Protein AF-0000000075737693 (afdb_homodimer)

Nearest PDB structures (foldseek):
  1y88-assembly1_A  TM=6.231E-01  e=1.436E+00  Archaeoglobus fulgidus
  8ibz-assembly1_C  TM=2.728E-01  e=1.786E-02  Bombyx mori
  8gh6-assembly1_A  TM=2.849E-01  e=4.937E-02  Bombyx mori
  4ceh-assembly1_A  TM=3.857E-01  e=7.149E+00  Bacillus subtilis subsp. subtilis str. 168
  8gh6-assembly1_A  TM=3.050E-01  e=3.624E-02  Bombyx mori

Structure (mmCIF, N/CA/C/O backbone):
data_AF-0000000075737693-model_v1
#
loop_
_entity.id
_entity.type
_entity.pdbx_description
1 polymer 'Uncharacterized protein'
#
loop_
_atom_site.group_PDB
_atom_site.id
_atom_site.type_symbol
_atom_site.label_atom_id
_atom_site.label_alt_id
_atom_site.label_comp_id
_atom_site.label_asym_id
_atom_site.label_entity_id
_atom_site.label_seq_id
_atom_site.pdbx_PDB_ins_code
_atom_site.Cartn_x
_atom_site.Cartn_y
_atom_site.Cartn_z
_atom_site.occupancy
_atom_site.B_iso_or_equiv
_atom_site.auth_seq_id
_atom_site.auth_comp_id
_atom_site.auth_asym_id
_atom_site.auth_atom_id
_atom_site.pdbx_PDB_model_num
ATOM 1 N N . MET A 1 1 ? 38.656 7.07 7.035 1 36.47 1 MET A N 1
ATOM 2 C CA . MET A 1 1 ? 37.594 8.055 7.102 1 36.47 1 MET A CA 1
ATOM 3 C C . MET A 1 1 ? 36.312 7.426 7.613 1 36.47 1 MET A C 1
ATOM 5 O O . MET A 1 1 ? 35.906 6.348 7.156 1 36.47 1 MET A O 1
ATOM 9 N N . SER A 1 2 ? 35.812 7.93 8.625 1 40.81 2 SER A N 1
ATOM 10 C CA . SER A 1 2 ? 34.688 7.301 9.305 1 40.81 2 SER A CA 1
ATOM 11 C C . SER A 1 2 ? 33.469 7.258 8.406 1 40.81 2 SER A C 1
ATOM 13 O O . SER A 1 2 ? 33.312 8.078 7.504 1 40.81 2 SER A O 1
ATOM 15 N N . ARG A 1 3 ? 32.781 6.172 8.391 1 49.53 3 ARG A N 1
ATOM 16 C CA . ARG A 1 3 ? 31.578 5.895 7.602 1 49.53 3 ARG A CA 1
ATOM 17 C C . ARG A 1 3 ? 30.656 7.105 7.566 1 49.53 3 ARG A C 1
ATOM 19 O O . ARG A 1 3 ? 30.031 7.387 6.539 1 49.53 3 ARG A O 1
ATOM 26 N N . GLY A 1 4 ? 30.625 7.875 8.641 1 48.69 4 GLY A N 1
ATOM 27 C CA . GLY A 1 4 ? 29.766 9.039 8.773 1 48.69 4 GLY A CA 1
ATOM 28 C C . GLY A 1 4 ? 30.203 10.203 7.906 1 48.69 4 GLY A C 1
ATOM 29 O O . GLY A 1 4 ? 29.375 11.031 7.512 1 48.69 4 GLY A O 1
ATOM 30 N N . GLN A 1 5 ? 31.547 10.266 7.602 1 51.38 5 GLN A N 1
ATOM 31 C CA . GLN A 1 5 ? 32.125 11.414 6.922 1 51.38 5 GLN A CA 1
ATOM 32 C C . GLN A 1 5 ? 32.031 11.266 5.406 1 51.38 5 GLN A C 1
ATOM 34 O O . GLN A 1 5 ? 32.281 12.219 4.664 1 51.38 5 GLN A O 1
ATOM 39 N N . THR A 1 6 ? 31.641 10.156 5.023 1 52.03 6 THR A N 1
ATOM 40 C CA . THR A 1 6 ? 31.688 9.875 3.594 1 52.03 6 THR A CA 1
ATOM 41 C C . THR A 1 6 ? 30.688 10.734 2.836 1 52.03 6 THR A C 1
ATOM 43 O O . THR A 1 6 ? 30.984 11.211 1.735 1 52.03 6 THR A O 1
ATOM 46 N N . ALA A 1 7 ? 29.578 10.961 3.318 1 57.19 7 ALA A N 1
ATOM 47 C CA . ALA A 1 7 ? 28.578 11.773 2.633 1 57.19 7 ALA A CA 1
ATOM 48 C C . ALA A 1 7 ? 29.078 13.203 2.443 1 57.19 7 ALA A C 1
ATOM 50 O O . ALA A 1 7 ? 28.812 13.828 1.414 1 57.19 7 ALA A O 1
ATOM 51 N N . LYS A 1 8 ? 29.828 13.672 3.41 1 55.75 8 LYS A N 1
ATOM 52 C CA . LYS A 1 8 ? 30.344 15.031 3.348 1 55.75 8 LYS A CA 1
ATOM 53 C C . LYS A 1 8 ? 31.438 15.164 2.289 1 55.75 8 LYS A C 1
ATOM 55 O O . LYS A 1 8 ? 31.625 16.234 1.703 1 55.75 8 LYS A O 1
ATOM 60 N N . ILE A 1 9 ? 31.953 14.008 1.986 1 66.69 9 ILE A N 1
ATOM 61 C CA . ILE A 1 9 ? 33.156 14.062 1.151 1 66.69 9 ILE A CA 1
ATOM 62 C C . ILE A 1 9 ? 32.781 13.719 -0.292 1 66.69 9 ILE A C 1
ATOM 64 O O . ILE A 1 9 ? 33.469 14.133 -1.227 1 66.69 9 ILE A O 1
ATOM 68 N N . ALA A 1 10 ? 31.625 13.141 -0.489 1 78.25 10 ALA A N 1
ATOM 69 C CA . ALA A 1 10 ? 31.281 12.734 -1.849 1 78.25 10 ALA A CA 1
ATOM 70 C C . ALA A 1 10 ? 30.922 13.938 -2.707 1 78.25 10 ALA A C 1
ATOM 72 O O . ALA A 1 10 ? 30.234 14.859 -2.238 1 78.25 10 ALA A O 1
ATOM 73 N N . GLU A 1 11 ? 31.453 13.984 -3.914 1 84.19 11 GLU A N 1
ATOM 74 C CA . GLU A 1 11 ? 31.125 15.016 -4.898 1 84.19 11 GLU A CA 1
ATOM 75 C C . GLU A 1 11 ? 29.891 14.617 -5.711 1 84.19 11 GLU A C 1
ATOM 77 O O . GLU A 1 11 ? 29.516 13.445 -5.758 1 84.19 11 GLU A O 1
ATOM 82 N N . PRO A 1 12 ? 29.344 15.57 -6.285 1 90.56 12 PRO A N 1
ATOM 83 C CA . PRO A 1 12 ? 28.172 15.266 -7.105 1 90.56 12 PRO A CA 1
ATOM 84 C C . PRO A 1 12 ? 28.484 14.305 -8.25 1 90.56 12 PRO A C 1
ATOM 86 O O . PRO A 1 12 ? 29.656 14.055 -8.555 1 90.56 12 PRO A O 1
ATOM 89 N N . ILE A 1 13 ? 27.469 13.797 -8.922 1 92.25 13 ILE A N 1
ATOM 90 C CA . ILE A 1 13 ? 27.5 12.633 -9.797 1 92.25 13 ILE A CA 1
ATOM 91 C C . ILE A 1 13 ? 28.25 12.969 -11.078 1 92.25 13 ILE A C 1
ATOM 93 O O . ILE A 1 13 ? 28.688 12.078 -11.805 1 92.25 13 ILE A O 1
ATOM 97 N N . SER A 1 14 ? 28.469 14.227 -11.492 1 89.12 14 SER A N 1
ATOM 98 C CA . SER A 1 14 ? 29.016 14.656 -12.773 1 89.12 14 SER A CA 1
ATOM 99 C C . SER A 1 14 ? 30.516 14.367 -12.859 1 89.12 14 SER A C 1
ATOM 101 O O . SER A 1 14 ? 31.094 14.359 -13.953 1 89.12 14 SER A O 1
ATOM 103 N N . GLY A 1 15 ? 31.188 13.922 -11.984 1 89.94 15 GLY A N 1
ATOM 104 C CA . GLY A 1 15 ? 32.625 13.68 -12.023 1 89.94 15 GLY A CA 1
ATOM 105 C C . GLY A 1 15 ? 32.969 12.336 -12.625 1 89.94 15 GLY A C 1
ATOM 106 O O . GLY A 1 15 ? 32.125 11.648 -13.18 1 89.94 15 GLY A O 1
ATOM 107 N N . ASP A 1 16 ? 34.25 11.969 -12.586 1 91.5 16 ASP A N 1
ATOM 108 C CA . ASP A 1 16 ? 34.75 10.797 -13.312 1 91.5 16 ASP A CA 1
ATOM 109 C C . ASP A 1 16 ? 35.25 9.727 -12.352 1 91.5 16 ASP A C 1
ATOM 111 O O . ASP A 1 16 ? 35.781 8.695 -12.781 1 91.5 16 ASP A O 1
ATOM 115 N N . LYS A 1 17 ? 35.062 9.945 -11.148 1 93.06 17 LYS A N 1
ATOM 116 C CA . LYS A 1 17 ? 35.469 8.922 -10.188 1 93.06 17 LYS A CA 1
ATOM 117 C C . LYS A 1 17 ? 34.531 7.711 -10.25 1 93.06 17 LYS A C 1
ATOM 119 O O . LYS A 1 17 ? 33.406 7.82 -10.688 1 93.06 17 LYS A O 1
ATOM 124 N N . LEU A 1 18 ? 35.094 6.641 -9.828 1 92.5 18 LEU A N 1
ATOM 125 C CA . LEU A 1 18 ? 34.344 5.379 -9.898 1 92.5 18 LEU A CA 1
ATOM 126 C C . LEU A 1 18 ? 33 5.488 -9.188 1 92.5 18 LEU A C 1
ATOM 128 O O . LEU A 1 18 ? 31.984 5.023 -9.703 1 92.5 18 LEU A O 1
ATOM 132 N N . TYR A 1 19 ? 33.031 6.039 -8.016 1 92.88 19 TYR A N 1
ATOM 133 C CA . TYR A 1 19 ? 31.781 6.121 -7.266 1 92.88 19 TYR A CA 1
ATOM 134 C C . TYR A 1 19 ? 30.797 7.043 -7.957 1 92.88 19 TYR A C 1
ATOM 136 O O . TYR A 1 19 ? 29.578 6.887 -7.809 1 92.88 19 TYR A O 1
ATOM 144 N N . GLN A 1 20 ? 31.203 8.016 -8.75 1 95.12 20 GLN A N 1
ATOM 145 C CA . GLN A 1 20 ? 30.312 8.891 -9.516 1 95.12 20 GLN A CA 1
ATOM 146 C C . GLN A 1 20 ? 29.719 8.156 -10.703 1 95.12 20 GLN A C 1
ATOM 148 O O . GLN A 1 20 ? 28.531 8.328 -11.016 1 95.12 20 GLN A O 1
ATOM 153 N N . ASP A 1 21 ? 30.531 7.336 -11.289 1 95.69 21 ASP A N 1
ATOM 154 C CA . ASP A 1 21 ? 30.016 6.477 -12.344 1 95.69 21 ASP A CA 1
ATOM 155 C C . ASP A 1 21 ? 28.922 5.547 -11.805 1 95.69 21 ASP A C 1
ATOM 157 O O . ASP A 1 21 ? 27.859 5.418 -12.414 1 95.69 21 ASP A O 1
ATOM 161 N N . ARG A 1 22 ? 29.219 4.961 -10.719 1 95.94 22 ARG A N 1
ATOM 162 C CA . ARG A 1 22 ? 28.266 4.07 -10.078 1 95.94 22 ARG A CA 1
ATOM 163 C C . ARG A 1 22 ? 27 4.832 -9.656 1 95.94 22 ARG A C 1
ATOM 165 O O . ARG A 1 22 ? 25.891 4.297 -9.719 1 95.94 22 ARG A O 1
ATOM 172 N N . ALA A 1 23 ? 27.219 6.059 -9.211 1 97.31 23 ALA A N 1
ATOM 173 C CA . ALA A 1 23 ? 26.078 6.895 -8.828 1 97.31 23 ALA A CA 1
ATOM 174 C C . ALA A 1 23 ? 25.156 7.148 -10.016 1 97.31 23 ALA A C 1
ATOM 176 O O . ALA A 1 23 ? 23.938 7.102 -9.883 1 97.31 23 ALA A O 1
ATOM 177 N N . ARG A 1 24 ? 25.734 7.371 -11.164 1 97.75 24 ARG A N 1
ATOM 178 C CA . ARG A 1 24 ? 24.953 7.609 -12.375 1 97.75 24 ARG A CA 1
ATOM 179 C C . ARG A 1 24 ? 24.172 6.363 -12.773 1 97.75 24 ARG A C 1
ATOM 181 O O . ARG A 1 24 ? 23.094 6.461 -13.344 1 97.75 24 ARG A O 1
ATOM 188 N N . ARG A 1 25 ? 24.703 5.215 -12.438 1 97 25 ARG A N 1
ATOM 189 C CA . ARG A 1 25 ? 24.016 3.963 -12.734 1 97 25 ARG A CA 1
ATOM 190 C C . ARG A 1 25 ? 22.969 3.654 -11.672 1 97 25 ARG A C 1
ATOM 192 O O . ARG A 1 25 ? 21.922 3.092 -11.977 1 97 25 ARG A O 1
ATOM 199 N N . ALA A 1 26 ? 23.203 4.027 -10.484 1 97.88 26 ALA A N 1
ATOM 200 C CA . ALA A 1 26 ? 22.328 3.723 -9.359 1 97.88 26 ALA A CA 1
ATOM 201 C C . ALA A 1 26 ? 21.109 4.641 -9.344 1 97.88 26 ALA A C 1
ATOM 203 O O . ALA A 1 26 ? 20.016 4.223 -8.969 1 97.88 26 ALA A O 1
ATOM 204 N N . PHE A 1 27 ? 21.328 5.832 -9.773 1 98.19 27 PHE A N 1
ATOM 205 C CA . PHE A 1 27 ? 20.312 6.871 -9.617 1 98.19 27 PHE A CA 1
ATOM 206 C C . PHE A 1 27 ? 19.047 6.488 -10.359 1 98.19 27 PHE A C 1
ATOM 208 O O . PHE A 1 27 ? 17.953 6.523 -9.781 1 98.19 27 PHE A O 1
ATOM 215 N N . PRO A 1 28 ? 19.031 5.984 -11.602 1 98.19 28 PRO A N 1
ATOM 216 C CA . PRO A 1 28 ? 17.812 5.551 -12.289 1 98.19 28 PRO A CA 1
ATOM 217 C C . PRO A 1 28 ? 17.125 4.379 -11.586 1 98.19 28 PRO A C 1
ATOM 219 O O . PRO A 1 28 ? 15.898 4.277 -11.609 1 98.19 28 PRO A O 1
ATOM 222 N N . LEU A 1 29 ? 17.953 3.533 -10.945 1 98.12 29 LEU A N 1
ATOM 223 C CA . LEU A 1 29 ? 17.375 2.418 -10.203 1 98.12 29 LEU A CA 1
ATOM 224 C C . LEU A 1 29 ? 16.609 2.916 -8.984 1 98.12 29 LEU A C 1
ATOM 226 O O . LEU A 1 29 ? 15.547 2.379 -8.656 1 98.12 29 LEU A O 1
ATOM 230 N N . LEU A 1 30 ? 17.141 3.928 -8.367 1 98.19 30 LEU A N 1
ATOM 231 C CA . LEU A 1 30 ? 16.453 4.488 -7.211 1 98.19 30 LEU A CA 1
ATOM 232 C C . LEU A 1 30 ? 15.164 5.188 -7.633 1 98.19 30 LEU A C 1
ATOM 234 O O . LEU A 1 30 ? 14.148 5.098 -6.938 1 98.19 30 LEU A O 1
ATOM 238 N N . VAL A 1 31 ? 15.211 5.875 -8.742 1 97.75 31 VAL A N 1
ATOM 239 C CA . VAL A 1 31 ? 14 6.512 -9.25 1 97.75 31 VAL A CA 1
ATOM 240 C C . VAL A 1 31 ? 12.945 5.453 -9.57 1 97.75 31 VAL A C 1
ATOM 242 O O . VAL A 1 31 ? 11.766 5.625 -9.258 1 97.75 31 VAL A O 1
ATOM 245 N N . ARG A 1 32 ? 13.383 4.316 -10.18 1 97.06 32 ARG A N 1
ATOM 246 C CA . ARG A 1 32 ? 12.492 3.189 -10.43 1 97.06 32 ARG A CA 1
ATOM 247 C C . ARG A 1 32 ? 11.828 2.721 -9.141 1 97.06 32 ARG A C 1
ATOM 249 O O . ARG A 1 32 ? 10.609 2.52 -9.102 1 97.06 32 ARG A O 1
ATOM 256 N N . GLN A 1 33 ? 12.617 2.594 -8.094 1 97.75 33 GLN A N 1
ATOM 257 C CA . GLN A 1 33 ? 12.102 2.145 -6.809 1 97.75 33 GLN A CA 1
ATOM 258 C C . GLN A 1 33 ? 11.164 3.18 -6.199 1 97.75 33 GLN A C 1
ATOM 260 O O . GLN A 1 33 ? 10.164 2.824 -5.574 1 97.75 33 GLN A O 1
ATOM 265 N N . ALA A 1 34 ? 11.508 4.438 -6.336 1 96 34 ALA A N 1
ATOM 266 C CA . ALA A 1 34 ? 10.633 5.504 -5.855 1 96 34 ALA A CA 1
ATOM 267 C C . ALA A 1 34 ? 9.266 5.43 -6.52 1 96 34 ALA A C 1
ATOM 269 O O . ALA A 1 34 ? 8.234 5.492 -5.844 1 96 34 ALA A O 1
ATOM 270 N N . GLU A 1 35 ? 9.273 5.211 -7.789 1 93.5 35 GLU A N 1
ATOM 271 C CA . GLU A 1 35 ? 8.023 5.137 -8.547 1 93.5 35 GLU A CA 1
ATOM 272 C C . GLU A 1 35 ? 7.234 3.885 -8.18 1 93.5 35 GLU A C 1
ATOM 274 O O . GLU A 1 35 ? 6 3.895 -8.203 1 93.5 35 GLU A O 1
ATOM 279 N N . ALA A 1 36 ? 7.941 2.889 -7.809 1 94.62 36 ALA A N 1
ATOM 280 C CA . ALA A 1 36 ? 7.312 1.625 -7.434 1 94.62 36 ALA A CA 1
ATOM 281 C C . ALA A 1 36 ? 6.883 1.639 -5.969 1 94.62 36 ALA A C 1
ATOM 283 O O . ALA A 1 36 ? 6.23 0.705 -5.5 1 94.62 36 ALA A O 1
ATOM 284 N N . HIS A 1 37 ? 7.246 2.662 -5.227 1 93.31 37 HIS A N 1
ATOM 285 C CA . HIS A 1 37 ? 6.969 2.791 -3.803 1 93.31 37 HIS A CA 1
ATOM 286 C C . HIS A 1 37 ? 7.539 1.608 -3.023 1 93.31 37 HIS A C 1
ATOM 288 O O . HIS A 1 37 ? 6.848 1.021 -2.188 1 93.31 37 HIS A O 1
ATOM 294 N N . GLN A 1 38 ? 8.781 1.28 -3.402 1 95.44 38 GLN A N 1
ATOM 295 C CA . GLN A 1 38 ? 9.469 0.189 -2.721 1 95.44 38 GLN A CA 1
ATOM 296 C C . GLN A 1 38 ? 10.891 0.581 -2.354 1 95.44 38 GLN A C 1
ATOM 298 O O . GLN A 1 38 ? 11.641 1.082 -3.195 1 95.44 38 GLN A O 1
ATOM 303 N N . PRO A 1 39 ? 11.266 0.381 -1.118 1 96 39 PRO A N 1
ATOM 304 C CA . PRO A 1 39 ? 12.695 0.51 -0.806 1 96 39 PRO A CA 1
ATOM 305 C C . PRO A 1 39 ? 13.531 -0.618 -1.402 1 96 39 PRO A C 1
ATOM 307 O O . PRO A 1 39 ? 12.984 -1.538 -2.018 1 96 39 PRO A O 1
ATOM 310 N N . ILE A 1 40 ? 14.797 -0.446 -1.269 1 97.12 40 ILE A N 1
ATOM 311 C CA . ILE A 1 40 ? 15.703 -1.48 -1.752 1 97.12 40 ILE A CA 1
ATOM 312 C C . ILE A 1 40 ? 16.844 -1.688 -0.746 1 97.12 40 ILE A C 1
ATOM 314 O O . ILE A 1 40 ? 17.328 -0.727 -0.151 1 97.12 40 ILE A O 1
ATOM 318 N N . TYR A 1 41 ? 17.188 -2.916 -0.549 1 96.06 41 TYR A N 1
ATOM 319 C CA . TYR A 1 41 ? 18.297 -3.225 0.359 1 96.06 41 TYR A CA 1
ATOM 320 C C . TYR A 1 41 ? 19.625 -2.877 -0.273 1 96.06 41 TYR A C 1
ATOM 322 O O . TYR A 1 41 ? 19.812 -3.004 -1.487 1 96.06 41 TYR A O 1
ATOM 330 N N . TYR A 1 42 ? 20.578 -2.566 0.565 1 95.62 42 TYR A N 1
ATOM 331 C CA . TYR A 1 42 ? 21.953 -2.316 0.114 1 95.62 42 TYR A CA 1
ATOM 332 C C . TYR A 1 42 ? 22.469 -3.477 -0.725 1 95.62 42 TYR A C 1
ATOM 334 O O . TYR A 1 42 ? 23.031 -3.27 -1.801 1 95.62 42 TYR A O 1
ATOM 342 N N . SER A 1 43 ? 22.25 -4.625 -0.23 1 94.94 43 SER A N 1
ATOM 343 C CA . SER A 1 43 ? 22.75 -5.82 -0.9 1 94.94 43 SER A CA 1
ATOM 344 C C . SER A 1 43 ? 22.094 -6.004 -2.266 1 94.94 43 SER A C 1
ATOM 346 O O . SER A 1 43 ? 22.766 -6.352 -3.238 1 94.94 43 SER A O 1
ATOM 348 N N . SER A 1 44 ? 20.812 -5.77 -2.377 1 96.25 44 SER A N 1
ATOM 349 C CA . SER A 1 44 ? 20.078 -5.918 -3.633 1 96.25 44 SER A CA 1
ATOM 350 C C . SER A 1 44 ? 20.531 -4.887 -4.66 1 96.25 44 SER A C 1
ATOM 352 O O . SER A 1 44 ? 20.703 -5.211 -5.836 1 96.25 44 SER A O 1
ATOM 354 N N . LEU A 1 45 ? 20.703 -3.65 -4.211 1 97.19 45 LEU A N 1
ATOM 355 C CA . LEU A 1 45 ? 21.172 -2.604 -5.109 1 97.19 45 LEU A CA 1
ATOM 356 C C . LEU A 1 45 ? 22.578 -2.912 -5.609 1 97.19 45 LEU A C 1
ATOM 358 O O . LEU A 1 45 ? 22.859 -2.768 -6.801 1 97.19 45 LEU A O 1
ATOM 362 N N . ALA A 1 46 ? 23.438 -3.367 -4.691 1 96.56 46 ALA A N 1
ATOM 363 C CA . ALA A 1 46 ? 24.797 -3.736 -5.074 1 96.56 46 ALA A CA 1
ATOM 364 C C . ALA A 1 46 ? 24.797 -4.844 -6.125 1 96.56 46 ALA A C 1
ATOM 366 O O . ALA A 1 46 ? 25.547 -4.797 -7.094 1 96.56 46 ALA A O 1
ATOM 367 N N . GLU A 1 47 ? 23.906 -5.773 -5.898 1 95.44 47 GLU A N 1
ATOM 368 C CA . GLU A 1 47 ? 23.781 -6.883 -6.84 1 95.44 47 GLU A CA 1
ATOM 369 C C . GLU A 1 47 ? 23.359 -6.383 -8.219 1 95.44 47 GLU A C 1
ATOM 371 O O . GLU A 1 47 ? 23.953 -6.77 -9.234 1 95.44 47 GLU A O 1
ATOM 376 N N . GLU A 1 48 ? 22.406 -5.508 -8.312 1 96.06 48 GLU A N 1
ATOM 377 C CA . GLU A 1 48 ? 21.938 -4.988 -9.594 1 96.06 48 GLU A CA 1
ATOM 378 C C . GLU A 1 48 ? 23.031 -4.164 -10.281 1 96.06 48 GLU A C 1
ATOM 380 O O . GLU A 1 48 ? 23.094 -4.113 -11.508 1 96.06 48 GLU A O 1
ATOM 385 N N . LEU A 1 49 ? 23.922 -3.564 -9.453 1 96.19 49 LEU A N 1
ATOM 386 C CA . LEU A 1 49 ? 24.984 -2.713 -9.984 1 96.19 49 LEU A CA 1
ATOM 387 C C . LEU A 1 49 ? 26.234 -3.525 -10.281 1 96.19 49 LEU A C 1
ATOM 389 O O . LEU A 1 49 ? 27.219 -2.996 -10.82 1 96.19 49 LEU A O 1
ATOM 393 N N . GLY A 1 50 ? 26.203 -4.793 -9.859 1 94 50 GLY A N 1
ATOM 394 C CA . GLY A 1 50 ? 27.375 -5.633 -10.039 1 94 50 GLY A CA 1
ATOM 395 C C . GLY A 1 50 ? 28.516 -5.273 -9.109 1 94 50 GLY A C 1
ATOM 396 O O . GLY A 1 50 ? 29.688 -5.371 -9.477 1 94 50 GLY A O 1
ATOM 397 N N . MET A 1 51 ? 28.156 -4.75 -7.926 1 93.44 51 MET A N 1
ATOM 398 C CA . MET A 1 51 ? 29.156 -4.391 -6.93 1 93.44 51 MET A CA 1
ATOM 399 C C . MET A 1 51 ? 29.406 -5.547 -5.965 1 93.44 51 MET A C 1
ATOM 401 O O . MET A 1 51 ? 28.469 -6.113 -5.418 1 93.44 51 MET A O 1
ATOM 405 N N . PRO A 1 52 ? 30.625 -5.805 -5.734 1 89.56 52 PRO A N 1
ATOM 406 C CA . PRO A 1 52 ? 30.938 -6.945 -4.863 1 89.56 52 PRO A CA 1
ATOM 407 C C . PRO A 1 52 ? 30.672 -6.648 -3.389 1 89.56 52 PRO A C 1
ATOM 409 O O . PRO A 1 52 ? 30.328 -7.555 -2.623 1 89.56 52 PRO A O 1
ATOM 412 N N . ASN A 1 53 ? 30.875 -5.348 -2.963 1 90.44 53 ASN A N 1
ATOM 413 C CA . ASN A 1 53 ? 30.734 -4.977 -1.561 1 90.44 53 ASN A CA 1
ATOM 414 C C . ASN A 1 53 ? 29.703 -3.865 -1.382 1 90.44 53 ASN A C 1
ATOM 416 O O . ASN A 1 53 ? 29.969 -2.705 -1.692 1 90.44 53 ASN A O 1
ATOM 420 N N . PRO A 1 54 ? 28.594 -4.227 -0.75 1 90.19 54 PRO A N 1
ATOM 421 C CA . PRO A 1 54 ? 27.531 -3.234 -0.567 1 90.19 54 PRO A CA 1
ATOM 422 C C . PRO A 1 54 ? 27.984 -2.031 0.253 1 90.19 54 PRO A C 1
ATOM 424 O O . PRO A 1 54 ? 27.391 -0.955 0.161 1 90.19 54 PRO A O 1
ATOM 427 N N . ARG A 1 55 ? 29.062 -2.16 0.956 1 84.81 55 ARG A N 1
ATOM 428 C CA . ARG A 1 55 ? 29.531 -1.064 1.797 1 84.81 55 ARG A CA 1
ATOM 429 C C . ARG A 1 55 ? 30.016 0.109 0.949 1 84.81 55 ARG A C 1
ATOM 431 O O . ARG A 1 55 ? 29.969 1.259 1.392 1 84.81 55 ARG A O 1
ATOM 438 N N . ASN A 1 56 ? 30.391 -0.132 -0.19 1 89 56 ASN A N 1
ATOM 439 C CA . ASN A 1 56 ? 30.906 0.903 -1.074 1 89 56 ASN A CA 1
ATOM 440 C C . ASN A 1 56 ? 29.797 1.783 -1.632 1 89 56 ASN A C 1
ATOM 442 O O . ASN A 1 56 ? 30.062 2.783 -2.301 1 89 56 ASN A O 1
ATOM 446 N N . LEU A 1 57 ? 28.609 1.417 -1.299 1 93.5 57 LEU A N 1
ATOM 447 C CA . LEU A 1 57 ? 27.469 2.207 -1.77 1 93.5 57 LEU A CA 1
ATOM 448 C C . LEU A 1 57 ? 27.391 3.543 -1.037 1 93.5 57 LEU A C 1
ATOM 450 O O . LEU A 1 57 ? 26.703 4.461 -1.479 1 93.5 57 LEU A O 1
ATOM 454 N N . ASN A 1 58 ? 28.156 3.717 0.035 1 89.94 58 ASN A N 1
ATOM 455 C CA . ASN A 1 58 ? 28.094 4.945 0.819 1 89.94 58 ASN A CA 1
ATOM 456 C C . ASN A 1 58 ? 28.516 6.156 -0.007 1 89.94 58 ASN A C 1
ATOM 458 O O . ASN A 1 58 ? 27.844 7.184 -0.001 1 89.94 58 ASN A O 1
ATOM 462 N N . TYR A 1 59 ? 29.562 6.02 -0.75 1 90.88 59 TYR A N 1
ATOM 463 C CA . TYR A 1 59 ? 30.047 7.113 -1.592 1 90.88 59 TYR A CA 1
ATOM 464 C C . TYR A 1 59 ? 29.078 7.363 -2.75 1 90.88 59 TYR A C 1
ATOM 466 O O . TYR A 1 59 ? 28.844 8.516 -3.125 1 90.88 59 TYR A O 1
ATOM 474 N N . VAL A 1 60 ? 28.594 6.285 -3.264 1 94.81 60 VAL A N 1
ATOM 475 C CA . VAL A 1 60 ? 27.656 6.352 -4.379 1 94.81 60 VAL A CA 1
ATOM 476 C C . VAL A 1 60 ? 26.406 7.137 -3.957 1 94.81 60 VAL A C 1
ATOM 478 O O . VAL A 1 60 ? 26.031 8.102 -4.621 1 94.81 60 VAL A O 1
ATOM 481 N N . LEU A 1 61 ? 25.875 6.762 -2.803 1 95.69 61 LEU A N 1
ATOM 482 C CA . LEU A 1 61 ? 24.656 7.383 -2.293 1 95.69 61 LEU A CA 1
ATOM 483 C C . LEU A 1 61 ? 24.922 8.805 -1.82 1 95.69 61 LEU A C 1
ATOM 485 O O . LEU A 1 61 ? 24.062 9.68 -1.941 1 95.69 61 LEU A O 1
ATOM 489 N N . GLY A 1 62 ? 26.094 9.023 -1.292 1 92.75 62 GLY A N 1
ATOM 490 C CA . GLY A 1 62 ? 26.5 10.383 -0.952 1 92.75 62 GLY A CA 1
ATOM 491 C C . GLY A 1 62 ? 26.531 11.312 -2.15 1 92.75 62 GLY A C 1
ATOM 492 O O . GLY A 1 62 ? 26.094 12.461 -2.066 1 92.75 62 GLY A O 1
ATOM 493 N N . SER A 1 63 ? 27.078 10.781 -3.203 1 94.75 63 SER A N 1
ATOM 494 C CA . SER A 1 63 ? 27.156 11.547 -4.438 1 94.75 63 SER A CA 1
ATOM 495 C C . SER A 1 63 ? 25.766 11.906 -4.953 1 94.75 63 SER A C 1
ATOM 497 O O . SER A 1 63 ? 25.531 13.039 -5.375 1 94.75 63 SER A O 1
ATOM 499 N N . ILE A 1 64 ? 24.891 10.961 -4.895 1 96.44 64 ILE A N 1
ATOM 500 C CA . ILE A 1 64 ? 23.5 11.203 -5.301 1 96.44 64 ILE A CA 1
ATOM 501 C C . ILE A 1 64 ? 22.875 12.25 -4.383 1 96.44 64 ILE A C 1
ATOM 503 O O . ILE A 1 64 ? 22.219 13.18 -4.855 1 96.44 64 ILE A O 1
ATOM 507 N N . GLY A 1 65 ? 23.125 12.117 -3.102 1 94.44 65 GLY A N 1
ATOM 508 C CA . GLY A 1 65 ? 22.609 13.086 -2.145 1 94.44 65 GLY A CA 1
ATOM 509 C C . GLY A 1 65 ? 23.078 14.5 -2.414 1 94.44 65 GLY A C 1
ATOM 510 O O . GLY A 1 65 ? 22.266 15.438 -2.387 1 94.44 65 GLY A O 1
ATOM 511 N N . GLN A 1 66 ? 24.312 14.68 -2.699 1 93.5 66 GLN A N 1
ATOM 512 C CA . GLN A 1 66 ? 24.875 15.992 -3.008 1 93.5 66 GLN A CA 1
ATOM 513 C C . GLN A 1 66 ? 24.25 16.562 -4.277 1 93.5 66 GLN A C 1
ATOM 515 O O . GLN A 1 66 ? 23.953 17.766 -4.344 1 93.5 66 GLN A O 1
ATOM 520 N N . THR A 1 67 ? 24.125 15.719 -5.156 1 95.69 67 THR A N 1
ATOM 521 C CA . THR A 1 67 ? 23.516 16.141 -6.418 1 95.69 67 THR A CA 1
ATOM 522 C C . THR A 1 67 ? 22.094 16.641 -6.199 1 95.69 67 THR A C 1
ATOM 524 O O . THR A 1 67 ? 21.703 17.656 -6.754 1 95.69 67 THR A O 1
ATOM 527 N N . ILE A 1 68 ? 21.344 15.93 -5.41 1 95.69 68 ILE A N 1
ATOM 528 C CA . ILE A 1 68 ? 19.953 16.281 -5.105 1 95.69 68 ILE A CA 1
ATOM 529 C C . ILE A 1 68 ? 19.906 17.609 -4.359 1 95.69 68 ILE A C 1
ATOM 531 O O . ILE A 1 68 ? 19.062 18.453 -4.633 1 95.69 68 ILE A O 1
ATOM 535 N N . GLU A 1 69 ? 20.812 17.781 -3.463 1 92.25 69 GLU A N 1
ATOM 536 C CA . GLU A 1 69 ? 20.875 19.047 -2.727 1 92.25 69 GLU A CA 1
ATOM 537 C C . GLU A 1 69 ? 21.156 20.219 -3.666 1 92.25 69 GLU A C 1
ATOM 539 O O . GLU A 1 69 ? 20.531 21.281 -3.531 1 92.25 69 GLU A O 1
ATOM 544 N N . ASN A 1 70 ? 22.062 19.984 -4.531 1 94.25 70 ASN A N 1
ATOM 545 C CA . ASN A 1 70 ? 22.359 21.016 -5.52 1 94.25 70 ASN A CA 1
ATOM 546 C C . ASN A 1 70 ? 21.141 21.344 -6.379 1 94.25 70 ASN A C 1
ATOM 548 O O . ASN A 1 70 ? 20.859 22.516 -6.641 1 94.25 70 ASN A O 1
ATOM 552 N N . LEU A 1 71 ? 20.484 20.328 -6.809 1 95.06 71 LEU A N 1
ATOM 553 C CA . LEU A 1 71 ? 19.297 20.531 -7.629 1 95.06 71 LEU A CA 1
ATOM 554 C C . LEU A 1 71 ? 18.219 21.266 -6.855 1 95.06 71 LEU A C 1
ATOM 556 O O . LEU A 1 71 ? 17.516 22.125 -7.418 1 95.06 71 LEU A O 1
ATOM 560 N N . SER A 1 72 ? 18.078 20.906 -5.605 1 92.56 72 SER A N 1
ATOM 561 C CA . SER A 1 72 ? 17.109 21.594 -4.754 1 92.56 72 SER A CA 1
ATOM 562 C C . SER A 1 72 ? 17.391 23.094 -4.707 1 92.56 72 SER A C 1
ATOM 564 O O . SER A 1 72 ? 16.469 23.906 -4.781 1 92.56 72 SER A O 1
ATOM 566 N N . ALA A 1 73 ? 18.609 23.422 -4.582 1 93 73 ALA A N 1
ATOM 567 C CA . ALA A 1 73 ? 19.016 24.812 -4.531 1 93 73 ALA A CA 1
ATOM 568 C C . ALA A 1 73 ? 18.703 25.531 -5.848 1 93 73 ALA A C 1
ATOM 570 O O . ALA A 1 73 ? 18.172 26.625 -5.855 1 93 73 ALA A O 1
ATOM 571 N N . VAL A 1 74 ? 19 24.906 -6.914 1 94.25 74 VAL A N 1
ATOM 572 C CA . VAL A 1 74 ? 18.812 25.5 -8.242 1 94.25 74 VAL A CA 1
ATOM 573 C C . VAL A 1 74 ? 17.328 25.641 -8.539 1 94.25 74 VAL A C 1
ATOM 575 O O . VAL A 1 74 ? 16.891 26.672 -9.07 1 94.25 74 VAL A O 1
ATOM 578 N N . TRP A 1 75 ? 16.609 24.594 -8.172 1 94 75 TRP A N 1
ATOM 579 C CA . TRP A 1 75 ? 15.172 24.578 -8.461 1 94 75 TRP A CA 1
ATOM 580 C C . TRP A 1 75 ? 14.398 25.406 -7.434 1 94 75 TRP A C 1
ATOM 582 O O . TRP A 1 75 ? 13.219 25.688 -7.625 1 94 75 TRP A O 1
ATOM 592 N N . LYS A 1 76 ? 15.047 25.75 -6.305 1 90.56 76 LYS A N 1
ATOM 593 C CA . LYS A 1 76 ? 14.398 26.422 -5.188 1 90.56 76 LYS A CA 1
ATOM 594 C C . LYS A 1 76 ? 13.203 25.625 -4.68 1 90.56 76 LYS A C 1
ATOM 596 O O . LYS A 1 76 ? 12.125 26.188 -4.457 1 90.56 76 LYS A O 1
ATOM 601 N N . GLU A 1 77 ? 13.391 24.359 -4.75 1 85.88 77 GLU A N 1
ATOM 602 C CA . GLU A 1 77 ? 12.422 23.391 -4.246 1 85.88 77 GLU A CA 1
ATOM 603 C C . GLU A 1 77 ? 13.125 22.219 -3.561 1 85.88 77 GLU A C 1
ATOM 605 O O . GLU A 1 77 ? 14.211 21.812 -3.98 1 85.88 77 GLU A O 1
ATOM 610 N N . THR A 1 78 ? 12.531 21.719 -2.598 1 85.62 78 THR A N 1
ATOM 611 C CA . THR A 1 78 ? 13.133 20.578 -1.902 1 85.62 78 THR A CA 1
ATOM 612 C C . THR A 1 78 ? 12.898 19.281 -2.674 1 85.62 78 THR A C 1
ATOM 614 O O . THR A 1 78 ? 11.758 18.828 -2.785 1 85.62 78 THR A O 1
ATOM 617 N N . VAL A 1 79 ? 13.883 18.75 -3.203 1 92.06 79 VAL A N 1
ATOM 618 C CA . VAL A 1 79 ? 13.852 17.406 -3.76 1 92.06 79 VAL A CA 1
ATOM 619 C C . VAL A 1 79 ? 14.148 16.391 -2.664 1 92.06 79 VAL A C 1
ATOM 621 O O . VAL A 1 79 ? 15.172 16.469 -1.987 1 92.06 79 VAL A O 1
ATOM 624 N N . PRO A 1 80 ? 13.25 15.453 -2.457 1 91.81 80 PRO A N 1
ATOM 625 C CA . PRO A 1 80 ? 13.445 14.516 -1.351 1 91.81 80 PRO A CA 1
ATOM 626 C C . PRO A 1 80 ? 14.703 13.672 -1.506 1 91.81 80 PRO A C 1
ATOM 628 O O . PRO A 1 80 ? 15.117 13.359 -2.629 1 91.81 80 PRO A O 1
ATOM 631 N N . PRO A 1 81 ? 15.289 13.336 -0.429 1 93.81 81 PRO A N 1
ATOM 632 C CA . PRO A 1 81 ? 16.516 12.531 -0.453 1 93.81 81 PRO A CA 1
ATOM 633 C C . PRO A 1 81 ? 16.266 11.078 -0.84 1 93.81 81 PRO A C 1
ATOM 635 O O . PRO A 1 81 ? 16.141 10.211 0.033 1 93.81 81 PRO A O 1
ATOM 638 N N . ILE A 1 82 ? 16.359 10.766 -2.094 1 95.94 82 ILE A N 1
ATOM 639 C CA . ILE A 1 82 ? 15.953 9.492 -2.67 1 95.94 82 ILE A CA 1
ATOM 640 C C . ILE A 1 82 ? 16.844 8.367 -2.127 1 95.94 82 ILE A C 1
ATOM 642 O O . ILE A 1 82 ? 16.438 7.203 -2.107 1 95.94 82 ILE A O 1
ATOM 646 N N . GLN A 1 83 ? 18.047 8.719 -1.69 1 94.31 83 GLN A N 1
ATOM 647 C CA . GLN A 1 83 ? 18.969 7.703 -1.181 1 94.31 83 GLN A CA 1
ATOM 648 C C . GLN A 1 83 ? 18.422 7.059 0.092 1 94.31 83 GLN A C 1
ATOM 650 O O . GLN A 1 83 ? 18.891 6 0.507 1 94.31 83 GLN A O 1
ATOM 655 N N . CYS A 1 84 ? 17.391 7.66 0.731 1 93 84 CYS A N 1
ATOM 656 C CA . CYS A 1 84 ? 16.734 7.082 1.898 1 93 84 CYS A CA 1
ATOM 657 C C . CYS A 1 84 ? 16.031 5.777 1.543 1 93 84 CYS A C 1
ATOM 659 O O . CYS A 1 84 ? 15.672 5 2.43 1 93 84 CYS A O 1
ATOM 661 N N . LEU A 1 85 ? 15.875 5.477 0.283 1 95.75 85 LEU A N 1
ATOM 662 C CA . LEU A 1 85 ? 15.234 4.246 -0.175 1 95.75 85 LEU A CA 1
ATOM 663 C C . LEU A 1 85 ? 16.125 3.037 0.107 1 95.75 85 LEU A C 1
ATOM 665 O O . LEU A 1 85 ? 15.641 1.9 0.101 1 95.75 85 LEU A O 1
ATOM 669 N N . VAL A 1 86 ? 17.406 3.316 0.192 1 96.75 86 VAL A N 1
ATOM 670 C CA . VAL A 1 86 ? 18.344 2.213 0.374 1 96.75 86 VAL A CA 1
ATOM 671 C C . VAL A 1 86 ? 18.484 1.901 1.861 1 96.75 86 VAL A C 1
ATOM 673 O O . VAL A 1 86 ? 19 2.723 2.625 1 96.75 86 VAL A O 1
ATOM 676 N N . ILE A 1 87 ? 18.062 0.708 2.207 1 94.88 87 ILE A N 1
ATOM 677 C CA . ILE A 1 87 ? 18 0.415 3.635 1 94.88 87 ILE A CA 1
ATOM 678 C C . ILE A 1 87 ? 18.734 -0.889 3.928 1 94.88 87 ILE A C 1
ATOM 680 O O . ILE A 1 87 ? 18.953 -1.702 3.025 1 94.88 87 ILE A O 1
ATOM 684 N N . ASN A 1 88 ? 19.109 -0.998 5.156 1 92.06 88 ASN A N 1
ATOM 685 C CA . ASN A 1 88 ? 19.734 -2.217 5.648 1 92.06 88 ASN A CA 1
ATOM 686 C C . ASN A 1 88 ? 18.719 -3.312 5.914 1 92.06 88 ASN A C 1
ATOM 688 O O . ASN A 1 88 ? 17.641 -3.047 6.473 1 92.06 88 ASN A O 1
ATOM 692 N N . LYS A 1 89 ? 19.047 -4.508 5.574 1 87.69 89 LYS A N 1
ATOM 693 C CA . LYS A 1 89 ? 18.141 -5.633 5.703 1 87.69 89 LYS A CA 1
ATOM 694 C C . LYS A 1 89 ? 17.828 -5.922 7.172 1 87.69 89 LYS A C 1
ATOM 696 O O . LYS A 1 89 ? 16.703 -6.285 7.512 1 87.69 89 LYS A O 1
ATOM 701 N N . ASN A 1 90 ? 18.719 -5.656 8.039 1 85.75 90 ASN A N 1
ATOM 702 C CA . ASN A 1 90 ? 18.578 -6.023 9.445 1 85.75 90 ASN A CA 1
ATOM 703 C C . ASN A 1 90 ? 17.797 -4.965 10.219 1 85.75 90 ASN A C 1
ATOM 705 O O . ASN A 1 90 ? 16.984 -5.301 11.094 1 85.75 90 ASN A O 1
ATOM 709 N N . THR A 1 91 ? 18.016 -3.729 9.836 1 86.25 91 THR A N 1
ATOM 710 C CA . THR A 1 91 ? 17.422 -2.668 10.648 1 86.25 91 THR A CA 1
ATOM 711 C C . THR A 1 91 ? 16.25 -2.02 9.922 1 86.25 91 THR A C 1
ATOM 713 O O . THR A 1 91 ? 15.453 -1.312 10.531 1 86.25 91 THR A O 1
ATOM 716 N N . ASN A 1 92 ? 16.266 -2.23 8.625 1 88.19 92 ASN A N 1
ATOM 717 C CA . ASN A 1 92 ? 15.289 -1.559 7.77 1 88.19 92 ASN A CA 1
ATOM 718 C C . ASN A 1 92 ? 15.445 -0.042 7.836 1 88.19 92 ASN A C 1
ATOM 720 O O . ASN A 1 92 ? 14.453 0.688 7.777 1 88.19 92 ASN A O 1
ATOM 724 N N . LEU A 1 93 ? 16.656 0.413 8.109 1 89.5 93 LEU A N 1
ATOM 725 C CA . LEU A 1 93 ? 17.016 1.828 8.141 1 89.5 93 LEU A CA 1
ATOM 726 C C . LEU A 1 93 ? 18.156 2.129 7.18 1 89.5 93 LEU A C 1
ATOM 728 O O . LEU A 1 93 ? 18.984 1.258 6.906 1 89.5 93 LEU A O 1
ATOM 732 N N . PRO A 1 94 ? 18.078 3.371 6.684 1 89 94 PRO A N 1
ATOM 733 C CA . PRO A 1 94 ? 19.25 3.758 5.898 1 89 94 PRO A CA 1
ATOM 734 C C . PRO A 1 94 ? 20.531 3.85 6.738 1 89 94 PRO A C 1
ATOM 736 O O . PRO A 1 94 ? 20.453 3.836 7.973 1 89 94 PRO A O 1
ATOM 739 N N . GLY A 1 95 ? 21.672 3.893 6.035 1 84 95 GLY A N 1
ATOM 740 C CA . GLY A 1 95 ? 22.953 4.004 6.73 1 84 95 GLY A CA 1
ATOM 741 C C . GLY A 1 95 ? 23.141 5.34 7.422 1 84 95 GLY A C 1
ATOM 742 O O . GLY A 1 95 ? 22.359 6.273 7.195 1 84 95 GLY A O 1
ATOM 743 N N . GLU A 1 96 ? 24.156 5.504 8.195 1 77.38 96 GLU A N 1
ATOM 744 C CA . GLU A 1 96 ? 24.391 6.668 9.039 1 77.38 96 GLU A CA 1
ATOM 745 C C . GLU A 1 96 ? 24.656 7.918 8.203 1 77.38 96 GLU A C 1
ATOM 747 O O . GLU A 1 96 ? 24.344 9.031 8.633 1 77.38 96 GLU A O 1
ATOM 752 N N . GLY A 1 97 ? 25.156 7.727 7.039 1 77.88 97 GLY A N 1
ATOM 753 C CA . GLY A 1 97 ? 25.484 8.852 6.18 1 77.88 97 GLY A CA 1
ATOM 754 C C . GLY A 1 97 ? 24.266 9.633 5.727 1 77.88 97 GLY A C 1
ATOM 755 O O . GLY A 1 97 ? 24.375 10.789 5.312 1 77.88 97 GLY A O 1
ATOM 756 N N . ILE A 1 98 ? 23.094 9.023 5.887 1 77 98 ILE A N 1
ATOM 757 C CA . ILE A 1 98 ? 21.875 9.648 5.414 1 77 98 ILE A CA 1
ATOM 758 C C . ILE A 1 98 ? 21.531 10.852 6.289 1 77 98 ILE A C 1
ATOM 760 O O . ILE A 1 98 ? 20.828 11.766 5.859 1 77 98 ILE A O 1
ATOM 764 N N . GLY A 1 99 ? 21.984 10.75 7.535 1 70.94 99 GLY A N 1
ATOM 765 C CA . GLY A 1 99 ? 21.703 11.805 8.492 1 70.94 99 GLY A CA 1
ATOM 766 C C . GLY A 1 99 ? 22.094 13.18 8 1 70.94 99 GLY A C 1
ATOM 767 O O . GLY A 1 99 ? 21.453 14.172 8.328 1 70.94 99 GLY A O 1
ATOM 768 N N . TRP A 1 100 ? 23 13.219 7.156 1 67.81 100 TRP A N 1
ATOM 769 C CA . TRP A 1 100 ? 23.5 14.477 6.609 1 67.81 100 TRP A CA 1
ATOM 770 C C . TRP A 1 100 ? 22.438 15.141 5.73 1 67.81 100 TRP A C 1
ATOM 772 O O . TRP A 1 100 ? 22.5 16.359 5.492 1 67.81 100 TRP A O 1
ATOM 782 N N . PHE A 1 101 ? 21.5 14.352 5.371 1 73.06 101 PHE A N 1
ATOM 783 C CA . PHE A 1 101 ? 20.531 14.867 4.406 1 73.06 101 PHE A CA 1
ATOM 784 C C . PHE A 1 101 ? 19.156 14.992 5.039 1 73.06 101 PHE A C 1
ATOM 786 O O . PHE A 1 101 ? 18.219 15.492 4.41 1 73.06 101 PHE A O 1
ATOM 793 N N . LEU A 1 102 ? 18.984 14.43 6.137 1 67.56 102 LEU A N 1
ATOM 794 C CA . LEU A 1 102 ? 17.656 14.422 6.766 1 67.56 102 LEU A CA 1
ATOM 795 C C . LEU A 1 102 ? 17.547 15.547 7.785 1 67.56 102 LEU A C 1
ATOM 797 O O . LEU A 1 102 ? 16.609 16.359 7.711 1 67.56 102 LEU A O 1
ATOM 801 N N . VAL A 1 103 ? 18.25 15.461 9.102 1 60.12 103 VAL A N 1
ATOM 802 C CA . VAL A 1 103 ? 18.016 16.328 10.25 1 60.12 103 VAL A CA 1
ATOM 803 C C . VAL A 1 103 ? 19.188 17.297 10.422 1 60.12 103 VAL A C 1
ATOM 805 O O . VAL A 1 103 ? 20.344 16.859 10.523 1 60.12 103 VAL A O 1
ATOM 808 N N . LYS A 1 104 ? 19.094 18.438 9.797 1 58.09 104 LYS A N 1
ATOM 809 C CA . LYS A 1 104 ? 20.234 19.328 9.977 1 58.09 104 LYS A CA 1
ATOM 810 C C . LYS A 1 104 ? 20.859 19.141 11.352 1 58.09 104 LYS A C 1
ATOM 812 O O . LYS A 1 104 ? 22.062 18.844 11.461 1 58.09 104 LYS A O 1
ATOM 817 N N . LYS A 1 105 ? 20.203 19.891 12.359 1 51.47 105 LYS A N 1
ATOM 818 C CA . LYS A 1 105 ? 20.844 20.203 13.633 1 51.47 105 LYS A CA 1
ATOM 819 C C . LYS A 1 105 ? 20.938 18.953 14.523 1 51.47 105 LYS A C 1
ATOM 821 O O . LYS A 1 105 ? 21.906 18.797 15.273 1 51.47 105 LYS A O 1
ATOM 826 N N . ALA A 1 106 ? 19.984 18.016 14.352 1 56.31 106 ALA A N 1
ATOM 827 C CA . ALA A 1 106 ? 19.969 16.859 15.266 1 56.31 106 ALA A CA 1
ATOM 828 C C . ALA A 1 106 ? 20.656 15.656 14.641 1 56.31 106 ALA A C 1
ATOM 830 O O . ALA A 1 106 ? 20.641 15.484 13.422 1 56.31 106 ALA A O 1
ATOM 831 N N . GLU A 1 107 ? 21.656 15.016 15.32 1 71.62 107 GLU A N 1
ATOM 832 C CA . GLU A 1 107 ? 22.391 13.828 14.922 1 71.62 107 GLU A CA 1
ATOM 833 C C . GLU A 1 107 ? 21.469 12.625 14.781 1 71.62 107 GLU A C 1
ATOM 835 O O . GLU A 1 107 ? 20.828 12.203 15.75 1 71.62 107 GLU A O 1
ATOM 840 N N . PHE A 1 108 ? 21.125 12.164 13.547 1 79.56 108 PHE A N 1
ATOM 841 C CA . PHE A 1 108 ? 20.281 11.016 13.227 1 79.56 108 PHE A CA 1
ATOM 842 C C . PHE A 1 108 ? 20.766 9.773 13.961 1 79.56 108 PHE A C 1
ATOM 844 O O . PHE A 1 108 ? 19.969 9.016 14.5 1 79.56 108 PHE A O 1
ATOM 851 N N . ALA A 1 109 ? 22.078 9.617 14.031 1 80 109 ALA A N 1
ATOM 852 C CA . ALA A 1 109 ? 22.656 8.406 14.609 1 80 109 ALA A CA 1
ATOM 853 C C . ALA A 1 109 ? 22.438 8.359 16.109 1 80 109 ALA A C 1
ATOM 855 O O . ALA A 1 109 ? 22.438 7.277 16.719 1 80 109 ALA A O 1
ATOM 856 N N . LYS A 1 110 ? 22.219 9.461 16.656 1 82.62 110 LYS A N 1
ATOM 857 C CA . LYS A 1 110 ? 22.078 9.523 18.109 1 82.62 110 LYS A CA 1
ATOM 858 C C . LYS A 1 110 ? 20.625 9.344 18.531 1 82.62 110 LYS A C 1
ATOM 860 O O . LYS A 1 110 ? 20.344 9.117 19.719 1 82.62 110 LYS A O 1
ATOM 865 N N . LEU A 1 111 ? 19.781 9.414 17.594 1 84.44 111 LEU A N 1
ATOM 866 C CA . LEU A 1 111 ? 18.359 9.289 17.906 1 84.44 111 LEU A CA 1
ATOM 867 C C . LEU A 1 111 ? 18 7.836 18.203 1 84.44 111 LEU A C 1
ATOM 869 O O . LEU A 1 111 ? 18.594 6.918 17.641 1 84.44 111 LEU A O 1
ATOM 873 N N . PRO A 1 112 ? 17.094 7.703 19.125 1 84.94 112 PRO A N 1
ATOM 874 C CA . PRO A 1 112 ? 16.547 6.352 19.297 1 84.94 112 PRO A CA 1
ATOM 875 C C . PRO A 1 112 ? 15.984 5.777 18 1 84.94 112 PRO A C 1
ATOM 877 O O . PRO A 1 112 ? 15.531 6.527 17.125 1 84.94 112 PRO A O 1
ATOM 880 N N . ARG A 1 113 ? 15.992 4.375 17.875 1 83.75 113 ARG A N 1
ATOM 881 C CA . ARG A 1 113 ? 15.57 3.676 16.672 1 83.75 113 ARG A CA 1
ATOM 882 C C . ARG A 1 113 ? 14.141 4.055 16.281 1 83.75 113 ARG A C 1
ATOM 884 O O . ARG A 1 113 ? 13.828 4.195 15.102 1 83.75 113 ARG A O 1
ATOM 891 N N . SER A 1 114 ? 13.422 4.199 17.297 1 80.69 114 SER A N 1
ATOM 892 C CA . SER A 1 114 ? 12.031 4.547 17.031 1 80.69 114 SER A CA 1
ATOM 893 C C . SER A 1 114 ? 11.922 5.898 16.344 1 80.69 114 SER A C 1
ATOM 895 O O . SER A 1 114 ? 11.148 6.059 15.391 1 80.69 114 SER A O 1
ATOM 897 N N . LYS A 1 115 ? 12.664 6.82 16.75 1 79.62 115 LYS A N 1
ATOM 898 C CA . LYS A 1 115 ? 12.648 8.148 16.156 1 79.62 115 LYS A CA 1
ATOM 899 C C . LYS A 1 115 ? 13.289 8.133 14.766 1 79.62 115 LYS A C 1
ATOM 901 O O . LYS A 1 115 ? 12.828 8.836 13.859 1 79.62 115 LYS A O 1
ATOM 906 N N . GLN A 1 116 ? 14.352 7.332 14.609 1 84.69 116 GLN A N 1
ATOM 907 C CA . GLN A 1 116 ? 14.953 7.168 13.289 1 84.69 116 GLN A CA 1
ATOM 908 C C . GLN A 1 116 ? 13.938 6.656 12.273 1 84.69 116 GLN A C 1
ATOM 910 O O . GLN A 1 116 ? 13.852 7.176 11.156 1 84.69 116 GLN A O 1
ATOM 915 N N . ARG A 1 117 ? 13.203 5.727 12.734 1 83.56 117 ARG A N 1
ATOM 916 C CA . ARG A 1 117 ? 12.188 5.137 11.867 1 83.56 117 ARG A CA 1
ATOM 917 C C . ARG A 1 117 ? 11.133 6.164 11.484 1 83.56 117 ARG A C 1
ATOM 919 O O . ARG A 1 117 ? 10.68 6.203 10.336 1 83.56 117 ARG A O 1
ATOM 926 N N . GLU A 1 118 ? 10.797 6.922 12.414 1 77.5 118 GLU A N 1
ATOM 927 C CA . GLU A 1 118 ? 9.812 7.969 12.164 1 77.5 118 GLU A CA 1
ATOM 928 C C . GLU A 1 118 ? 10.305 8.945 11.094 1 77.5 118 GLU A C 1
ATOM 930 O O . GLU A 1 118 ? 9.562 9.281 10.172 1 77.5 118 GLU A O 1
ATOM 935 N N . ILE A 1 119 ? 11.477 9.344 11.219 1 80.25 119 ILE A N 1
ATOM 936 C CA . ILE A 1 119 ? 12.062 10.297 10.297 1 80.25 119 ILE A CA 1
ATOM 937 C C . ILE A 1 119 ? 12.172 9.672 8.906 1 80.25 119 ILE A C 1
ATOM 939 O O . ILE A 1 119 ? 11.789 10.289 7.91 1 80.25 119 ILE A O 1
ATOM 943 N N . VAL A 1 120 ? 12.648 8.461 8.859 1 85.31 120 VAL A N 1
ATOM 944 C CA . VAL A 1 120 ? 12.836 7.773 7.59 1 85.31 120 VAL A CA 1
ATOM 945 C C . VAL A 1 120 ? 11.492 7.555 6.91 1 85.31 120 VAL A C 1
ATOM 947 O O . VAL A 1 120 ? 11.352 7.777 5.707 1 85.31 120 VAL A O 1
ATOM 950 N N . ASN A 1 121 ? 10.562 7.184 7.664 1 82.69 121 ASN A N 1
ATOM 951 C CA . ASN A 1 121 ? 9.227 6.98 7.113 1 82.69 121 ASN A CA 1
ATOM 952 C C . ASN A 1 121 ? 8.664 8.266 6.52 1 82.69 121 ASN A C 1
ATOM 954 O O . ASN A 1 121 ? 7.984 8.242 5.488 1 82.69 121 ASN A O 1
ATOM 958 N N . GLY A 1 122 ? 8.891 9.352 7.223 1 78.44 122 GLY A N 1
ATOM 959 C CA . GLY A 1 122 ? 8.492 10.641 6.684 1 78.44 122 GLY A CA 1
ATOM 960 C C . GLY A 1 122 ? 9.148 10.961 5.352 1 78.44 122 GLY A C 1
ATOM 961 O O . GLY A 1 122 ? 8.484 11.414 4.422 1 78.44 122 GLY A O 1
ATOM 962 N N . GLU A 1 123 ? 10.375 10.656 5.266 1 86.06 123 GLU A N 1
ATOM 963 C CA . GLU A 1 123 ? 11.094 10.906 4.023 1 86.06 123 GLU A CA 1
ATOM 964 C C . GLU A 1 123 ? 10.633 9.969 2.912 1 86.06 123 GLU A C 1
ATOM 966 O O . GLU A 1 123 ? 10.516 10.383 1.756 1 86.06 123 GLU A O 1
ATOM 971 N N . LEU A 1 124 ? 10.422 8.734 3.273 1 88.12 124 LEU A N 1
ATOM 972 C CA . LEU A 1 124 ? 9.914 7.793 2.281 1 88.12 124 LEU A CA 1
ATOM 973 C C . LEU A 1 124 ? 8.586 8.258 1.71 1 88.12 124 LEU A C 1
ATOM 975 O O . LEU A 1 124 ? 8.359 8.18 0.5 1 88.12 124 LEU A O 1
ATOM 979 N N . ALA A 1 125 ? 7.84 8.719 2.547 1 81.44 125 ALA A N 1
ATOM 980 C CA . ALA A 1 125 ? 6.551 9.242 2.096 1 81.44 125 ALA A CA 1
ATOM 981 C C . ALA A 1 125 ? 6.738 10.383 1.099 1 81.44 125 ALA A C 1
ATOM 983 O O . ALA A 1 125 ? 6.031 10.453 0.089 1 81.44 125 ALA A O 1
ATOM 984 N N . ARG A 1 126 ? 7.613 11.258 1.403 1 83.75 126 ARG A N 1
ATOM 985 C CA . ARG A 1 126 ? 7.91 12.359 0.503 1 83.75 126 ARG A CA 1
ATOM 986 C C . ARG A 1 126 ? 8.461 11.859 -0.825 1 83.75 126 ARG A C 1
ATOM 988 O O . ARG A 1 126 ? 8.141 12.398 -1.885 1 83.75 126 ARG A O 1
ATOM 995 N N . ILE A 1 127 ? 9.242 10.883 -0.705 1 91.5 127 ILE A N 1
ATOM 996 C CA . ILE A 1 127 ? 9.844 10.305 -1.903 1 91.5 127 ILE A CA 1
ATOM 997 C C . ILE A 1 127 ? 8.75 9.695 -2.779 1 91.5 127 ILE A C 1
ATOM 999 O O . ILE A 1 127 ? 8.719 9.914 -3.99 1 91.5 127 ILE A O 1
ATOM 1003 N N . TRP A 1 128 ? 7.812 9.039 -2.16 1 87.81 128 TRP A N 1
ATOM 1004 C CA . TRP A 1 128 ? 6.73 8.383 -2.889 1 87.81 128 TRP A CA 1
ATOM 1005 C C . TRP A 1 128 ? 5.836 9.414 -3.568 1 87.81 128 TRP A C 1
ATOM 1007 O O . TRP A 1 128 ? 5.328 9.18 -4.668 1 87.81 128 TRP A O 1
ATOM 1017 N N . ALA A 1 129 ? 5.727 10.469 -2.967 1 81.69 129 ALA A N 1
ATOM 1018 C CA . ALA A 1 129 ? 4.746 11.453 -3.416 1 81.69 129 ALA A CA 1
ATOM 1019 C C . ALA A 1 129 ? 5.367 12.438 -4.406 1 81.69 129 ALA A C 1
ATOM 1021 O O . ALA A 1 129 ? 4.652 13.188 -5.078 1 81.69 129 ALA A O 1
ATOM 1022 N N . TYR A 1 130 ? 6.68 12.5 -4.5 1 89.44 130 TYR A N 1
ATOM 1023 C CA . TYR A 1 130 ? 7.348 13.484 -5.344 1 89.44 130 TYR A CA 1
ATOM 1024 C C . TYR A 1 130 ? 7.078 13.211 -6.82 1 89.44 130 TYR A C 1
ATOM 1026 O O . TYR A 1 130 ? 7.391 12.133 -7.328 1 89.44 130 TYR A O 1
ATOM 1034 N N . PRO A 1 131 ? 6.59 14.195 -7.547 1 87.12 131 PRO A N 1
ATOM 1035 C CA . PRO A 1 131 ? 6.09 13.922 -8.891 1 87.12 131 PRO A CA 1
ATOM 1036 C C . PRO A 1 131 ? 7.145 14.156 -9.977 1 87.12 131 PRO A C 1
ATOM 1038 O O . PRO A 1 131 ? 6.895 13.891 -11.156 1 87.12 131 PRO A O 1
ATOM 1041 N N . LYS A 1 132 ? 8.352 14.555 -9.625 1 92.31 132 LYS A N 1
ATOM 1042 C CA . LYS A 1 132 ? 9.242 15.047 -10.664 1 92.31 132 LYS A CA 1
ATOM 1043 C C . LYS A 1 132 ? 10.508 14.211 -10.75 1 92.31 132 LYS A C 1
ATOM 1045 O O . LYS A 1 132 ? 11.578 14.727 -11.078 1 92.31 132 LYS A O 1
ATOM 1050 N N . TRP A 1 133 ? 10.406 13.008 -10.406 1 95.69 133 TRP A N 1
ATOM 1051 C CA . TRP A 1 133 ? 11.609 12.18 -10.414 1 95.69 133 TRP A CA 1
ATOM 1052 C C . TRP A 1 133 ? 12.18 12.055 -11.82 1 95.69 133 TRP A C 1
ATOM 1054 O O . TRP A 1 133 ? 13.398 12.062 -12.008 1 95.69 133 TRP A O 1
ATOM 1064 N N . LEU A 1 134 ? 11.359 11.93 -12.82 1 95.12 134 LEU A N 1
ATOM 1065 C CA . LEU A 1 134 ? 11.859 11.836 -14.188 1 95.12 134 LEU A CA 1
ATOM 1066 C C . LEU A 1 134 ? 12.523 13.133 -14.617 1 95.12 134 LEU A C 1
ATOM 1068 O O . LEU A 1 134 ? 13.539 13.117 -15.32 1 95.12 134 LEU A O 1
ATOM 1072 N N . ALA A 1 135 ? 11.961 14.25 -14.188 1 96.31 135 ALA A N 1
ATOM 1073 C CA . ALA A 1 135 ? 12.578 15.547 -14.453 1 96.31 135 ALA A CA 1
ATOM 1074 C C . ALA A 1 135 ? 13.938 15.656 -13.758 1 96.31 135 ALA A C 1
ATOM 1076 O O . ALA A 1 135 ? 14.859 16.281 -14.281 1 96.31 135 ALA A O 1
ATOM 1077 N N . VAL A 1 136 ? 14.016 15.07 -12.586 1 97.5 136 VAL A N 1
ATOM 1078 C CA . VAL A 1 136 ? 15.266 15.055 -11.844 1 97.5 136 VAL A CA 1
ATOM 1079 C C . VAL A 1 136 ? 16.344 14.32 -12.641 1 97.5 136 VAL A C 1
ATOM 1081 O O . VAL A 1 136 ? 17.469 14.805 -12.773 1 97.5 136 VAL A O 1
ATOM 1084 N N . LEU A 1 137 ? 16.016 13.172 -13.18 1 97.88 137 LEU A N 1
ATOM 1085 C CA . LEU A 1 137 ? 16.969 12.43 -14 1 97.88 137 LEU A CA 1
ATOM 1086 C C . LEU A 1 137 ? 17.406 13.258 -15.211 1 97.88 137 LEU A C 1
ATOM 1088 O O . LEU A 1 137 ? 18.594 13.336 -15.531 1 97.88 137 LEU A O 1
ATOM 1092 N N . GLU A 1 138 ? 16.453 13.875 -15.828 1 97.44 138 GLU A N 1
ATOM 1093 C CA . GLU A 1 138 ? 16.734 14.703 -17 1 97.44 138 GLU A CA 1
ATOM 1094 C C . GLU A 1 138 ? 17.688 15.844 -16.641 1 97.44 138 GLU A C 1
ATOM 1096 O O . GLU A 1 138 ? 18.609 16.156 -17.406 1 97.44 138 GLU A O 1
ATOM 1101 N N . ALA A 1 139 ? 17.484 16.453 -15.523 1 97 139 ALA A N 1
ATOM 1102 C CA . ALA A 1 139 ? 18.281 17.594 -15.086 1 97 139 ALA A CA 1
ATOM 1103 C C . ALA A 1 139 ? 19.734 17.203 -14.906 1 97 139 ALA A C 1
ATOM 1105 O O . ALA A 1 139 ? 20.625 18.047 -15 1 97 139 ALA A O 1
ATOM 1106 N N . VAL A 1 140 ? 20.016 15.961 -14.664 1 96.81 140 VAL A N 1
ATOM 1107 C CA . VAL A 1 140 ? 21.406 15.523 -14.469 1 96.81 140 VAL A CA 1
ATOM 1108 C C . VAL A 1 140 ? 21.844 14.656 -15.641 1 96.81 140 VAL A C 1
ATOM 1110 O O . VAL A 1 140 ? 22.797 13.883 -15.523 1 96.81 140 VAL A O 1
ATOM 1113 N N . ASP A 1 141 ? 21.047 14.656 -16.672 1 96.5 141 ASP A N 1
ATOM 1114 C CA . ASP A 1 141 ? 21.375 14.031 -17.953 1 96.5 141 ASP A CA 1
ATOM 1115 C C . ASP A 1 141 ? 21.406 12.508 -17.828 1 96.5 141 ASP A C 1
ATOM 1117 O O . ASP A 1 141 ? 22.328 11.859 -18.312 1 96.5 141 ASP A O 1
ATOM 1121 N N . LEU A 1 142 ? 20.484 11.992 -17.062 1 97.5 142 LEU A N 1
ATOM 1122 C CA . LEU A 1 142 ? 20.328 10.547 -16.953 1 97.5 142 LEU A CA 1
ATOM 1123 C C . LEU A 1 142 ? 18.984 10.109 -17.547 1 97.5 142 LEU A C 1
ATOM 1125 O O . LEU A 1 142 ? 18.031 10.891 -17.578 1 97.5 142 LEU A O 1
ATOM 1129 N N . LEU A 1 143 ? 18.969 8.898 -18 1 96.69 143 LEU A N 1
ATOM 1130 C CA . LEU A 1 143 ? 17.734 8.297 -18.5 1 96.69 143 LEU A CA 1
ATOM 1131 C C . LEU A 1 143 ? 17.156 7.316 -17.5 1 96.69 143 LEU A C 1
ATOM 1133 O O . LEU A 1 143 ? 17.891 6.684 -16.734 1 96.69 143 LEU A O 1
ATOM 1137 N N . PRO A 1 144 ? 15.82 7.234 -17.438 1 96.25 144 PRO A N 1
ATOM 1138 C CA . PRO A 1 144 ? 15.219 6.199 -16.594 1 96.25 144 PRO A CA 1
ATOM 1139 C C . PRO A 1 144 ? 15.57 4.785 -17.062 1 96.25 144 PRO A C 1
ATOM 1141 O O . PRO A 1 144 ? 16.031 4.598 -18.188 1 96.25 144 PRO A O 1
ATOM 1144 N N . THR A 1 145 ? 15.383 3.875 -16.109 1 94.25 145 THR A N 1
ATOM 1145 C CA . THR A 1 145 ? 15.547 2.479 -16.5 1 94.25 145 THR A CA 1
ATOM 1146 C C . THR A 1 145 ? 14.508 2.086 -17.547 1 94.25 145 THR A C 1
ATOM 1148 O O . THR A 1 145 ? 13.422 2.674 -17.609 1 94.25 145 THR A O 1
ATOM 1151 N N . THR A 1 146 ? 14.875 1.133 -18.344 1 91.5 146 THR A N 1
ATOM 1152 C CA . THR A 1 146 ? 13.977 0.748 -19.438 1 91.5 146 THR A CA 1
ATOM 1153 C C . THR A 1 146 ? 13.523 -0.7 -19.266 1 91.5 146 THR A C 1
ATOM 1155 O O . THR A 1 146 ? 12.75 -1.212 -20.078 1 91.5 146 THR A O 1
ATOM 1158 N N . ILE A 1 147 ? 13.953 -1.277 -18.25 1 92.62 147 ILE A N 1
ATOM 1159 C CA . ILE A 1 147 ? 13.578 -2.676 -18.062 1 92.62 147 ILE A CA 1
ATOM 1160 C C . ILE A 1 147 ? 12.078 -2.783 -17.844 1 92.62 147 ILE A C 1
ATOM 1162 O O . ILE A 1 147 ? 11.5 -2.012 -17.062 1 92.62 147 ILE A O 1
ATOM 1166 N N . SER A 1 148 ? 11.445 -3.664 -18.594 1 96.25 148 SER A N 1
ATOM 1167 C CA . SER A 1 148 ? 10.016 -3.936 -18.484 1 96.25 148 SER A CA 1
ATOM 1168 C C . SER A 1 148 ? 9.742 -5.434 -18.406 1 96.25 148 SER A C 1
ATOM 1170 O O . SER A 1 148 ? 10.375 -6.227 -19.109 1 96.25 148 SER A O 1
ATOM 1172 N N . PHE A 1 149 ? 8.836 -5.785 -17.594 1 98.25 149 PHE A N 1
ATOM 1173 C CA . PHE A 1 149 ? 8.531 -7.195 -17.391 1 98.25 149 PHE A CA 1
ATOM 1174 C C . PHE A 1 149 ? 7.18 -7.543 -18 1 98.25 149 PHE A C 1
ATOM 1176 O O . PHE A 1 149 ? 6.488 -8.445 -17.516 1 98.25 149 PHE A O 1
ATOM 1183 N N . LYS A 1 150 ? 6.824 -6.805 -19 1 97.81 150 LYS A N 1
ATOM 1184 C CA . LYS A 1 150 ? 5.543 -7 -19.672 1 97.81 150 LYS A CA 1
ATOM 1185 C C . LYS A 1 150 ? 5.398 -8.43 -20.188 1 97.81 150 LYS A C 1
ATOM 1187 O O . LYS A 1 150 ? 4.359 -9.07 -19.969 1 97.81 150 LYS A O 1
ATOM 1192 N N . ASP A 1 151 ? 6.422 -8.977 -20.797 1 98.06 151 ASP A N 1
ATOM 1193 C CA . ASP A 1 151 ? 6.363 -10.328 -21.344 1 98.06 151 ASP A CA 1
ATOM 1194 C C . ASP A 1 151 ? 6.312 -11.375 -20.234 1 98.06 151 ASP A C 1
ATOM 1196 O O . ASP A 1 151 ? 5.582 -12.359 -20.328 1 98.06 151 ASP A O 1
ATOM 1200 N N . ASP A 1 152 ? 7.082 -11.156 -19.203 1 98.31 152 ASP A N 1
ATOM 1201 C CA . ASP A 1 152 ? 7.051 -12.047 -18.047 1 98.31 152 ASP A CA 1
ATOM 1202 C C . ASP A 1 152 ? 5.668 -12.055 -17.391 1 98.31 152 ASP A C 1
ATOM 1204 O O . ASP A 1 152 ? 5.16 -13.117 -17.016 1 98.31 152 ASP A O 1
ATOM 1208 N N . ASN A 1 153 ? 5.066 -10.859 -17.281 1 98.5 153 ASN A N 1
ATOM 1209 C CA . ASN A 1 153 ? 3.732 -10.734 -16.703 1 98.5 153 ASN A CA 1
ATOM 1210 C C . ASN A 1 153 ? 2.688 -11.453 -17.547 1 98.5 153 ASN A C 1
ATOM 1212 O O . ASN A 1 153 ? 1.817 -12.141 -17.016 1 98.5 153 ASN A O 1
ATOM 1216 N N . ARG A 1 154 ? 2.799 -11.281 -18.812 1 97.69 154 ARG A N 1
ATOM 1217 C CA . ARG A 1 154 ? 1.875 -11.945 -19.719 1 97.69 154 ARG A CA 1
ATOM 1218 C C . ARG A 1 154 ? 1.984 -13.461 -19.609 1 97.69 154 ARG A C 1
ATOM 1220 O O . ARG A 1 154 ? 0.969 -14.164 -19.547 1 97.69 154 ARG A O 1
ATOM 1227 N N . ALA A 1 155 ? 3.172 -13.969 -19.594 1 97.69 155 ALA A N 1
ATOM 1228 C CA . ALA A 1 155 ? 3.398 -15.414 -19.469 1 97.69 155 ALA A CA 1
ATOM 1229 C C . ALA A 1 155 ? 2.854 -15.945 -18.141 1 97.69 155 ALA A C 1
ATOM 1231 O O . ALA A 1 155 ? 2.248 -17.016 -18.109 1 97.69 155 ALA A O 1
ATOM 1232 N N . ALA A 1 156 ? 3.062 -15.219 -17.047 1 97.75 156 ALA A N 1
ATOM 1233 C CA . ALA A 1 156 ? 2.547 -15.617 -15.742 1 97.75 156 ALA A CA 1
ATOM 1234 C C . ALA A 1 156 ? 1.021 -15.617 -15.734 1 97.75 156 ALA A C 1
ATOM 1236 O O . ALA A 1 156 ? 0.397 -16.531 -15.18 1 97.75 156 ALA A O 1
ATOM 1237 N N . ALA A 1 157 ? 0.413 -14.633 -16.328 1 97.19 157 ALA A N 1
ATOM 1238 C CA . ALA A 1 157 ? -1.042 -14.516 -16.391 1 97.19 157 ALA A CA 1
ATOM 1239 C C . ALA A 1 157 ? -1.65 -15.641 -17.234 1 97.19 157 ALA A C 1
ATOM 1241 O O . ALA A 1 157 ? -2.789 -16.047 -16.984 1 97.19 157 ALA A O 1
ATOM 1242 N N . ALA A 1 158 ? -0.947 -16.109 -18.156 1 95.5 158 ALA A N 1
ATOM 1243 C CA . ALA A 1 158 ? -1.429 -17.125 -19.078 1 95.5 158 ALA A CA 1
ATOM 1244 C C . ALA A 1 158 ? -1.387 -18.516 -18.453 1 95.5 158 ALA A C 1
ATOM 1246 O O . ALA A 1 158 ? -1.96 -19.453 -18.984 1 95.5 158 ALA A O 1
ATOM 1247 N N . LEU A 1 159 ? -0.692 -18.469 -17.266 1 91.88 159 LEU A N 1
ATOM 1248 C CA . LEU A 1 159 ? -0.643 -19.766 -16.594 1 91.88 159 LEU A CA 1
ATOM 1249 C C . LEU A 1 159 ? -2.031 -20.188 -16.125 1 91.88 159 LEU A C 1
ATOM 1251 O O . LEU A 1 159 ? -2.809 -19.375 -15.641 1 91.88 159 LEU A O 1
ATOM 1255 N N . GLY A 1 160 ? -2.725 -21.094 -16.703 1 74.94 160 GLY A N 1
ATOM 1256 C CA . GLY A 1 160 ? -4.031 -21.594 -16.297 1 74.94 160 GLY A CA 1
ATOM 1257 C C . GLY A 1 160 ? -4.125 -21.891 -14.812 1 74.94 160 GLY A C 1
ATOM 1258 O O . GLY A 1 160 ? -3.146 -21.734 -14.078 1 74.94 160 GLY A O 1
ATOM 1259 N N . VAL A 1 161 ? -5.348 -21.812 -14.25 1 64.94 161 VAL A N 1
ATOM 1260 C CA . VAL A 1 161 ? -5.605 -22.219 -12.867 1 64.94 161 VAL A CA 1
ATOM 1261 C C . VAL A 1 161 ? -5.246 -23.688 -12.672 1 64.94 161 VAL A C 1
ATOM 1263 O O . VAL A 1 161 ? -5.863 -24.562 -13.266 1 64.94 161 VAL A O 1
ATOM 1266 N N . GLY A 1 162 ? -4.035 -23.953 -13.133 1 53.62 162 GLY A N 1
ATOM 1267 C CA . GLY A 1 162 ? -3.633 -25.344 -13.242 1 53.62 162 GLY A CA 1
ATOM 1268 C C . GLY A 1 162 ? -4.18 -26.219 -12.117 1 53.62 162 GLY A C 1
ATOM 1269 O O . GLY A 1 162 ? -4.734 -25.703 -11.148 1 53.62 162 GLY A O 1
ATOM 1270 N N . GLY A 1 163 ? -4.043 -27.672 -12.297 1 53.12 163 GLY A N 1
ATOM 1271 C CA . GLY A 1 163 ? -4.391 -28.922 -11.633 1 53.12 163 GLY A CA 1
ATOM 1272 C C . GLY A 1 163 ? -4.004 -28.953 -10.164 1 53.12 163 GLY A C 1
ATOM 1273 O O . GLY A 1 163 ? -3.355 -28.016 -9.672 1 53.12 163 GLY A O 1
ATOM 1274 N N . GLY A 1 164 ? -4.457 -29.906 -9.383 1 59.47 164 GLY A N 1
ATOM 1275 C CA . GLY A 1 164 ? -4.199 -30.328 -8.023 1 59.47 164 GLY A CA 1
ATOM 1276 C C . GLY A 1 164 ? -2.754 -30.141 -7.598 1 59.47 164 GLY A C 1
ATOM 1277 O O . GLY A 1 164 ? -1.854 -30.109 -8.438 1 59.47 164 GLY A O 1
ATOM 1278 N N . GLU A 1 165 ? -2.562 -29.359 -6.547 1 71.62 165 GLU A N 1
ATOM 1279 C CA . GLU A 1 165 ? -1.242 -29.281 -5.926 1 71.62 165 GLU A CA 1
ATOM 1280 C C . GLU A 1 165 ? -0.515 -30.609 -6.008 1 71.62 165 GLU A C 1
ATOM 1282 O O . GLU A 1 165 ? -1.033 -31.641 -5.555 1 71.62 165 GLU A O 1
ATOM 1287 N N . GLY A 1 166 ? 0.616 -30.656 -6.82 1 82.25 166 GLY A N 1
ATOM 1288 C CA . GLY A 1 166 ? 1.399 -31.891 -6.871 1 82.25 166 GLY A CA 1
ATOM 1289 C C . GLY A 1 166 ? 1.97 -32.281 -5.523 1 82.25 166 GLY A C 1
ATOM 1290 O O . GLY A 1 166 ? 1.98 -31.484 -4.586 1 82.25 166 GLY A O 1
ATOM 1291 N N . ASP A 1 167 ? 2.354 -33.5 -5.391 1 88.38 167 ASP A N 1
ATOM 1292 C CA . ASP A 1 167 ? 2.902 -34.031 -4.16 1 88.38 167 ASP A CA 1
ATOM 1293 C C . ASP A 1 167 ? 4.152 -33.281 -3.725 1 88.38 167 ASP A C 1
ATOM 1295 O O . ASP A 1 167 ? 4.352 -33.031 -2.533 1 88.38 167 ASP A O 1
ATOM 1299 N N . ALA A 1 168 ? 4.941 -32.938 -4.656 1 89.25 168 ALA A N 1
ATOM 1300 C CA . ALA A 1 168 ? 6.18 -32.219 -4.348 1 89.25 168 ALA A CA 1
ATOM 1301 C C . ALA A 1 168 ? 5.887 -30.859 -3.719 1 89.25 168 ALA A C 1
ATOM 1303 O O . ALA A 1 168 ? 6.539 -30.469 -2.748 1 89.25 168 ALA A O 1
ATOM 1304 N N . HIS A 1 169 ? 4.996 -30.188 -4.246 1 92.88 169 HIS A N 1
ATOM 1305 C CA . HIS A 1 169 ? 4.598 -28.891 -3.73 1 92.88 169 HIS A CA 1
ATOM 1306 C C . HIS A 1 169 ? 4.039 -29 -2.316 1 92.88 169 HIS A C 1
ATOM 1308 O O . HIS A 1 169 ? 4.391 -28.203 -1.439 1 92.88 169 HIS A O 1
ATOM 1314 N N . ARG A 1 170 ? 3.225 -30.047 -2.109 1 94.31 170 ARG A N 1
ATOM 1315 C CA . ARG A 1 170 ? 2.635 -30.266 -0.794 1 94.31 170 ARG A CA 1
ATOM 1316 C C . ARG A 1 170 ? 3.711 -30.562 0.243 1 94.31 170 ARG A C 1
ATOM 1318 O O . ARG A 1 170 ? 3.689 -30.016 1.348 1 94.31 170 ARG A O 1
ATOM 1325 N N . ALA A 1 171 ? 4.586 -31.422 -0.148 1 94.75 171 ALA A N 1
ATOM 1326 C CA . ALA A 1 171 ? 5.672 -31.797 0.76 1 94.75 171 ALA A CA 1
ATOM 1327 C C . ALA A 1 171 ? 6.527 -30.578 1.104 1 94.75 171 ALA A C 1
ATOM 1329 O O . ALA A 1 171 ? 6.938 -30.406 2.256 1 94.75 171 ALA A O 1
ATOM 1330 N N . PHE A 1 172 ? 6.84 -29.812 0.114 1 96.31 172 PHE A N 1
ATOM 1331 C CA . PHE A 1 172 ? 7.664 -28.625 0.324 1 96.31 172 PHE A CA 1
ATOM 1332 C C . PHE A 1 172 ? 6.945 -27.625 1.211 1 96.31 172 PHE A C 1
ATOM 1334 O O . PHE A 1 172 ? 7.562 -26.984 2.068 1 96.31 172 PHE A O 1
ATOM 1341 N N . LYS A 1 173 ? 5.66 -27.469 1.087 1 96.44 173 LYS A N 1
ATOM 1342 C CA . LYS A 1 173 ? 4.844 -26.609 1.938 1 96.44 173 LYS A CA 1
ATOM 1343 C C . LYS A 1 173 ? 4.949 -27.016 3.402 1 96.44 173 LYS A C 1
ATOM 1345 O O . LYS A 1 173 ? 5.129 -26.172 4.281 1 96.44 173 LYS A O 1
ATOM 1350 N N . ILE A 1 174 ? 4.824 -28.266 3.602 1 97.56 174 ILE A N 1
ATOM 1351 C CA . ILE A 1 174 ? 4.883 -28.812 4.953 1 97.56 174 ILE A CA 1
ATOM 1352 C C . ILE A 1 174 ? 6.27 -28.578 5.547 1 97.56 174 ILE A C 1
ATOM 1354 O O . ILE A 1 174 ? 6.395 -28.172 6.707 1 97.56 174 ILE A O 1
ATOM 1358 N N . PHE A 1 175 ? 7.254 -28.812 4.766 1 97.88 175 PHE A N 1
ATOM 1359 C CA . PHE A 1 175 ? 8.625 -28.562 5.207 1 97.88 175 PHE A CA 1
ATOM 1360 C C . PHE A 1 175 ? 8.797 -27.125 5.656 1 97.88 175 PHE A C 1
ATOM 1362 O O . PHE A 1 175 ? 9.352 -26.859 6.723 1 97.88 175 PHE A O 1
ATOM 1369 N N . VAL A 1 176 ? 8.328 -26.172 4.801 1 98.31 176 VAL A N 1
ATOM 1370 C CA . VAL A 1 176 ? 8.461 -24.75 5.105 1 98.31 176 VAL A CA 1
ATOM 1371 C C . VAL A 1 176 ? 7.723 -24.422 6.402 1 98.31 176 VAL A C 1
ATOM 1373 O O . VAL A 1 176 ? 8.25 -23.719 7.27 1 98.31 176 VAL A O 1
ATOM 1376 N N . ALA A 1 177 ? 6.555 -24.953 6.543 1 98.38 177 ALA A N 1
ATOM 1377 C CA . ALA A 1 177 ? 5.742 -24.703 7.734 1 98.38 177 ALA A CA 1
ATOM 1378 C C . ALA A 1 177 ? 6.453 -25.188 8.992 1 98.38 177 ALA A C 1
ATOM 1380 O O . ALA A 1 177 ? 6.359 -24.547 10.047 1 98.38 177 ALA A O 1
ATOM 1381 N N . LYS A 1 178 ? 7.262 -26.219 8.883 1 98 178 LYS A N 1
ATOM 1382 C CA . LYS A 1 178 ? 7.875 -26.859 10.047 1 98 178 LYS A CA 1
ATOM 1383 C C . LYS A 1 178 ? 9.234 -26.234 10.359 1 98 178 LYS A C 1
ATOM 1385 O O . LYS A 1 178 ? 9.844 -26.547 11.383 1 98 178 LYS A O 1
ATOM 1390 N N . ASN A 1 179 ? 9.75 -25.406 9.547 1 97.69 179 ASN A N 1
ATOM 1391 C CA . ASN A 1 179 ? 11.102 -24.875 9.727 1 97.69 179 ASN A CA 1
ATOM 1392 C C . ASN A 1 179 ? 11.141 -23.359 9.641 1 97.69 179 ASN A C 1
ATOM 1394 O O . ASN A 1 179 ? 11.922 -22.797 8.875 1 97.69 179 ASN A O 1
ATOM 1398 N N . PRO A 1 180 ? 10.383 -22.688 10.492 1 96.88 180 PRO A N 1
ATOM 1399 C CA . PRO A 1 180 ? 10.336 -21.219 10.445 1 96.88 180 PRO A CA 1
ATOM 1400 C C . PRO A 1 180 ? 11.703 -20.594 10.641 1 96.88 180 PRO A C 1
ATOM 1402 O O . PRO A 1 180 ? 11.953 -19.484 10.148 1 96.88 180 PRO A O 1
ATOM 1405 N N . GLU A 1 181 ? 12.656 -21.156 11.273 1 94.5 181 GLU A N 1
ATOM 1406 C CA . GLU A 1 181 ? 13.977 -20.609 11.594 1 94.5 181 GLU A CA 1
ATOM 1407 C C . GLU A 1 181 ? 14.805 -20.391 10.336 1 94.5 181 GLU A C 1
ATOM 1409 O O . GLU A 1 181 ? 15.797 -19.656 10.359 1 94.5 181 GLU A O 1
ATOM 1414 N N . ARG A 1 182 ? 14.422 -20.969 9.289 1 96.12 182 ARG A N 1
ATOM 1415 C CA . ARG A 1 182 ? 15.195 -20.891 8.047 1 96.12 182 ARG A CA 1
ATOM 1416 C C . ARG A 1 182 ? 14.852 -19.609 7.281 1 96.12 182 ARG A C 1
ATOM 1418 O O . ARG A 1 182 ? 15.508 -19.297 6.285 1 96.12 182 ARG A O 1
ATOM 1425 N N . PHE A 1 183 ? 13.922 -18.875 7.73 1 95.94 183 PHE A N 1
ATOM 1426 C CA . PHE A 1 183 ? 13.398 -17.781 6.914 1 95.94 183 PHE A CA 1
ATOM 1427 C C . PHE A 1 183 ? 13.445 -16.469 7.672 1 95.94 183 PHE A C 1
ATOM 1429 O O . PHE A 1 183 ? 12.523 -15.656 7.574 1 95.94 183 PHE A O 1
ATOM 1436 N N . ASP A 1 184 ? 14.453 -16.297 8.438 1 91.38 184 ASP A N 1
ATOM 1437 C CA . ASP A 1 184 ? 14.773 -15.062 9.164 1 91.38 184 ASP A CA 1
ATOM 1438 C C . ASP A 1 184 ? 13.641 -14.664 10.102 1 91.38 184 ASP A C 1
ATOM 1440 O O . ASP A 1 184 ? 13.32 -13.477 10.227 1 91.38 184 ASP A O 1
ATOM 1444 N N . LEU A 1 185 ? 12.922 -15.656 10.609 1 93.56 185 LEU A N 1
ATOM 1445 C CA . LEU A 1 185 ? 11.922 -15.43 11.641 1 93.56 185 LEU A CA 1
ATOM 1446 C C . LEU A 1 185 ? 12.523 -15.609 13.031 1 93.56 185 LEU A C 1
ATOM 1448 O O . LEU A 1 185 ? 13.523 -16.312 13.195 1 93.56 185 LEU A O 1
ATOM 1452 N N . PRO A 1 186 ? 11.977 -14.961 13.969 1 90 186 PRO A N 1
ATOM 1453 C CA . PRO A 1 186 ? 12.477 -15.156 15.328 1 90 186 PRO A CA 1
ATOM 1454 C C . PRO A 1 186 ? 12.508 -16.625 15.734 1 90 186 PRO A C 1
ATOM 1456 O O . PRO A 1 186 ? 11.648 -17.406 15.328 1 90 186 PRO A O 1
ATOM 1459 N N . GLY A 1 187 ? 13.5 -17 16.547 1 89.31 187 GLY A N 1
ATOM 1460 C CA . GLY A 1 187 ? 13.695 -18.375 16.969 1 89.31 187 GLY A CA 1
ATOM 1461 C C . GLY A 1 187 ? 12.492 -18.969 17.672 1 89.31 187 GLY A C 1
ATOM 1462 O O . GLY A 1 187 ? 12.266 -20.172 17.625 1 89.31 187 GLY A O 1
ATOM 1463 N N . SER A 1 188 ? 11.703 -18.109 18.281 1 90.56 188 SER A N 1
ATOM 1464 C CA . SER A 1 188 ? 10.555 -18.578 19.047 1 90.56 188 SER A CA 1
ATOM 1465 C C . SER A 1 188 ? 9.32 -18.719 18.172 1 90.56 188 SER A C 1
ATOM 1467 O O . SER A 1 188 ? 8.242 -19.062 18.672 1 90.56 188 SER A O 1
ATOM 1469 N N . THR A 1 189 ? 9.469 -18.594 16.859 1 94.5 189 THR A N 1
ATOM 1470 C CA . THR A 1 189 ? 8.312 -18.688 15.969 1 94.5 189 THR A CA 1
ATOM 1471 C C . THR A 1 189 ? 7.812 -20.125 15.883 1 94.5 189 THR A C 1
ATOM 1473 O O . THR A 1 189 ? 8.578 -21.031 15.555 1 94.5 189 THR A O 1
ATOM 1476 N N . PRO A 1 190 ? 6.57 -20.344 16.25 1 95.69 190 PRO A N 1
ATOM 1477 C CA . PRO A 1 190 ? 6.031 -21.703 16.109 1 95.69 190 PRO A CA 1
ATOM 1478 C C . PRO A 1 190 ? 5.934 -22.156 14.664 1 95.69 190 PRO A C 1
ATOM 1480 O O . PRO A 1 190 ? 6.07 -21.344 13.75 1 95.69 190 PRO A O 1
ATOM 1483 N N . CYS A 1 191 ? 5.711 -23.406 14.5 1 97.5 191 CYS A N 1
ATOM 1484 C CA . CYS A 1 191 ? 5.449 -23.953 13.172 1 97.5 191 CYS A CA 1
ATOM 1485 C C . CYS A 1 191 ? 4.266 -23.25 12.523 1 97.5 191 CYS A C 1
ATOM 1487 O O . CYS A 1 191 ? 3.305 -22.875 13.203 1 97.5 191 CYS A O 1
ATOM 1489 N N . GLY A 1 192 ? 4.402 -23.109 11.234 1 97.81 192 GLY A N 1
ATOM 1490 C CA . GLY A 1 192 ? 3.354 -22.422 10.492 1 97.81 192 GLY A CA 1
ATOM 1491 C C . GLY A 1 192 ? 2.154 -23.312 10.211 1 97.81 192 GLY A C 1
ATOM 1492 O O . GLY A 1 192 ? 2.221 -24.531 10.383 1 97.81 192 GLY A O 1
ATOM 1493 N N . SER A 1 193 ? 1.061 -22.688 9.852 1 97.56 193 SER A N 1
ATOM 1494 C CA . SER A 1 193 ? -0.123 -23.375 9.352 1 97.56 193 SER A CA 1
ATOM 1495 C C . SER A 1 193 ? -0.151 -23.375 7.824 1 97.56 193 SER A C 1
ATOM 1497 O O . SER A 1 193 ? 0.205 -22.391 7.184 1 97.56 193 SER A O 1
ATOM 1499 N N . VAL A 1 194 ? -0.574 -24.5 7.281 1 97.56 194 VAL A N 1
ATOM 1500 C CA . VAL A 1 194 ? -0.639 -24.609 5.828 1 97.56 194 VAL A CA 1
ATOM 1501 C C . VAL A 1 194 ? -2.059 -24.312 5.348 1 97.56 194 VAL A C 1
ATOM 1503 O O . VAL A 1 194 ? -3.031 -24.641 6.031 1 97.56 194 VAL A O 1
ATOM 1506 N N . GLU A 1 195 ? -2.178 -23.641 4.191 1 96.44 195 GLU A N 1
ATOM 1507 C CA . GLU A 1 195 ? -3.441 -23.391 3.506 1 96.44 195 GLU A CA 1
ATOM 1508 C C . GLU A 1 195 ? -4.402 -22.594 4.387 1 96.44 195 GLU A C 1
ATOM 1510 O O . GLU A 1 195 ? -5.535 -23.031 4.625 1 96.44 195 GLU A O 1
ATOM 1515 N N . LEU A 1 196 ? -3.971 -21.5 4.875 1 97.06 196 LEU A N 1
ATOM 1516 C CA . LEU A 1 196 ? -4.824 -20.625 5.676 1 97.06 196 LEU A CA 1
ATOM 1517 C C . LEU A 1 196 ? -5.727 -19.781 4.785 1 97.06 196 LEU A C 1
ATOM 1519 O O . LEU A 1 196 ? -5.242 -18.953 4.008 1 97.06 196 LEU A O 1
ATOM 1523 N N . PRO A 1 197 ? -7.016 -19.891 4.918 1 97.62 197 PRO A N 1
ATOM 1524 C CA . PRO A 1 197 ? -7.926 -19.109 4.078 1 97.62 197 PRO A CA 1
ATOM 1525 C C . PRO A 1 197 ? -7.961 -17.641 4.469 1 97.62 197 PRO A C 1
ATOM 1527 O O . PRO A 1 197 ? -7.891 -17.312 5.652 1 97.62 197 PRO A O 1
ATOM 1530 N N . LEU A 1 198 ? -8.016 -16.766 3.512 1 98.06 198 LEU A N 1
ATOM 1531 C CA . LEU A 1 198 ? -8.172 -15.328 3.689 1 98.06 198 LEU A CA 1
ATOM 1532 C C . LEU A 1 198 ? -9.562 -14.875 3.248 1 98.06 198 LEU A C 1
ATOM 1534 O O . LEU A 1 198 ? -10.203 -15.531 2.428 1 98.06 198 LEU A O 1
ATOM 1538 N N . PRO A 1 199 ? -10.016 -13.742 3.721 1 98.44 199 PRO A N 1
ATOM 1539 C CA . PRO A 1 199 ? -11.352 -13.273 3.35 1 98.44 199 PRO A CA 1
ATOM 1540 C C . PRO A 1 199 ? -11.445 -12.875 1.879 1 98.44 199 PRO A C 1
ATOM 1542 O O . PRO A 1 199 ? -12.555 -12.695 1.355 1 98.44 199 PRO A O 1
ATOM 1545 N N . SER A 1 200 ? -10.359 -12.711 1.189 1 98.25 200 SER A N 1
ATOM 1546 C CA . SER A 1 200 ? -10.352 -12.391 -0.234 1 98.25 200 SER A CA 1
ATOM 1547 C C . SER A 1 200 ? -10.703 -13.609 -1.077 1 98.25 200 SER A C 1
ATOM 1549 O O . SER A 1 200 ? -10.906 -13.5 -2.287 1 98.25 200 SER A O 1
ATOM 1551 N N . GLY A 1 201 ? -10.711 -14.805 -0.469 1 96.62 201 GLY A N 1
ATOM 1552 C CA . GLY A 1 201 ? -10.93 -16.062 -1.18 1 96.62 201 GLY A CA 1
ATOM 1553 C C . GLY A 1 201 ? -9.648 -16.812 -1.477 1 96.62 201 GLY A C 1
ATOM 1554 O O . GLY A 1 201 ? -9.688 -17.938 -1.972 1 96.62 201 GLY A O 1
ATOM 1555 N N . ASP A 1 202 ? -8.539 -16.219 -1.162 1 96.25 202 ASP A N 1
ATOM 1556 C CA . ASP A 1 202 ? -7.234 -16.859 -1.344 1 96.25 202 ASP A CA 1
ATOM 1557 C C . ASP A 1 202 ? -6.883 -17.734 -0.152 1 96.25 202 ASP A C 1
ATOM 1559 O O . ASP A 1 202 ? -7.551 -17.688 0.884 1 96.25 202 ASP A O 1
ATOM 1563 N N . SER A 1 203 ? -5.906 -18.547 -0.366 1 96.94 203 SER A N 1
ATOM 1564 C CA . SER A 1 203 ? -5.344 -19.391 0.679 1 96.94 203 SER A CA 1
ATOM 1565 C C . SER A 1 203 ? -3.824 -19.25 0.743 1 96.94 203 SER A C 1
ATOM 1567 O O . SER A 1 203 ? -3.137 -19.422 -0.266 1 96.94 203 SER A O 1
ATOM 1569 N N . LEU A 1 204 ? -3.291 -18.891 1.884 1 97.88 204 LEU A N 1
ATOM 1570 C CA . LEU A 1 204 ? -1.846 -18.812 2.066 1 97.88 204 LEU A CA 1
ATOM 1571 C C . LEU A 1 204 ? -1.22 -20.203 2.076 1 97.88 204 LEU A C 1
ATOM 1573 O O . LEU A 1 204 ? -1.696 -21.094 2.777 1 97.88 204 LEU A O 1
ATOM 1577 N N . ASP A 1 205 ? -0.115 -20.375 1.34 1 98 205 ASP A N 1
ATOM 1578 C CA . ASP A 1 205 ? 0.569 -21.672 1.392 1 98 205 ASP A CA 1
ATOM 1579 C C . ASP A 1 205 ? 1.004 -22 2.816 1 98 205 ASP A C 1
ATOM 1581 O O . ASP A 1 205 ? 0.712 -23.078 3.322 1 98 205 ASP A O 1
ATOM 1585 N N . VAL A 1 206 ? 1.702 -21.078 3.426 1 98.62 206 VAL A N 1
ATOM 1586 C CA . VAL A 1 206 ? 2.139 -21.219 4.812 1 98.62 206 VAL A CA 1
ATOM 1587 C C . VAL A 1 206 ? 1.938 -19.891 5.555 1 98.62 206 VAL A C 1
ATOM 1589 O O . VAL A 1 206 ? 2.246 -18.828 5.023 1 98.62 206 VAL A O 1
ATOM 1592 N N . SER A 1 207 ? 1.416 -19.969 6.73 1 98.56 207 SER A N 1
ATOM 1593 C CA . SER A 1 207 ? 1.209 -18.812 7.598 1 98.56 207 SER A CA 1
ATOM 1594 C C . SER A 1 207 ? 1.959 -18.969 8.914 1 98.56 207 SER A C 1
ATOM 1596 O O . SER A 1 207 ? 1.767 -19.953 9.633 1 98.56 207 SER A O 1
ATOM 1598 N N . PHE A 1 208 ? 2.842 -17.969 9.164 1 98.06 208 PHE A N 1
ATOM 1599 C CA . PHE A 1 208 ? 3.551 -17.906 10.438 1 98.06 208 PHE A CA 1
ATOM 1600 C C . PHE A 1 208 ? 3.021 -16.766 11.305 1 98.06 208 PHE A C 1
ATOM 1602 O O . PHE A 1 208 ? 2.863 -15.641 10.82 1 98.06 208 PHE A O 1
ATOM 1609 N N . GLN A 1 209 ? 2.713 -17.031 12.438 1 92.94 209 GLN A N 1
ATOM 1610 C CA . GLN A 1 209 ? 2.377 -16 13.43 1 92.94 209 GLN A CA 1
ATOM 1611 C C . GLN A 1 209 ? 3.445 -15.922 14.516 1 92.94 209 GLN A C 1
ATOM 1613 O O . GLN A 1 209 ? 3.637 -16.859 15.281 1 92.94 209 GLN A O 1
ATOM 1618 N N . THR A 1 210 ? 4.039 -14.695 14.352 1 84.25 210 THR A N 1
ATOM 1619 C CA . THR A 1 210 ? 5.023 -14.438 15.391 1 84.25 210 THR A CA 1
ATOM 1620 C C . THR A 1 210 ? 4.465 -13.477 16.438 1 84.25 210 THR A C 1
ATOM 1622 O O . THR A 1 210 ? 3.541 -12.711 16.156 1 84.25 210 THR A O 1
ATOM 1625 N N . GLY A 1 211 ? 4.289 -13.773 17.734 1 80.12 211 GLY A N 1
ATOM 1626 C CA . GLY A 1 211 ? 3.799 -12.852 18.75 1 80.12 211 GLY A CA 1
ATOM 1627 C C . GLY A 1 211 ? 3.74 -11.414 18.266 1 80.12 211 GLY A C 1
ATOM 1628 O O . GLY A 1 211 ? 2.871 -10.648 18.688 1 80.12 211 GLY A O 1
ATOM 1629 N N . SER A 1 212 ? 4.535 -10.914 17.188 1 84.5 212 SER A N 1
ATOM 1630 C CA . SER A 1 212 ? 4.613 -9.516 16.797 1 84.5 212 SER A CA 1
ATOM 1631 C C . SER A 1 212 ? 4.348 -9.352 15.297 1 84.5 212 SER A C 1
ATOM 1633 O O . SER A 1 212 ? 4.078 -8.242 14.828 1 84.5 212 SER A O 1
ATOM 1635 N N . GLU A 1 213 ? 4.5 -10.438 14.555 1 92.62 213 GLU A N 1
ATOM 1636 C CA . GLU A 1 213 ? 4.402 -10.312 13.102 1 92.62 213 GLU A CA 1
ATOM 1637 C C . GLU A 1 213 ? 3.578 -11.445 12.5 1 92.62 213 GLU A C 1
ATOM 1639 O O . GLU A 1 213 ? 3.484 -12.531 13.086 1 92.62 213 GLU A O 1
ATOM 1644 N N . TRP A 1 214 ? 2.895 -11.148 11.461 1 97.12 214 TRP A N 1
ATOM 1645 C CA . TRP A 1 214 ? 2.211 -12.109 10.594 1 97.12 214 TRP A CA 1
ATOM 1646 C C . TRP A 1 214 ? 2.947 -12.273 9.273 1 97.12 214 TRP A C 1
ATOM 1648 O O . TRP A 1 214 ? 3.049 -11.32 8.492 1 97.12 214 TRP A O 1
ATOM 1658 N N . VAL A 1 215 ? 3.539 -13.477 9.016 1 98 215 VAL A N 1
ATOM 1659 C CA . VAL A 1 215 ? 4.352 -13.703 7.824 1 98 215 VAL A CA 1
ATOM 1660 C C . VAL A 1 215 ? 3.762 -14.844 7.008 1 98 215 VAL A C 1
ATOM 1662 O O . VAL A 1 215 ? 3.482 -15.922 7.543 1 98 215 VAL A O 1
ATOM 1665 N N . ALA A 1 216 ? 3.488 -14.594 5.77 1 98.62 216 ALA A N 1
ATOM 1666 C CA . ALA A 1 216 ? 3.07 -15.633 4.84 1 98.62 216 ALA A CA 1
ATOM 1667 C C . ALA A 1 216 ? 4.23 -16.078 3.953 1 98.62 216 ALA A C 1
ATOM 1669 O O . ALA A 1 216 ? 5.055 -15.258 3.545 1 98.62 216 ALA A O 1
ATOM 1670 N N . ALA A 1 217 ? 4.285 -17.359 3.668 1 98.69 217 ALA A N 1
ATOM 1671 C CA . ALA A 1 217 ? 5.254 -17.891 2.705 1 98.69 217 ALA A CA 1
ATOM 1672 C C . ALA A 1 217 ? 4.547 -18.5 1.498 1 98.69 217 ALA A C 1
ATOM 1674 O O . ALA A 1 217 ? 3.756 -19.438 1.641 1 98.69 217 ALA A O 1
ATOM 1675 N N . GLU A 1 218 ? 4.738 -17.953 0.374 1 98.62 218 GLU A N 1
ATOM 1676 C CA . GLU A 1 218 ? 4.398 -18.578 -0.896 1 98.62 218 GLU A CA 1
ATOM 1677 C C . GLU A 1 218 ? 5.504 -19.531 -1.351 1 98.62 218 GLU A C 1
ATOM 1679 O O . GLU A 1 218 ? 6.68 -19.156 -1.387 1 98.62 218 GLU A O 1
ATOM 1684 N N . VAL A 1 219 ? 5.133 -20.719 -1.687 1 98.25 219 VAL A N 1
ATOM 1685 C CA . VAL A 1 219 ? 6.156 -21.734 -1.944 1 98.25 219 VAL A CA 1
ATOM 1686 C C . VAL A 1 219 ? 6.094 -22.172 -3.406 1 98.25 219 VAL A C 1
ATOM 1688 O O . VAL A 1 219 ? 5.008 -22.312 -3.975 1 98.25 219 VAL A O 1
ATOM 1691 N N . LYS A 1 220 ? 7.219 -22.344 -4.039 1 96.5 220 LYS A N 1
ATOM 1692 C CA . LYS A 1 220 ? 7.375 -22.906 -5.375 1 96.5 220 LYS A CA 1
ATOM 1693 C C . LYS A 1 220 ? 8.375 -24.062 -5.371 1 96.5 220 LYS A C 1
ATOM 1695 O O . LYS A 1 220 ? 9.516 -23.891 -4.918 1 96.5 220 LYS A O 1
ATOM 1700 N N . SER A 1 221 ? 7.965 -25.203 -5.832 1 94.25 221 SER A N 1
ATOM 1701 C CA . SER A 1 221 ? 8.82 -26.375 -5.832 1 94.25 221 SER A CA 1
ATOM 1702 C C . SER A 1 221 ? 9.852 -26.312 -6.953 1 94.25 221 SER A C 1
ATOM 1704 O O . SER A 1 221 ? 9.883 -25.344 -7.719 1 94.25 221 SER A O 1
ATOM 1706 N N . SER A 1 222 ? 10.672 -27.359 -7.066 1 90.81 222 SER A N 1
ATOM 1707 C CA . SER A 1 222 ? 11.789 -27.391 -8 1 90.81 222 SER A CA 1
ATOM 1708 C C . SER A 1 222 ? 11.297 -27.469 -9.445 1 90.81 222 SER A C 1
ATOM 1710 O O . SER A 1 222 ? 12.055 -27.188 -10.375 1 90.81 222 SER A O 1
ATOM 1712 N N . ILE A 1 223 ? 10.047 -27.781 -9.625 1 88.44 223 ILE A N 1
ATOM 1713 C CA . ILE A 1 223 ? 9.547 -27.969 -10.984 1 88.44 223 ILE A CA 1
ATOM 1714 C C . ILE A 1 223 ? 8.898 -26.688 -11.484 1 88.44 223 ILE A C 1
ATOM 1716 O O . ILE A 1 223 ? 8.445 -26.625 -12.633 1 88.44 223 ILE A O 1
ATOM 1720 N N . SER A 1 224 ? 8.906 -25.656 -10.672 1 91.75 224 SER A N 1
ATOM 1721 C CA . SER A 1 224 ? 8.266 -24.406 -11.062 1 91.75 224 SER A CA 1
ATOM 1722 C C . SER A 1 224 ? 9.047 -23.688 -12.156 1 91.75 224 SER A C 1
ATOM 1724 O O . SER A 1 224 ? 10.281 -23.609 -12.094 1 91.75 224 SER A O 1
ATOM 1726 N N . SER A 1 225 ? 8.367 -23.266 -13.18 1 94.56 225 SER A N 1
ATOM 1727 C CA . SER A 1 225 ? 8.953 -22.5 -14.266 1 94.56 225 SER A CA 1
ATOM 1728 C C . SER A 1 225 ? 9.219 -21.047 -13.844 1 94.56 225 SER A C 1
ATOM 1730 O O . SER A 1 225 ? 8.781 -20.625 -12.781 1 94.56 225 SER A O 1
ATOM 1732 N N . ASP A 1 226 ? 9.922 -20.297 -14.719 1 97.38 226 ASP A N 1
ATOM 1733 C CA . ASP A 1 226 ? 10.156 -18.875 -14.461 1 97.38 226 ASP A CA 1
ATOM 1734 C C . ASP A 1 226 ? 8.836 -18.109 -14.359 1 97.38 226 ASP A C 1
ATOM 1736 O O . ASP A 1 226 ? 8.695 -17.219 -13.508 1 97.38 226 ASP A O 1
ATOM 1740 N N . SER A 1 227 ? 7.855 -18.484 -15.195 1 97.56 227 SER A N 1
ATOM 1741 C CA . SER A 1 227 ? 6.559 -17.828 -15.164 1 97.56 227 SER A CA 1
ATOM 1742 C C . SER A 1 227 ? 5.82 -18.109 -13.859 1 97.56 227 SER A C 1
ATOM 1744 O O . SER A 1 227 ? 5.105 -17.25 -13.344 1 97.56 227 SER A O 1
ATOM 1746 N N . ASP A 1 228 ? 6.004 -19.297 -13.398 1 96.81 228 ASP A N 1
ATOM 1747 C CA . ASP A 1 228 ? 5.395 -19.641 -12.117 1 96.81 228 ASP A CA 1
ATOM 1748 C C . ASP A 1 228 ? 6.051 -18.875 -10.969 1 96.81 228 ASP A C 1
ATOM 1750 O O . ASP A 1 228 ? 5.387 -18.531 -9.992 1 96.81 228 ASP A O 1
ATOM 1754 N N . ILE A 1 229 ? 7.352 -18.672 -11.07 1 98.25 229 ILE A N 1
ATOM 1755 C CA . ILE A 1 229 ? 8.07 -17.875 -10.07 1 98.25 229 ILE A CA 1
ATOM 1756 C C . ILE A 1 229 ? 7.586 -16.438 -10.117 1 98.25 229 ILE A C 1
ATOM 1758 O O . ILE A 1 229 ? 7.359 -15.812 -9.078 1 98.25 229 ILE A O 1
ATOM 1762 N N . VAL A 1 230 ? 7.379 -15.891 -11.328 1 98.75 230 VAL A N 1
ATOM 1763 C CA . VAL A 1 230 ? 6.812 -14.555 -11.484 1 98.75 230 VAL A CA 1
ATOM 1764 C C . VAL A 1 230 ? 5.445 -14.492 -10.805 1 98.75 230 VAL A C 1
ATOM 1766 O O . VAL A 1 230 ? 5.156 -13.547 -10.062 1 98.75 230 VAL A O 1
ATOM 1769 N N . ARG A 1 231 ? 4.617 -15.516 -11.039 1 98.44 231 ARG A N 1
ATOM 1770 C CA . ARG A 1 231 ? 3.318 -15.578 -10.367 1 98.44 231 ARG A CA 1
ATOM 1771 C C . ARG A 1 231 ? 3.479 -15.555 -8.852 1 98.44 231 ARG A C 1
ATOM 1773 O O . ARG A 1 231 ? 2.725 -14.875 -8.156 1 98.44 231 ARG A O 1
ATOM 1780 N N . GLY A 1 232 ? 4.469 -16.344 -8.367 1 98.5 232 GLY A N 1
ATOM 1781 C CA . GLY A 1 232 ? 4.742 -16.344 -6.941 1 98.5 232 GLY A CA 1
ATOM 1782 C C . GLY A 1 232 ? 5.078 -14.977 -6.387 1 98.5 232 GLY A C 1
ATOM 1783 O O . GLY A 1 232 ? 4.648 -14.617 -5.289 1 98.5 232 GLY A O 1
ATOM 1784 N N . LEU A 1 233 ? 5.844 -14.172 -7.113 1 98.88 233 LEU A N 1
ATOM 1785 C CA . LEU A 1 233 ? 6.184 -12.812 -6.695 1 98.88 233 LEU A CA 1
ATOM 1786 C C . LEU A 1 233 ? 4.926 -11.969 -6.535 1 98.88 233 LEU A C 1
ATOM 1788 O O . LEU A 1 233 ? 4.75 -11.289 -5.52 1 98.88 233 LEU A O 1
ATOM 1792 N N . TYR A 1 234 ? 4.027 -12.023 -7.492 1 98.88 234 TYR A N 1
ATOM 1793 C CA . TYR A 1 234 ? 2.809 -11.219 -7.441 1 98.88 234 TYR A CA 1
ATOM 1794 C C . TYR A 1 234 ? 1.863 -11.742 -6.363 1 98.88 234 TYR A C 1
ATOM 1796 O O . TYR A 1 234 ? 1.119 -10.969 -5.758 1 98.88 234 TYR A O 1
ATOM 1804 N N . GLN A 1 235 ? 1.885 -13.055 -6.102 1 98.75 235 GLN A N 1
ATOM 1805 C CA . GLN A 1 235 ? 1.093 -13.594 -5.004 1 98.75 235 GLN A CA 1
ATOM 1806 C C . GLN A 1 235 ? 1.563 -13.039 -3.66 1 98.75 235 GLN A C 1
ATOM 1808 O O . GLN A 1 235 ? 0.749 -12.75 -2.781 1 98.75 235 GLN A O 1
ATOM 1813 N N . CYS A 1 236 ? 2.873 -12.859 -3.518 1 98.88 236 CYS A N 1
ATOM 1814 C CA . CYS A 1 236 ? 3.377 -12.234 -2.303 1 98.88 236 CYS A CA 1
ATOM 1815 C C . CYS A 1 236 ? 2.836 -10.812 -2.156 1 98.88 236 CYS A C 1
ATOM 1817 O O . CYS A 1 236 ? 2.451 -10.406 -1.062 1 98.88 236 CYS A O 1
ATOM 1819 N N . VAL A 1 237 ? 2.805 -10.039 -3.27 1 98.81 237 VAL A N 1
ATOM 1820 C CA . VAL A 1 237 ? 2.246 -8.695 -3.262 1 98.81 237 VAL A CA 1
ATOM 1821 C C . VAL A 1 237 ? 0.782 -8.742 -2.832 1 98.81 237 VAL A C 1
ATOM 1823 O O . VAL A 1 237 ? 0.36 -7.984 -1.957 1 98.81 237 VAL A O 1
ATOM 1826 N N . LYS A 1 238 ? 0.068 -9.664 -3.418 1 98.56 238 LYS A N 1
ATOM 1827 C CA . LYS A 1 238 ? -1.354 -9.852 -3.139 1 98.56 238 LYS A CA 1
ATOM 1828 C C . LYS A 1 238 ? -1.586 -10.195 -1.671 1 98.56 238 LYS A C 1
ATOM 1830 O O . LYS A 1 238 ? -2.438 -9.594 -1.014 1 98.56 238 LYS A O 1
ATOM 1835 N N . TYR A 1 239 ? -0.862 -11.117 -1.151 1 98.81 239 TYR A N 1
ATOM 1836 C CA . TYR A 1 239 ? -1.059 -11.602 0.209 1 98.81 239 TYR A CA 1
ATOM 1837 C C . TYR A 1 239 ? -0.714 -10.523 1.229 1 98.81 239 TYR A C 1
ATOM 1839 O O . TYR A 1 239 ? -1.439 -10.336 2.209 1 98.81 239 TYR A O 1
ATOM 1847 N N . GLN A 1 240 ? 0.341 -9.875 1.004 1 98.56 240 GLN A N 1
ATOM 1848 C CA . GLN A 1 240 ? 0.7 -8.805 1.923 1 98.56 240 GLN A CA 1
ATOM 1849 C C . GLN A 1 240 ? -0.426 -7.777 2.037 1 98.56 240 GLN A C 1
ATOM 1851 O O . GLN A 1 240 ? -0.793 -7.371 3.143 1 98.56 240 GLN A O 1
ATOM 1856 N N . ALA A 1 241 ? -0.981 -7.34 0.912 1 98.56 241 ALA A N 1
ATOM 1857 C CA . ALA A 1 241 ? -2.045 -6.34 0.905 1 98.56 241 ALA A CA 1
ATOM 1858 C C . ALA A 1 241 ? -3.27 -6.832 1.668 1 98.56 241 ALA A C 1
ATOM 1860 O O . ALA A 1 241 ? -3.84 -6.102 2.48 1 98.56 241 ALA A O 1
ATOM 1861 N N . VAL A 1 242 ? -3.658 -8.047 1.428 1 98.81 242 VAL A N 1
ATOM 1862 C CA . VAL A 1 242 ? -4.855 -8.594 2.061 1 98.81 242 VAL A CA 1
ATOM 1863 C C . VAL A 1 242 ? -4.605 -8.789 3.555 1 98.81 242 VAL A C 1
ATOM 1865 O O . VAL A 1 242 ? -5.461 -8.477 4.379 1 98.81 242 VAL A O 1
ATOM 1868 N N . MET A 1 243 ? -3.434 -9.297 3.91 1 98.56 243 MET A N 1
ATOM 1869 C CA . MET A 1 243 ? -3.102 -9.523 5.316 1 98.56 243 MET A CA 1
ATOM 1870 C C . MET A 1 243 ? -3.146 -8.211 6.098 1 98.56 243 MET A C 1
ATOM 1872 O O . MET A 1 243 ? -3.729 -8.156 7.184 1 98.56 243 MET A O 1
ATOM 1876 N N . GLN A 1 244 ? -2.557 -7.219 5.531 1 97.94 244 GLN A N 1
ATOM 1877 C CA . GLN A 1 244 ? -2.543 -5.926 6.207 1 97.94 244 GLN A CA 1
ATOM 1878 C C . GLN A 1 244 ? -3.949 -5.344 6.312 1 97.94 244 GLN A C 1
ATOM 1880 O O . GLN A 1 244 ? -4.289 -4.699 7.305 1 97.94 244 GLN A O 1
ATOM 1885 N N . ALA A 1 245 ? -4.754 -5.539 5.328 1 98.62 245 ALA A N 1
ATOM 1886 C CA . ALA A 1 245 ? -6.152 -5.117 5.371 1 98.62 245 ALA A CA 1
ATOM 1887 C C . ALA A 1 245 ? -6.906 -5.844 6.484 1 98.62 245 ALA A C 1
ATOM 1889 O O . ALA A 1 245 ? -7.707 -5.234 7.195 1 98.62 245 ALA A O 1
ATOM 1890 N N . VAL A 1 246 ? -6.664 -7.129 6.586 1 98.62 246 VAL A N 1
ATOM 1891 C CA . VAL A 1 246 ? -7.293 -7.922 7.637 1 98.62 246 VAL A CA 1
ATOM 1892 C C . VAL A 1 246 ? -6.883 -7.383 9.008 1 98.62 246 VAL A C 1
ATOM 1894 O O . VAL A 1 246 ? -7.73 -7.191 9.883 1 98.62 246 VAL A O 1
ATOM 1897 N N . GLU A 1 247 ? -5.598 -7.152 9.156 1 97.25 247 GLU A N 1
ATOM 1898 C CA . GLU A 1 247 ? -5.102 -6.613 10.422 1 97.25 247 GLU A CA 1
ATOM 1899 C C . GLU A 1 247 ? -5.777 -5.289 10.758 1 97.25 247 GLU A C 1
ATOM 1901 O O . GLU A 1 247 ? -6.219 -5.086 11.891 1 97.25 247 GLU A O 1
ATOM 1906 N N . ALA A 1 248 ? -5.898 -4.422 9.781 1 96.5 248 ALA A N 1
ATOM 1907 C CA . ALA A 1 248 ? -6.551 -3.131 9.992 1 96.5 248 ALA A CA 1
ATOM 1908 C C . ALA A 1 248 ? -8.008 -3.314 10.398 1 96.5 248 ALA A C 1
ATOM 1910 O O . ALA A 1 248 ? -8.477 -2.682 11.344 1 96.5 248 ALA A O 1
ATOM 1911 N N . ALA A 1 249 ? -8.703 -4.207 9.742 1 98.12 249 ALA A N 1
ATOM 1912 C CA . ALA A 1 249 ? -10.125 -4.449 9.984 1 98.12 249 ALA A CA 1
ATOM 1913 C C . ALA A 1 249 ? -10.352 -5.086 11.352 1 98.12 249 ALA A C 1
ATOM 1915 O O . ALA A 1 249 ? -11.469 -5.086 11.867 1 98.12 249 ALA A O 1
ATOM 1916 N N . GLU A 1 250 ? -9.305 -5.613 11.914 1 96.75 250 GLU A N 1
ATOM 1917 C CA . GLU A 1 250 ? -9.414 -6.293 13.203 1 96.75 250 GLU A CA 1
ATOM 1918 C C . GLU A 1 250 ? -8.695 -5.512 14.297 1 96.75 250 GLU A C 1
ATOM 1920 O O . GLU A 1 250 ? -8.367 -6.066 15.352 1 96.75 250 GLU A O 1
ATOM 1925 N N . ASN A 1 251 ? -8.352 -4.289 14.047 1 92.44 251 ASN A N 1
ATOM 1926 C CA . ASN A 1 251 ? -7.738 -3.377 15.008 1 92.44 251 ASN A CA 1
ATOM 1927 C C . ASN A 1 251 ? -6.375 -3.883 15.461 1 92.44 251 ASN A C 1
ATOM 1929 O O . ASN A 1 251 ? -6.051 -3.824 16.656 1 92.44 251 ASN A O 1
ATOM 1933 N N . ARG A 1 252 ? -5.672 -4.484 14.523 1 92.06 252 ARG A N 1
ATOM 1934 C CA . ARG A 1 252 ? -4.312 -4.945 14.789 1 92.06 252 ARG A CA 1
ATOM 1935 C C . ARG A 1 252 ? -3.289 -4.074 14.07 1 92.06 252 ARG A C 1
ATOM 1937 O O . ARG A 1 252 ? -3.627 -3.361 13.125 1 92.06 252 ARG A O 1
ATOM 1944 N N . GLU A 1 253 ? -2.072 -4.121 14.602 1 90.12 253 GLU A N 1
ATOM 1945 C CA . GLU A 1 253 ? -0.977 -3.441 13.922 1 90.12 253 GLU A CA 1
ATOM 1946 C C . GLU A 1 253 ? -0.713 -4.055 12.555 1 90.12 253 GLU A C 1
ATOM 1948 O O . GLU A 1 253 ? -0.737 -5.277 12.398 1 90.12 253 GLU A O 1
ATOM 1953 N N . ARG A 1 254 ? -0.458 -3.215 11.648 1 92 254 ARG A N 1
ATOM 1954 C CA . ARG A 1 254 ? -0.165 -3.648 10.289 1 92 254 ARG A CA 1
ATOM 1955 C C . ARG A 1 254 ? 1.248 -4.215 10.18 1 92 254 ARG A C 1
ATOM 1957 O O . ARG A 1 254 ? 2.215 -3.463 10.039 1 92 254 ARG A O 1
ATOM 1964 N N . THR A 1 255 ? 1.4 -5.516 10.211 1 93.25 255 THR A N 1
ATOM 1965 C CA . THR A 1 255 ? 2.715 -6.148 10.227 1 93.25 255 THR A CA 1
ATOM 1966 C C . THR A 1 255 ? 2.824 -7.199 9.125 1 93.25 255 THR A C 1
ATOM 1968 O O . THR A 1 255 ? 3.9 -7.754 8.891 1 93.25 255 THR A O 1
ATOM 1971 N N . GLY A 1 256 ? 1.679 -7.52 8.531 1 96.12 256 GLY A N 1
ATOM 1972 C CA . GLY A 1 256 ? 1.642 -8.609 7.57 1 96.12 256 GLY A CA 1
ATOM 1973 C C . GLY A 1 256 ? 2.617 -8.43 6.426 1 96.12 256 GLY A C 1
ATOM 1974 O O . GLY A 1 256 ? 2.674 -7.363 5.812 1 96.12 256 GLY A O 1
ATOM 1975 N N . ARG A 1 257 ? 3.4 -9.445 6.156 1 96.5 257 ARG A N 1
ATOM 1976 C CA . ARG A 1 257 ? 4.27 -9.477 4.988 1 96.5 257 ARG A CA 1
ATOM 1977 C C . ARG A 1 257 ? 4.328 -10.875 4.379 1 96.5 257 ARG A C 1
ATOM 1979 O O . ARG A 1 257 ? 3.953 -11.852 5.031 1 96.5 257 ARG A O 1
ATOM 1986 N N . ALA A 1 258 ? 4.754 -10.945 3.186 1 98.5 258 ALA A N 1
ATOM 1987 C CA . ALA A 1 258 ? 4.828 -12.219 2.471 1 98.5 258 ALA A CA 1
ATOM 1988 C C . ALA A 1 258 ? 6.215 -12.43 1.864 1 98.5 258 ALA A C 1
ATOM 1990 O O . ALA A 1 258 ? 6.816 -11.484 1.346 1 98.5 258 ALA A O 1
ATOM 1991 N N . ILE A 1 259 ? 6.73 -13.633 1.954 1 98.62 259 ILE A N 1
ATOM 1992 C CA . ILE A 1 259 ? 8.008 -14.016 1.368 1 98.62 259 ILE A CA 1
ATOM 1993 C C . ILE A 1 259 ? 7.797 -15.117 0.335 1 98.62 259 ILE A C 1
ATOM 1995 O O . ILE A 1 259 ? 6.793 -15.836 0.383 1 98.62 259 ILE A O 1
ATOM 1999 N N . LEU A 1 260 ? 8.688 -15.203 -0.585 1 98.81 260 LEU A N 1
ATOM 2000 C CA . LEU A 1 260 ? 8.695 -16.281 -1.564 1 98.81 260 LEU A CA 1
ATOM 2001 C C . LEU A 1 260 ? 9.789 -17.297 -1.251 1 98.81 260 LEU A C 1
ATOM 2003 O O . LEU A 1 260 ? 10.953 -16.922 -1.074 1 98.81 260 LEU A O 1
ATOM 2007 N N . VAL A 1 261 ? 9.414 -18.531 -1.158 1 98.81 261 VAL A N 1
ATOM 2008 C CA . VAL A 1 261 ? 10.359 -19.609 -0.851 1 98.81 261 VAL A CA 1
ATOM 2009 C C . VAL A 1 261 ? 10.445 -20.578 -2.031 1 98.81 261 VAL A C 1
ATOM 2011 O O . VAL A 1 261 ? 9.445 -21.156 -2.441 1 98.81 261 VAL A O 1
ATOM 2014 N N . LEU A 1 262 ? 11.664 -20.734 -2.498 1 98.25 262 LEU A N 1
ATOM 2015 C CA . LEU A 1 262 ? 11.906 -21.578 -3.664 1 98.25 262 LEU A CA 1
ATOM 2016 C C . LEU A 1 262 ? 12.773 -22.781 -3.297 1 98.25 262 LEU A C 1
ATOM 2018 O O . LEU A 1 262 ? 13.789 -22.625 -2.615 1 98.25 262 LEU A O 1
ATOM 2022 N N . GLN A 1 263 ? 12.359 -23.859 -3.795 1 96.62 263 GLN A N 1
ATOM 2023 C CA . GLN A 1 263 ? 13.266 -25 -3.717 1 96.62 263 GLN A CA 1
ATOM 2024 C C . GLN A 1 263 ? 14.438 -24.844 -4.684 1 96.62 263 GLN A C 1
ATOM 2026 O O . GLN A 1 263 ? 15.562 -25.219 -4.363 1 96.62 263 GLN A O 1
ATOM 2031 N N . GLY A 1 264 ? 14.172 -24.297 -5.867 1 95.62 264 GLY A N 1
ATOM 2032 C CA . GLY A 1 264 ? 15.211 -24.031 -6.844 1 95.62 264 GLY A CA 1
ATOM 2033 C C . GLY A 1 264 ? 15.867 -22.672 -6.668 1 95.62 264 GLY A C 1
ATOM 2034 O O . GLY A 1 264 ? 15.609 -21.984 -5.688 1 95.62 264 GLY A O 1
ATOM 2035 N N . LYS A 1 265 ? 16.781 -22.328 -7.609 1 96.56 265 LYS A N 1
ATOM 2036 C CA . LYS A 1 265 ? 17.469 -21.047 -7.598 1 96.56 265 LYS A CA 1
ATOM 2037 C C . LYS A 1 265 ? 16.594 -19.953 -8.211 1 96.56 265 LYS A C 1
ATOM 2039 O O . LYS A 1 265 ? 15.828 -20.219 -9.148 1 96.56 265 LYS A O 1
ATOM 2044 N N . PHE A 1 266 ? 16.734 -18.812 -7.695 1 97.81 266 PHE A N 1
ATOM 2045 C CA . PHE A 1 266 ? 16.016 -17.672 -8.266 1 97.81 266 PHE A CA 1
ATOM 2046 C C . PHE A 1 266 ? 16.641 -17.234 -9.586 1 97.81 266 PHE A C 1
ATOM 2048 O O . PHE A 1 266 ? 17.859 -17.062 -9.664 1 97.81 266 PHE A O 1
ATOM 2055 N N . PRO A 1 267 ? 15.844 -17.078 -10.586 1 97.38 267 PRO A N 1
ATOM 2056 C CA . PRO A 1 267 ? 16.406 -16.688 -11.883 1 97.38 267 PRO A CA 1
ATOM 2057 C C . PRO A 1 267 ? 17.016 -15.297 -11.867 1 97.38 267 PRO A C 1
ATOM 2059 O O . PRO A 1 267 ? 16.375 -14.344 -11.422 1 97.38 267 PRO A O 1
ATOM 2062 N N . GLY A 1 268 ? 18.219 -15.148 -12.406 1 96.5 268 GLY A N 1
ATOM 2063 C CA . GLY A 1 268 ? 18.938 -13.891 -12.398 1 96.5 268 GLY A CA 1
ATOM 2064 C C . GLY A 1 268 ? 18.203 -12.773 -13.125 1 96.5 268 GLY A C 1
ATOM 2065 O O . GLY A 1 268 ? 18.266 -11.617 -12.711 1 96.5 268 GLY A O 1
ATOM 2066 N N . GLN A 1 269 ? 17.484 -13.125 -14.156 1 96.31 269 GLN A N 1
ATOM 2067 C CA . GLN A 1 269 ? 16.828 -12.117 -14.977 1 96.31 269 GLN A CA 1
ATOM 2068 C C . GLN A 1 269 ? 15.625 -11.516 -14.242 1 96.31 269 GLN A C 1
ATOM 2070 O O . GLN A 1 269 ? 15.07 -10.508 -14.688 1 96.31 269 GLN A O 1
ATOM 2075 N N . LEU A 1 270 ? 15.227 -12.102 -13.07 1 98.19 270 LEU A N 1
ATOM 2076 C CA . LEU A 1 270 ? 14.047 -11.625 -12.352 1 98.19 270 LEU A CA 1
ATOM 2077 C C . LEU A 1 270 ? 14.453 -10.82 -11.117 1 98.19 270 LEU A C 1
ATOM 2079 O O . LEU A 1 270 ? 13.602 -10.367 -10.352 1 98.19 270 LEU A O 1
ATOM 2083 N N . VAL A 1 271 ? 15.727 -10.57 -10.945 1 97.75 271 VAL A N 1
ATOM 2084 C CA . VAL A 1 271 ? 16.234 -9.883 -9.758 1 97.75 271 VAL A CA 1
ATOM 2085 C C . VAL A 1 271 ? 15.633 -8.477 -9.695 1 97.75 271 VAL A C 1
ATOM 2087 O O . VAL A 1 271 ? 15.172 -8.039 -8.641 1 97.75 271 VAL A O 1
ATOM 2090 N N . ALA A 1 272 ? 15.617 -7.746 -10.805 1 97.81 272 ALA A N 1
ATOM 2091 C CA . ALA A 1 272 ? 15.055 -6.402 -10.836 1 97.81 272 ALA A CA 1
ATOM 2092 C C . ALA A 1 272 ? 13.562 -6.43 -10.492 1 97.81 272 ALA A C 1
ATOM 2094 O O . ALA A 1 272 ? 13.07 -5.555 -9.781 1 97.81 272 ALA A O 1
ATOM 2095 N N . LEU A 1 273 ? 12.805 -7.453 -11 1 98.62 273 LEU A N 1
ATOM 2096 C CA . LEU A 1 273 ? 11.383 -7.574 -10.711 1 98.62 273 LEU A CA 1
ATOM 2097 C C . LEU A 1 273 ? 11.148 -7.773 -9.219 1 98.62 273 LEU A C 1
ATOM 2099 O O . LEU A 1 273 ? 10.281 -7.125 -8.625 1 98.62 273 LEU A O 1
ATOM 2103 N N . LYS A 1 274 ? 11.93 -8.672 -8.672 1 98.5 274 LYS A N 1
ATOM 2104 C CA . LYS A 1 274 ? 11.883 -8.914 -7.234 1 98.5 274 LYS A CA 1
ATOM 2105 C C . LYS A 1 274 ? 12.023 -7.613 -6.449 1 98.5 274 LYS A C 1
ATOM 2107 O O . LYS A 1 274 ? 11.273 -7.363 -5.508 1 98.5 274 LYS A O 1
ATOM 2112 N N . ASN A 1 275 ? 12.969 -6.77 -6.852 1 97.94 275 ASN A N 1
ATOM 2113 C CA . ASN A 1 275 ? 13.242 -5.512 -6.16 1 97.94 275 ASN A CA 1
ATOM 2114 C C . ASN A 1 275 ? 12.133 -4.492 -6.402 1 97.94 275 ASN A C 1
ATOM 2116 O O . ASN A 1 275 ? 11.734 -3.77 -5.488 1 97.94 275 ASN A O 1
ATOM 2120 N N . ILE A 1 276 ? 11.617 -4.441 -7.621 1 98.12 276 ILE A N 1
ATOM 2121 C CA . ILE A 1 276 ? 10.516 -3.543 -7.961 1 98.12 276 ILE A CA 1
ATOM 2122 C C . ILE A 1 276 ? 9.297 -3.875 -7.109 1 98.12 276 ILE A C 1
ATOM 2124 O O . ILE A 1 276 ? 8.602 -2.975 -6.625 1 98.12 276 ILE A O 1
ATOM 2128 N N . LEU A 1 277 ? 9.07 -5.164 -6.863 1 98.5 277 LEU A N 1
ATOM 2129 C CA . LEU A 1 277 ? 7.875 -5.617 -6.16 1 98.5 277 LEU A CA 1
ATOM 2130 C C . LEU A 1 277 ? 8.109 -5.66 -4.656 1 98.5 277 LEU A C 1
ATOM 2132 O O . LEU A 1 277 ? 7.168 -5.836 -3.879 1 98.5 277 LEU A O 1
ATOM 2136 N N . GLY A 1 278 ? 9.336 -5.523 -4.215 1 97.31 278 GLY A N 1
ATOM 2137 C CA . GLY A 1 278 ? 9.664 -5.496 -2.801 1 97.31 278 GLY A CA 1
ATOM 2138 C C . GLY A 1 278 ? 9.477 -6.84 -2.119 1 97.31 278 GLY A C 1
ATOM 2139 O O . GLY A 1 278 ? 9.047 -6.898 -0.964 1 97.31 278 GLY A O 1
ATOM 2140 N N . VAL A 1 279 ? 9.758 -7.902 -2.818 1 98.38 279 VAL A N 1
ATOM 2141 C CA . VAL A 1 279 ? 9.523 -9.234 -2.268 1 98.38 279 VAL A CA 1
ATOM 2142 C C . VAL A 1 279 ? 10.844 -9.836 -1.791 1 98.38 279 VAL A C 1
ATOM 2144 O O . VAL A 1 279 ? 11.852 -9.781 -2.502 1 98.38 279 VAL A O 1
ATOM 2147 N N . THR A 1 280 ? 10.867 -10.375 -0.601 1 97.56 280 THR A N 1
ATOM 2148 C CA . THR A 1 280 ? 11.992 -11.156 -0.104 1 97.56 280 THR A CA 1
ATOM 2149 C C . THR A 1 280 ? 11.898 -12.602 -0.583 1 97.56 280 THR A C 1
ATOM 2151 O O . THR A 1 280 ? 10.844 -13.234 -0.473 1 97.56 280 THR A O 1
ATOM 2154 N N . VAL A 1 281 ? 13.031 -13.094 -1.109 1 98.25 281 VAL A N 1
ATOM 2155 C CA . VAL A 1 281 ? 13.039 -14.438 -1.675 1 98.25 281 VAL A CA 1
ATOM 2156 C C . VAL A 1 281 ? 14.094 -15.289 -0.972 1 98.25 281 VAL A C 1
ATOM 2158 O O . VAL A 1 281 ? 15.227 -14.836 -0.764 1 98.25 281 VAL A O 1
ATOM 2161 N N . PHE A 1 282 ? 13.719 -16.438 -0.563 1 98.12 282 PHE A N 1
ATOM 2162 C CA . PHE A 1 282 ? 14.617 -17.5 -0.137 1 98.12 282 PHE A CA 1
ATOM 2163 C C . PHE A 1 282 ? 14.695 -18.609 -1.191 1 98.12 282 PHE A C 1
ATOM 2165 O O . PHE A 1 282 ? 13.711 -19.297 -1.454 1 98.12 282 PHE A O 1
ATOM 2172 N N . ASP A 1 283 ? 15.859 -18.719 -1.818 1 97.62 283 ASP A N 1
ATOM 2173 C CA . ASP A 1 283 ? 15.961 -19.688 -2.895 1 97.62 283 ASP A CA 1
ATOM 2174 C C . ASP A 1 283 ? 16.969 -20.797 -2.543 1 97.62 283 ASP A C 1
ATOM 2176 O O . ASP A 1 283 ? 17.656 -20.703 -1.529 1 97.62 283 ASP A O 1
ATOM 2180 N N . GLY A 1 284 ? 16.875 -21.828 -3.262 1 97.06 284 GLY A N 1
ATOM 2181 C CA . GLY A 1 284 ? 17.75 -22.969 -3.025 1 97.06 284 GLY A CA 1
ATOM 2182 C C . GLY A 1 284 ? 17.5 -23.656 -1.703 1 97.06 284 GLY A C 1
ATOM 2183 O O . GLY A 1 284 ? 18.422 -24.156 -1.057 1 97.06 284 GLY A O 1
ATOM 2184 N N . VAL A 1 285 ? 16.266 -23.625 -1.242 1 96.88 285 VAL A N 1
ATOM 2185 C CA . VAL A 1 285 ? 15.914 -24.219 0.042 1 96.88 285 VAL A CA 1
ATOM 2186 C C . VAL A 1 285 ? 15.789 -25.734 -0.107 1 96.88 285 VAL A C 1
ATOM 2188 O O . VAL A 1 285 ? 14.906 -26.219 -0.819 1 96.88 285 VAL A O 1
ATOM 2191 N N . GLU A 1 286 ? 16.672 -26.438 0.512 1 90.06 286 GLU A N 1
ATOM 2192 C CA . GLU A 1 286 ? 16.688 -27.891 0.452 1 90.06 286 GLU A CA 1
ATOM 2193 C C . GLU A 1 286 ? 15.781 -28.5 1.523 1 90.06 286 GLU A C 1
ATOM 2195 O O . GLU A 1 286 ? 15.906 -28.172 2.705 1 90.06 286 GLU A O 1
ATOM 2200 N N . ALA A 1 287 ? 14.75 -29.219 1.109 1 84.62 287 ALA A N 1
ATOM 2201 C CA . ALA A 1 287 ? 13.836 -29.906 2.018 1 84.62 287 ALA A CA 1
ATOM 2202 C C . ALA A 1 287 ? 14.336 -31.297 2.354 1 84.62 287 ALA A C 1
ATOM 2204 O O . ALA A 1 287 ? 15.023 -31.938 1.547 1 84.62 287 ALA A O 1
ATOM 2205 N N . MET B 1 1 ? -19.594 33.562 7.691 1 36.12 1 MET B N 1
ATOM 2206 C CA . MET B 1 1 ? -18.172 33.312 7.957 1 36.12 1 MET B CA 1
ATOM 2207 C C . MET B 1 1 ? -17.562 32.406 6.898 1 36.12 1 MET B C 1
ATOM 2209 O O . MET B 1 1 ? -18.125 31.359 6.57 1 36.12 1 MET B O 1
ATOM 2213 N N . SER B 1 2 ? -16.625 32.875 6.234 1 40.53 2 SER B N 1
ATOM 2214 C CA . SER B 1 2 ? -16.094 32.188 5.066 1 40.53 2 SER B CA 1
ATOM 2215 C C . SER B 1 2 ? -15.508 30.844 5.441 1 40.53 2 SER B C 1
ATOM 2217 O O . SER B 1 2 ? -15.078 30.641 6.582 1 40.53 2 SER B O 1
ATOM 2219 N N . ARG B 1 3 ? -15.82 29.828 4.664 1 49 3 ARG B N 1
ATOM 2220 C CA . ARG B 1 3 ? -15.391 28.453 4.824 1 49 3 ARG B CA 1
ATOM 2221 C C . ARG B 1 3 ? -13.938 28.375 5.289 1 49 3 ARG B C 1
ATOM 2223 O O . ARG B 1 3 ? -13.586 27.516 6.102 1 49 3 ARG B O 1
ATOM 2230 N N . GLY B 1 4 ? -13.117 29.312 4.891 1 48.75 4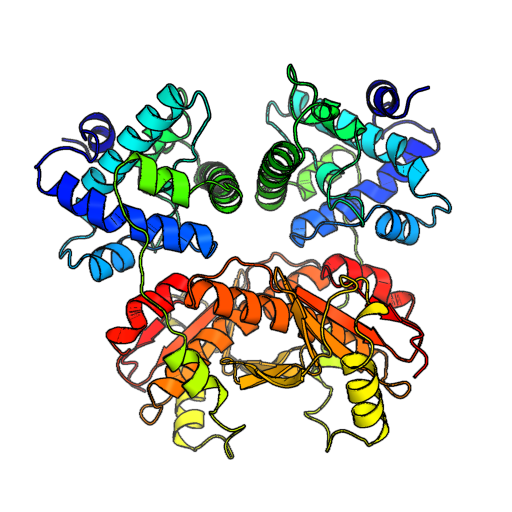 GLY B N 1
ATOM 2231 C CA . GLY B 1 4 ? -11.695 29.344 5.215 1 48.75 4 GLY B CA 1
ATOM 2232 C C . GLY B 1 4 ? -11.422 29.719 6.66 1 48.75 4 GLY B C 1
ATOM 2233 O O . GLY B 1 4 ? -10.406 29.328 7.227 1 48.75 4 GLY B O 1
ATOM 2234 N N . GLN B 1 5 ? -12.398 30.469 7.277 1 50.91 5 GLN B N 1
ATOM 2235 C CA . GLN B 1 5 ? -12.195 31.047 8.602 1 50.91 5 GLN B CA 1
ATOM 2236 C C . GLN B 1 5 ? -12.602 30.078 9.695 1 50.91 5 GLN B C 1
ATOM 2238 O O . GLN B 1 5 ? -12.289 30.281 10.875 1 50.91 5 GLN B O 1
ATOM 2243 N N . THR B 1 6 ? -13.188 29.062 9.289 1 51.72 6 THR B N 1
ATOM 2244 C CA . THR B 1 6 ? -13.766 28.156 10.273 1 51.72 6 THR B CA 1
ATOM 2245 C C . THR B 1 6 ? -12.672 27.484 11.102 1 51.72 6 THR B C 1
ATOM 2247 O O . THR B 1 6 ? -12.82 27.297 12.312 1 51.72 6 THR B O 1
ATOM 2250 N N . ALA B 1 7 ? -11.633 27.125 10.539 1 56.66 7 ALA B N 1
ATOM 2251 C CA . ALA B 1 7 ? -10.555 26.484 11.281 1 56.66 7 ALA B CA 1
ATOM 2252 C C . ALA B 1 7 ? -9.992 27.406 12.352 1 56.66 7 ALA B C 1
ATOM 2254 O O . ALA B 1 7 ? -9.633 26.969 13.445 1 56.66 7 ALA B O 1
ATOM 2255 N N . LYS B 1 8 ? -9.984 28.688 12.055 1 56.62 8 LYS B N 1
ATOM 2256 C CA . LYS B 1 8 ? -9.453 29.672 12.992 1 56.62 8 LYS B CA 1
ATOM 2257 C C . LYS B 1 8 ? -10.406 29.875 14.172 1 56.62 8 LYS B C 1
ATOM 2259 O O . LYS B 1 8 ? -9.977 30.172 15.281 1 56.62 8 LYS B O 1
ATOM 2264 N N . ILE B 1 9 ? -11.609 29.484 13.906 1 66.44 9 ILE B N 1
ATOM 2265 C CA . ILE B 1 9 ? -12.625 29.859 14.891 1 66.44 9 ILE B CA 1
ATOM 2266 C C . ILE B 1 9 ? -12.961 28.641 15.758 1 66.44 9 ILE B C 1
ATOM 2268 O O . ILE B 1 9 ? -13.391 28.797 16.906 1 66.44 9 ILE B O 1
ATOM 2272 N N . ALA B 1 10 ? -12.57 27.469 15.328 1 78.56 10 ALA B N 1
ATOM 2273 C CA . ALA B 1 10 ? -12.953 26.281 16.094 1 78.56 10 ALA B CA 1
ATOM 2274 C C . ALA B 1 10 ? -12.102 26.141 17.344 1 78.56 10 ALA B C 1
ATOM 2276 O O . ALA B 1 10 ? -10.891 26.375 17.312 1 78.56 10 ALA B O 1
ATOM 2277 N N . GLU B 1 11 ? -12.742 25.875 18.469 1 84.25 11 GLU B N 1
ATOM 2278 C CA . GLU B 1 11 ? -12.062 25.594 19.719 1 84.25 11 GLU B CA 1
ATOM 2279 C C . GLU B 1 11 ? -11.688 24.125 19.828 1 84.25 11 GLU B C 1
ATOM 2281 O O . GLU B 1 11 ? -12.25 23.281 19.125 1 84.25 11 GLU B O 1
ATOM 2286 N N . PRO B 1 12 ? -10.82 23.875 20.688 1 90.44 12 PRO B N 1
ATOM 2287 C CA . PRO B 1 12 ? -10.422 22.484 20.859 1 90.44 12 PRO B CA 1
ATOM 2288 C C . PRO B 1 12 ? -11.578 21.594 21.312 1 90.44 12 PRO B C 1
ATOM 2290 O O . PRO B 1 12 ? -12.625 22.094 21.719 1 90.44 12 PRO B O 1
ATOM 2293 N N . ILE B 1 13 ? -11.383 20.281 21.312 1 92.12 13 ILE B N 1
ATOM 2294 C CA . ILE B 1 13 ? -12.422 19.266 21.375 1 92.12 13 ILE B CA 1
ATOM 2295 C C . ILE B 1 13 ? -13.039 19.234 22.766 1 92.12 13 ILE B C 1
ATOM 2297 O O . ILE B 1 13 ? -14.133 18.703 22.953 1 92.12 13 ILE B O 1
ATOM 2301 N N . SER B 1 14 ? -12.445 19.766 23.844 1 88.94 14 SER B N 1
ATOM 2302 C CA . SER B 1 14 ? -12.859 19.625 25.234 1 88.94 14 SER B CA 1
ATOM 2303 C C . SER B 1 14 ? -14.109 20.453 25.516 1 88.94 14 SER B C 1
ATOM 2305 O O . SER B 1 14 ? -14.797 20.219 26.516 1 88.94 14 SER B O 1
ATOM 2307 N N . GLY B 1 15 ? -14.641 21.172 24.75 1 89.75 15 GLY B N 1
ATOM 2308 C CA . GLY B 1 15 ? -15.805 22.016 25 1 89.75 15 GLY B CA 1
ATOM 2309 C C . GLY B 1 15 ? -17.125 21.266 24.812 1 89.75 15 GLY B C 1
ATOM 2310 O O . GLY B 1 15 ? -17.125 20.047 24.656 1 89.75 15 GLY B O 1
ATOM 2311 N N . ASP B 1 16 ? -18.25 21.984 24.906 1 91.44 16 ASP B N 1
ATOM 2312 C CA . ASP B 1 16 ? -19.562 21.344 24.953 1 91.44 16 ASP B CA 1
ATOM 2313 C C . ASP B 1 16 ? -20.391 21.703 23.734 1 91.44 16 ASP B C 1
ATOM 2315 O O . ASP B 1 16 ? -21.547 21.297 23.625 1 91.44 16 ASP B O 1
ATOM 2319 N N . LYS B 1 17 ? -19.797 22.359 22.859 1 93 17 LYS B N 1
ATOM 2320 C CA . LYS B 1 17 ? -20.531 22.672 21.641 1 93 17 LYS B CA 1
ATOM 2321 C C . LYS B 1 17 ? -20.734 21.438 20.781 1 93 17 LYS B C 1
ATOM 2323 O O . LYS B 1 17 ? -19.969 20.469 20.891 1 93 17 LYS B O 1
ATOM 2328 N N . LEU B 1 18 ? -21.734 21.516 20 1 92.56 18 LEU B N 1
ATOM 2329 C CA . LEU B 1 18 ? -22.094 20.375 19.172 1 92.56 18 LEU B CA 1
ATOM 2330 C C . LEU B 1 18 ? -20.922 19.906 18.328 1 92.56 18 LEU B C 1
ATOM 2332 O O . LEU B 1 18 ? -20.656 18.703 18.219 1 92.56 18 LEU B O 1
ATOM 2336 N N . TYR B 1 19 ? -20.266 20.844 17.719 1 93 19 TYR B N 1
ATOM 2337 C CA . TYR B 1 19 ? -19.156 20.438 16.844 1 93 19 TYR B CA 1
ATOM 2338 C C . TYR B 1 19 ? -18.016 19.828 17.656 1 93 19 TYR B C 1
ATOM 2340 O O . TYR B 1 19 ? -17.266 19.016 17.141 1 93 19 TYR B O 1
ATOM 2348 N N . GLN B 1 20 ? -17.844 20.141 18.922 1 95.12 20 GLN B N 1
ATOM 2349 C CA . GLN B 1 20 ? -16.844 19.547 19.797 1 95.12 20 GLN B CA 1
ATOM 2350 C C . GLN B 1 20 ? -17.219 18.109 20.172 1 95.12 20 GLN B C 1
ATOM 2352 O O . GLN B 1 20 ? -16.359 17.219 20.219 1 95.12 20 GLN B O 1
ATOM 2357 N N . ASP B 1 21 ? -18.484 17.953 20.391 1 95.69 21 ASP B N 1
ATOM 2358 C CA . ASP B 1 21 ? -18.969 16.594 20.625 1 95.69 21 ASP B CA 1
ATOM 2359 C C . ASP B 1 21 ? -18.719 15.703 19.406 1 95.69 21 ASP B C 1
ATOM 2361 O O . ASP B 1 21 ? -18.219 14.586 19.547 1 95.69 21 ASP B O 1
ATOM 2365 N N . ARG B 1 22 ? -19.062 16.234 18.297 1 95.94 22 ARG B N 1
ATOM 2366 C CA . ARG B 1 22 ? -18.828 15.5 17.047 1 95.94 22 ARG B CA 1
ATOM 2367 C C . ARG B 1 22 ? -17.344 15.25 16.828 1 95.94 22 ARG B C 1
ATOM 2369 O O . ARG B 1 22 ? -16.953 14.203 16.297 1 95.94 22 ARG B O 1
ATOM 2376 N N . ALA B 1 23 ? -16.531 16.234 17.203 1 97.31 23 ALA B N 1
ATOM 2377 C CA . ALA B 1 23 ? -15.094 16.078 17.062 1 97.31 23 ALA B CA 1
ATOM 2378 C C . ALA B 1 23 ? -14.586 14.914 17.922 1 97.31 23 ALA B C 1
ATOM 2380 O O . ALA B 1 23 ? -13.734 14.133 17.484 1 97.31 23 ALA B O 1
ATOM 2381 N N . ARG B 1 24 ? -15.125 14.781 19.109 1 97.75 24 ARG B N 1
ATOM 2382 C CA . ARG B 1 24 ? -14.727 13.695 20 1 97.75 24 ARG B CA 1
ATOM 2383 C C . ARG B 1 24 ? -15.133 12.344 19.438 1 97.75 24 ARG B C 1
ATOM 2385 O O . ARG B 1 24 ? -14.461 11.336 19.672 1 97.75 24 ARG B O 1
ATOM 2392 N N . ARG B 1 25 ? -16.188 12.344 18.672 1 97.06 25 ARG B N 1
ATOM 2393 C CA . ARG B 1 25 ? -16.641 11.109 18.031 1 97.06 25 ARG B CA 1
ATOM 2394 C C . ARG B 1 25 ? -15.859 10.828 16.75 1 97.06 25 ARG B C 1
ATOM 2396 O O . ARG B 1 25 ? -15.594 9.672 16.422 1 97.06 25 ARG B O 1
ATOM 2403 N N . ALA B 1 26 ? -15.469 11.828 16.078 1 97.88 26 ALA B N 1
ATOM 2404 C CA . ALA B 1 26 ? -14.789 11.703 14.797 1 97.88 26 ALA B CA 1
ATOM 2405 C C . ALA B 1 26 ? -13.32 11.328 14.984 1 97.88 26 ALA B C 1
ATOM 2407 O O . ALA B 1 26 ? -12.75 10.594 14.172 1 97.88 26 ALA B O 1
ATOM 2408 N N . PHE B 1 27 ? -12.766 11.812 16.031 1 98.19 27 PHE B N 1
ATOM 2409 C CA . PHE B 1 27 ? -11.328 11.711 16.234 1 98.19 27 PHE B CA 1
ATOM 2410 C C . PHE B 1 27 ? -10.891 10.25 16.281 1 98.19 27 PHE B C 1
ATOM 2412 O O . PHE B 1 27 ? -9.977 9.844 15.57 1 98.19 27 PHE B O 1
ATOM 2419 N N . PRO B 1 28 ? -11.555 9.32 17 1 98.19 28 PRO B N 1
ATOM 2420 C CA . PRO B 1 28 ? -11.18 7.906 17 1 98.19 28 PRO B CA 1
ATOM 2421 C C . PRO B 1 28 ? -11.328 7.262 15.617 1 98.19 28 PRO B C 1
ATOM 2423 O O . PRO B 1 28 ? -10.555 6.367 15.266 1 98.19 28 PRO B O 1
ATOM 2426 N N . LEU B 1 29 ? -12.305 7.762 14.844 1 98.06 29 LEU B N 1
ATOM 2427 C CA . LEU B 1 29 ? -12.477 7.242 13.492 1 98.06 29 LEU B CA 1
ATOM 2428 C C . LEU B 1 29 ? -11.297 7.629 12.609 1 98.06 29 LEU B C 1
ATOM 2430 O O . LEU B 1 29 ? -10.852 6.832 11.781 1 98.06 29 LEU B O 1
ATOM 2434 N N . LEU B 1 30 ? -10.82 8.828 12.812 1 98.19 30 LEU B N 1
ATOM 2435 C CA . L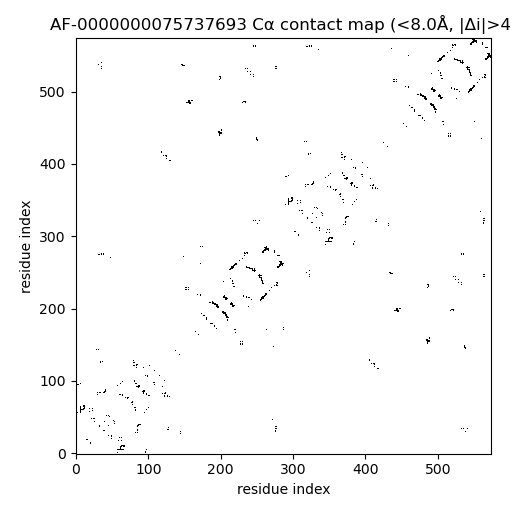EU B 1 30 ? -9.664 9.273 12.039 1 98.19 30 LEU B CA 1
ATOM 2436 C C . LEU B 1 30 ? -8.414 8.5 12.43 1 98.19 30 LEU B C 1
ATOM 2438 O O . LEU B 1 30 ? -7.598 8.156 11.57 1 98.19 30 LEU B O 1
ATOM 2442 N N . VAL B 1 31 ? -8.258 8.234 13.703 1 97.75 31 VAL B N 1
ATOM 2443 C CA . VAL B 1 31 ? -7.125 7.438 14.156 1 97.75 31 VAL B CA 1
ATOM 2444 C C . VAL B 1 31 ? -7.203 6.039 13.555 1 97.75 31 VAL B C 1
ATOM 2446 O O . VAL B 1 31 ? -6.191 5.492 13.102 1 97.75 31 VAL B O 1
ATOM 2449 N N . ARG B 1 32 ? -8.43 5.461 13.516 1 97.06 32 ARG B N 1
ATOM 2450 C CA . ARG B 1 32 ? -8.641 4.172 12.867 1 97.06 32 ARG B CA 1
ATOM 2451 C C . ARG B 1 32 ? -8.172 4.207 11.414 1 97.06 32 ARG B C 1
ATOM 2453 O O . ARG B 1 32 ? -7.457 3.305 10.969 1 97.06 32 ARG B O 1
ATOM 2460 N N . GLN B 1 33 ? -8.539 5.254 10.719 1 97.75 33 GLN B N 1
ATOM 2461 C CA . GLN B 1 33 ? -8.156 5.398 9.312 1 97.75 33 GLN B CA 1
ATOM 2462 C C . GLN B 1 33 ? -6.652 5.594 9.172 1 97.75 33 GLN B C 1
ATOM 2464 O O . GLN B 1 33 ? -6.043 5.094 8.219 1 97.75 33 GLN B O 1
ATOM 2469 N N . ALA B 1 34 ? -6.074 6.367 10.062 1 96 34 ALA B N 1
ATOM 2470 C CA . ALA B 1 34 ? -4.625 6.551 10.047 1 96 34 ALA B CA 1
ATOM 2471 C C . ALA B 1 34 ? -3.898 5.219 10.195 1 96 34 ALA B C 1
ATOM 2473 O O . ALA B 1 34 ? -2.973 4.922 9.438 1 96 34 ALA B O 1
ATOM 2474 N N . GLU B 1 35 ? -4.375 4.414 11.078 1 93.56 35 GLU B N 1
ATOM 2475 C CA . GLU B 1 35 ? -3.76 3.115 11.32 1 93.56 35 GLU B CA 1
ATOM 2476 C C . GLU B 1 35 ? -3.971 2.174 10.141 1 93.56 35 GLU B C 1
ATOM 2478 O O . GLU B 1 35 ? -3.119 1.329 9.852 1 93.56 35 GLU B O 1
ATOM 2483 N N . ALA B 1 36 ? -5.039 2.377 9.469 1 94.62 36 ALA B N 1
ATOM 2484 C CA . ALA B 1 36 ? -5.371 1.548 8.312 1 94.62 36 ALA B CA 1
ATOM 2485 C C . ALA B 1 36 ? -4.688 2.07 7.051 1 94.62 36 ALA B C 1
ATOM 2487 O O . ALA B 1 36 ? -4.75 1.436 5.996 1 94.62 36 ALA B O 1
ATOM 2488 N N . HIS B 1 37 ? -4.043 3.223 7.133 1 93.31 37 HIS B N 1
ATOM 2489 C CA . HIS B 1 37 ? -3.4 3.883 6 1 93.31 37 HIS B CA 1
ATOM 2490 C C . HIS B 1 37 ? -4.395 4.129 4.871 1 93.31 37 HIS B C 1
ATOM 2492 O O . HIS B 1 37 ? -4.105 3.83 3.709 1 93.31 37 HIS B O 1
ATOM 2498 N N . GLN B 1 38 ? -5.574 4.617 5.297 1 95.44 38 GLN B N 1
ATOM 2499 C CA . GLN B 1 38 ? -6.613 4.934 4.324 1 95.44 38 GLN B CA 1
ATOM 2500 C C . GLN B 1 38 ? -7.238 6.297 4.609 1 95.44 38 GLN B C 1
ATOM 2502 O O . GLN B 1 38 ? -7.621 6.582 5.746 1 95.44 38 GLN B O 1
ATOM 2507 N N . PRO B 1 39 ? -7.316 7.129 3.605 1 96.06 39 PRO B N 1
ATOM 2508 C CA . PRO B 1 39 ? -8.133 8.336 3.787 1 96.06 39 PRO B CA 1
ATOM 2509 C C . PRO B 1 39 ? -9.625 8.023 3.852 1 96.06 39 PRO B C 1
ATOM 2511 O O . PRO B 1 39 ? -10.031 6.871 3.699 1 96.06 39 PRO B O 1
ATOM 2514 N N . ILE B 1 40 ? -10.359 9.047 4.16 1 97.19 40 ILE B N 1
ATOM 2515 C CA . ILE B 1 40 ? -11.805 8.898 4.207 1 97.19 40 ILE B CA 1
ATOM 2516 C C . ILE B 1 40 ? -12.477 10.117 3.578 1 97.19 40 ILE B C 1
ATOM 2518 O O . ILE B 1 40 ? -12.008 11.25 3.762 1 97.19 40 ILE B O 1
ATOM 2522 N N . TYR B 1 41 ? -13.5 9.867 2.836 1 96.12 41 TYR B N 1
ATOM 2523 C CA . TYR B 1 41 ? -14.242 10.969 2.223 1 96.12 41 TYR B CA 1
ATOM 2524 C C . TYR B 1 41 ? -15.086 11.695 3.256 1 96.12 41 TYR B C 1
ATOM 2526 O O . TYR B 1 41 ? -15.602 11.086 4.191 1 96.12 41 TYR B O 1
ATOM 2534 N N . TYR B 1 42 ? -15.32 12.953 3.004 1 95.81 42 TYR B N 1
ATOM 2535 C CA . TYR B 1 42 ? -16.203 13.758 3.846 1 95.81 42 TYR B CA 1
ATOM 2536 C C . TYR B 1 42 ? -17.562 13.078 4 1 95.81 42 TYR B C 1
ATOM 2538 O O . TYR B 1 42 ? -18.094 12.969 5.113 1 95.81 42 TYR B O 1
ATOM 2546 N N . SER B 1 43 ? -18.078 12.648 2.92 1 95 43 SER B N 1
ATOM 2547 C CA . SER B 1 43 ? -19.406 12.047 2.918 1 95 43 SER B CA 1
ATOM 2548 C C . SER B 1 43 ? -19.422 10.758 3.736 1 95 43 SER B C 1
ATOM 2550 O O . SER B 1 43 ? -20.375 10.508 4.484 1 95 43 SER B O 1
ATOM 2552 N N . SER B 1 44 ? -18.406 9.938 3.619 1 96.31 44 SER B N 1
ATOM 2553 C CA . SER B 1 44 ? -18.328 8.68 4.352 1 96.31 44 SER B CA 1
ATOM 2554 C C . SER B 1 44 ? -18.203 8.914 5.852 1 96.31 44 SER B C 1
ATOM 2556 O O . SER B 1 44 ? -18.844 8.227 6.648 1 96.31 44 SER B O 1
ATOM 2558 N N . LEU B 1 45 ? -17.359 9.867 6.223 1 97.19 45 LEU B N 1
ATOM 2559 C CA . LEU B 1 45 ? -17.203 10.195 7.637 1 97.19 45 LEU B CA 1
ATOM 2560 C C . LEU B 1 45 ? -18.516 10.727 8.219 1 97.19 45 LEU B C 1
ATOM 2562 O O . LEU B 1 45 ? -18.906 10.336 9.312 1 97.19 45 LEU B O 1
ATOM 2566 N N . ALA B 1 46 ? -19.172 11.609 7.453 1 96.62 46 ALA B N 1
ATOM 2567 C CA . ALA B 1 46 ? -20.453 12.148 7.898 1 96.62 46 ALA B CA 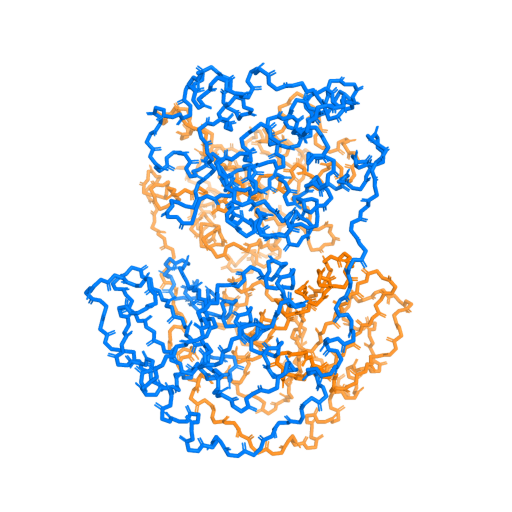1
ATOM 2568 C C . ALA B 1 46 ? -21.469 11.031 8.117 1 96.62 46 ALA B C 1
ATOM 2570 O O . ALA B 1 46 ? -22.203 11.031 9.109 1 96.62 46 ALA B O 1
ATOM 2571 N N . GLU B 1 47 ? -21.438 10.094 7.195 1 95.44 47 GLU B N 1
ATOM 2572 C CA . GLU B 1 47 ? -22.344 8.953 7.301 1 95.44 47 GLU B CA 1
ATOM 2573 C C . GLU B 1 47 ? -22.062 8.148 8.57 1 95.44 47 GLU B C 1
ATOM 2575 O O . GLU B 1 47 ? -23 7.809 9.305 1 95.44 47 GLU B O 1
ATOM 2580 N N . GLU B 1 48 ? -20.828 7.863 8.875 1 96.06 48 GLU B N 1
ATOM 2581 C CA . GLU B 1 48 ? -20.5 7.09 10.062 1 96.06 48 GLU B CA 1
ATOM 2582 C C . GLU B 1 48 ? -20.859 7.848 11.344 1 96.06 48 GLU B C 1
ATOM 2584 O O . GLU B 1 48 ? -21.188 7.238 12.359 1 96.06 48 GLU B O 1
ATOM 2589 N N . LEU B 1 49 ? -20.844 9.211 11.242 1 96.19 49 LEU B N 1
ATOM 2590 C CA . LEU B 1 49 ? -21.125 10.047 12.406 1 96.19 49 LEU B CA 1
ATOM 2591 C C . LEU B 1 49 ? -22.625 10.344 12.516 1 96.19 49 LEU B C 1
ATOM 2593 O O . LEU B 1 49 ? -23.062 10.969 13.477 1 96.19 49 LEU B O 1
ATOM 2597 N N . GLY B 1 50 ? -23.344 9.938 11.469 1 94.12 50 GLY B N 1
ATOM 2598 C CA . GLY B 1 50 ? -24.766 10.234 11.453 1 94.12 50 GLY B CA 1
ATOM 2599 C C . GLY B 1 50 ? -25.078 11.703 11.195 1 94.12 50 GLY B C 1
ATOM 2600 O O . GLY B 1 50 ? -26.047 12.242 11.734 1 94.12 50 GLY B O 1
ATOM 2601 N N . MET B 1 51 ? -24.172 12.352 10.461 1 93.56 51 MET B N 1
ATOM 2602 C CA . MET B 1 51 ? -24.375 13.758 10.117 1 93.56 51 MET B CA 1
ATOM 2603 C C . MET B 1 51 ? -25.078 13.898 8.781 1 93.56 51 MET B C 1
ATOM 2605 O O . MET B 1 51 ? -24.672 13.297 7.785 1 93.56 51 MET B O 1
ATOM 2609 N N . PRO B 1 52 ? -26.062 14.734 8.773 1 89.94 52 PRO B N 1
ATOM 2610 C CA . PRO B 1 52 ? -26.812 14.867 7.527 1 89.94 52 PRO B CA 1
ATOM 2611 C C . PRO B 1 52 ? -26.062 15.641 6.453 1 89.94 52 PRO B C 1
ATOM 2613 O O . PRO B 1 52 ? -26.25 15.398 5.258 1 89.94 52 PRO B O 1
ATOM 2616 N N . ASN B 1 53 ? -25.219 16.656 6.891 1 90.69 53 ASN B N 1
ATOM 2617 C CA . ASN B 1 53 ? -24.5 17.5 5.941 1 90.69 53 ASN B CA 1
ATOM 2618 C C . ASN B 1 53 ? -23 17.438 6.152 1 90.69 53 ASN B C 1
ATOM 2620 O O . ASN B 1 53 ? -22.469 18.031 7.102 1 90.69 53 ASN B O 1
ATOM 2624 N N . PRO B 1 54 ? -22.312 16.859 5.16 1 90.44 54 PRO B N 1
ATOM 2625 C CA . PRO B 1 54 ? -20.859 16.734 5.293 1 90.44 54 PRO B CA 1
ATOM 2626 C C . PRO B 1 54 ? -20.156 18.078 5.422 1 90.44 54 PRO B C 1
ATOM 2628 O O . PRO B 1 54 ? -19.031 18.141 5.938 1 90.44 54 PRO B O 1
ATOM 2631 N N . ARG B 1 55 ? -20.797 19.141 5.07 1 85.38 55 ARG B N 1
ATOM 2632 C CA . ARG B 1 55 ? -20.172 20.453 5.125 1 85.38 55 ARG B CA 1
ATOM 2633 C C . ARG B 1 55 ? -19.922 20.875 6.57 1 85.38 55 ARG B C 1
ATOM 2635 O O . ARG B 1 55 ? -19 21.656 6.844 1 85.38 55 ARG B O 1
ATOM 2642 N N . ASN B 1 56 ? -20.625 20.375 7.43 1 89.44 56 ASN B N 1
ATOM 2643 C CA . ASN B 1 56 ? -20.516 20.75 8.836 1 89.44 56 ASN B CA 1
ATOM 2644 C C . ASN B 1 56 ? -19.281 20.109 9.484 1 89.44 56 ASN B C 1
ATOM 2646 O O . ASN B 1 56 ? -18.969 20.406 10.633 1 89.44 56 ASN B O 1
ATOM 2650 N N . LEU B 1 57 ? -18.625 19.297 8.703 1 93.69 57 LEU B N 1
ATOM 2651 C CA . LEU B 1 57 ? -17.422 18.656 9.227 1 93.69 57 LEU B CA 1
ATOM 2652 C C . LEU B 1 57 ? -16.281 19.656 9.367 1 93.69 57 LEU B C 1
ATOM 2654 O O . LEU B 1 57 ? -15.297 19.391 10.055 1 93.69 57 LEU B O 1
ATOM 2658 N N . ASN B 1 58 ? -16.422 20.844 8.805 1 90 58 ASN B N 1
ATOM 2659 C CA . ASN B 1 58 ? -15.352 21.844 8.852 1 90 58 ASN B CA 1
ATOM 2660 C C . ASN B 1 58 ? -15.031 22.25 10.281 1 90 58 ASN B C 1
ATOM 2662 O O . ASN B 1 58 ? -13.867 22.297 10.68 1 90 58 ASN B O 1
ATOM 2666 N N . TYR B 1 59 ? -16.031 22.484 11.062 1 90.94 59 TYR B N 1
ATOM 2667 C CA . TYR B 1 59 ? -15.836 22.859 12.461 1 90.94 59 TYR B CA 1
ATOM 2668 C C . TYR B 1 59 ? -15.297 21.703 13.273 1 90.94 59 TYR B C 1
ATOM 2670 O O . TYR B 1 59 ? -14.445 21.891 14.148 1 90.94 59 TYR B O 1
ATOM 2678 N N . VAL B 1 60 ? -15.812 20.562 12.953 1 94.94 60 VAL B N 1
ATOM 2679 C CA . VAL B 1 60 ? -15.398 19.344 13.641 1 94.94 60 VAL B CA 1
ATOM 2680 C C . VAL B 1 60 ? -13.906 19.109 13.422 1 94.94 60 VAL B C 1
ATOM 2682 O O . VAL B 1 60 ? -13.148 18.938 14.383 1 94.94 60 VAL B O 1
ATOM 2685 N N . LEU B 1 61 ? -13.5 19.188 12.156 1 95.81 61 LEU B N 1
ATOM 2686 C CA . LEU B 1 61 ? -12.117 18.953 11.789 1 95.81 61 LEU B CA 1
ATOM 2687 C C . LEU B 1 61 ? -11.211 20.078 12.273 1 95.81 61 LEU B C 1
ATOM 2689 O O . LEU B 1 61 ? -10.055 19.844 12.633 1 95.81 61 LEU B O 1
ATOM 2693 N N . GLY B 1 62 ? -11.734 21.281 12.273 1 92.81 62 GLY B N 1
ATOM 2694 C CA . GLY B 1 62 ? -11.008 22.391 12.859 1 92.81 62 GLY B CA 1
ATOM 2695 C C . GLY B 1 62 ? -10.711 22.203 14.336 1 92.81 62 GLY B C 1
ATOM 2696 O O . GLY B 1 62 ? -9.609 22.516 14.789 1 92.81 62 GLY B O 1
ATOM 2697 N N . SER B 1 63 ? -11.711 21.734 15.016 1 94.88 63 SER B N 1
ATOM 2698 C CA . SER B 1 63 ? -11.562 21.469 16.438 1 94.88 63 SER B CA 1
ATOM 2699 C C . SER B 1 63 ? -10.492 20.422 16.703 1 94.88 63 SER B C 1
ATOM 2701 O O . SER B 1 63 ? -9.664 20.562 17.609 1 94.88 63 SER B O 1
ATOM 2703 N N . ILE B 1 64 ? -10.508 19.391 15.898 1 96.5 64 ILE B N 1
ATOM 2704 C CA . ILE B 1 64 ? -9.492 18.359 16 1 96.5 64 ILE B CA 1
ATOM 2705 C C . ILE B 1 64 ? -8.117 18.938 15.703 1 96.5 64 ILE B C 1
ATOM 2707 O O . ILE B 1 64 ? -7.148 18.672 16.422 1 96.5 64 ILE B O 1
ATOM 2711 N N . GLY B 1 65 ? -8.055 19.75 14.68 1 94.5 65 GLY B N 1
ATOM 2712 C CA . GLY B 1 65 ? -6.801 20.406 14.32 1 94.5 65 GLY B CA 1
ATOM 2713 C C . GLY B 1 65 ? -6.227 21.25 15.438 1 94.5 65 GLY B C 1
ATOM 2714 O O . GLY B 1 65 ? -5.031 21.172 15.734 1 94.5 65 GLY B O 1
ATOM 2715 N N . GLN B 1 66 ? -7.035 22.031 16.078 1 93.56 66 GLN B N 1
ATOM 2716 C CA . GLN B 1 66 ? -6.605 22.875 17.203 1 93.56 66 GLN B CA 1
ATOM 2717 C C . GLN B 1 66 ? -6.113 22.031 18.375 1 93.56 66 GLN B C 1
ATOM 2719 O O . GLN B 1 66 ? -5.117 22.359 19.016 1 93.56 66 GLN B O 1
ATOM 2724 N N . THR B 1 67 ? -6.812 21.031 18.562 1 95.69 67 THR B N 1
ATOM 2725 C CA . THR B 1 67 ? -6.438 20.125 19.641 1 95.69 67 THR B CA 1
ATOM 2726 C C . THR B 1 67 ? -5.059 19.531 19.375 1 95.69 67 THR B C 1
ATOM 2728 O O . THR B 1 67 ? -4.23 19.438 20.297 1 95.69 67 THR B O 1
ATOM 2731 N N . ILE B 1 68 ? -4.82 19.109 18.172 1 95.75 68 ILE B N 1
ATOM 2732 C CA . ILE B 1 68 ? -3.553 18.5 17.766 1 95.75 68 ILE B CA 1
ATOM 2733 C C . ILE B 1 68 ? -2.43 19.531 17.906 1 95.75 68 ILE B C 1
ATOM 2735 O O . ILE B 1 68 ? -1.336 19.203 18.375 1 95.75 68 ILE B O 1
ATOM 2739 N N . GLU B 1 69 ? -2.701 20.719 17.516 1 92.38 69 GLU B N 1
ATOM 2740 C CA . GLU B 1 69 ? -1.71 21.781 17.656 1 92.38 69 GLU B CA 1
ATOM 2741 C C . GLU B 1 69 ? -1.337 22.016 19.125 1 92.38 69 GLU B C 1
ATOM 2743 O O . GLU B 1 69 ? -0.161 22.172 19.438 1 92.38 69 GLU B O 1
ATOM 2748 N N . ASN B 1 70 ? -2.346 22.047 19.922 1 94.31 70 ASN B N 1
ATOM 2749 C CA . ASN B 1 70 ? -2.105 22.188 21.344 1 94.31 70 ASN B CA 1
ATOM 2750 C C . ASN B 1 70 ? -1.262 21.047 21.906 1 94.31 70 ASN B C 1
ATOM 2752 O O . ASN B 1 70 ? -0.339 21.281 22.688 1 94.31 70 ASN B O 1
ATOM 2756 N N . LEU B 1 71 ? -1.598 19.875 21.5 1 95.12 71 LEU B N 1
ATOM 2757 C CA . LEU B 1 71 ? -0.856 18.703 21.953 1 95.12 71 LEU B CA 1
ATOM 2758 C C . LEU B 1 71 ? 0.593 18.766 21.484 1 95.12 71 LEU B C 1
ATOM 2760 O O . LEU B 1 71 ? 1.507 18.375 22.219 1 95.12 71 LEU B O 1
ATOM 2764 N N . SER B 1 72 ? 0.755 19.172 20.25 1 92.75 72 SER B N 1
ATOM 2765 C CA . SER B 1 72 ? 2.105 19.312 19.719 1 92.75 72 SER B CA 1
ATOM 2766 C C . SER B 1 72 ? 2.938 20.266 20.578 1 92.75 72 SER B C 1
ATOM 2768 O O . SER B 1 72 ? 4.109 19.984 20.859 1 92.75 72 SER B O 1
ATOM 2770 N N . ALA B 1 73 ? 2.346 21.328 20.969 1 93.06 73 ALA B N 1
ATOM 2771 C CA . ALA B 1 73 ? 3.027 22.312 21.812 1 93.06 73 ALA B CA 1
ATOM 2772 C C . ALA B 1 73 ? 3.381 21.719 23.172 1 93.06 73 ALA B C 1
ATOM 2774 O O . ALA B 1 73 ? 4.504 21.875 23.656 1 93.06 73 ALA B O 1
ATOM 2775 N N . VAL B 1 74 ? 2.49 21.016 23.75 1 94.38 74 VAL B N 1
ATOM 2776 C CA . VAL B 1 74 ? 2.674 20.453 25.078 1 94.38 74 VAL B CA 1
ATOM 2777 C C . VAL B 1 74 ? 3.729 19.344 25.016 1 94.38 74 VAL B C 1
ATOM 2779 O O . VAL B 1 74 ? 4.586 19.25 25.906 1 94.38 74 VAL B O 1
ATOM 2782 N N . TRP B 1 75 ? 3.619 18.547 23.953 1 94.06 75 TRP B N 1
ATOM 2783 C CA . TRP B 1 75 ? 4.52 17.406 23.828 1 94.06 75 TRP B CA 1
ATOM 2784 C C . TRP B 1 75 ? 5.871 17.844 23.266 1 94.06 75 TRP B C 1
ATOM 2786 O O . TRP B 1 75 ? 6.836 17.078 23.281 1 94.06 75 TRP B O 1
ATOM 2796 N N . LYS B 1 76 ? 5.949 19.094 22.734 1 90.5 76 LYS B N 1
ATOM 2797 C CA . LYS B 1 76 ? 7.145 19.594 22.062 1 90.5 76 LYS B CA 1
ATOM 2798 C C . LYS B 1 76 ? 7.555 18.672 20.906 1 90.5 76 LYS B C 1
ATOM 2800 O O . LYS B 1 76 ? 8.734 18.328 20.766 1 90.5 76 LYS B O 1
ATOM 2805 N N . GLU B 1 77 ? 6.539 18.156 20.312 1 86.12 77 GLU B N 1
ATOM 2806 C CA . GLU B 1 77 ? 6.676 17.297 19.125 1 86.12 77 GLU B CA 1
ATOM 2807 C C . GLU B 1 77 ? 5.574 17.594 18.109 1 86.12 77 GLU B C 1
ATOM 2809 O O . GLU B 1 77 ? 4.441 17.906 18.484 1 86.12 77 GLU B O 1
ATOM 2814 N N . THR B 1 78 ? 5.898 17.469 16.922 1 85.75 78 THR B N 1
ATOM 2815 C CA . THR B 1 78 ? 4.895 17.719 15.891 1 85.75 78 THR B CA 1
ATOM 2816 C C . THR B 1 78 ? 3.98 16.5 15.727 1 85.75 78 THR B C 1
ATOM 2818 O O . THR B 1 78 ? 4.422 15.445 15.281 1 85.75 78 THR B O 1
ATOM 2821 N N . VAL B 1 79 ? 2.793 16.625 16.109 1 92.12 79 VAL B N 1
ATOM 2822 C CA . VAL B 1 79 ? 1.761 15.648 15.789 1 92.12 79 VAL B CA 1
ATOM 2823 C C . VAL B 1 79 ? 1.143 15.961 14.43 1 92.12 79 VAL B C 1
ATOM 2825 O O . VAL B 1 79 ? 0.663 17.078 14.203 1 92.12 79 VAL B O 1
ATOM 2828 N N . PRO B 1 80 ? 1.192 15.016 13.516 1 91.81 80 PRO B N 1
ATOM 2829 C CA . PRO B 1 80 ? 0.705 15.305 12.172 1 91.81 80 PRO B CA 1
ATOM 2830 C C . PRO B 1 80 ? -0.778 15.672 12.141 1 91.81 80 PRO B C 1
ATOM 2832 O O . PRO B 1 80 ? -1.554 15.18 12.969 1 91.81 80 PRO B O 1
ATOM 2835 N N . PRO B 1 81 ? -1.142 16.5 11.242 1 93.94 81 PRO B N 1
ATOM 2836 C CA . PRO B 1 81 ? -2.537 16.938 11.133 1 93.94 81 PRO B CA 1
ATOM 2837 C C . PRO B 1 81 ? -3.447 15.844 10.57 1 93.94 81 PRO B C 1
ATOM 2839 O O . PRO B 1 81 ? -3.721 15.82 9.367 1 93.94 81 PRO B O 1
ATOM 2842 N N . ILE B 1 82 ? -4.047 15.07 11.422 1 96 82 ILE B N 1
ATOM 2843 C CA . ILE B 1 82 ? -4.777 13.859 11.07 1 96 82 ILE B CA 1
ATOM 2844 C C . ILE B 1 82 ? -6.008 14.219 10.242 1 96 82 ILE B C 1
ATOM 2846 O O . ILE B 1 82 ? -6.512 13.391 9.484 1 96 82 ILE B O 1
ATOM 2850 N N . GLN B 1 83 ? -6.488 15.438 10.391 1 94.44 83 GLN B N 1
ATOM 2851 C CA . GLN B 1 83 ? -7.68 15.852 9.656 1 94.44 83 GLN B CA 1
ATOM 2852 C C . GLN B 1 83 ? -7.414 15.875 8.148 1 94.44 83 GLN B C 1
ATOM 2854 O O . GLN B 1 83 ? -8.352 15.922 7.352 1 94.44 83 GLN B O 1
ATOM 2859 N N . CYS B 1 84 ? -6.133 15.82 7.715 1 93.06 84 CYS B N 1
ATOM 2860 C CA . CYS B 1 84 ? -5.766 15.734 6.305 1 93.06 84 CYS B CA 1
ATOM 2861 C C . CYS B 1 84 ? -6.277 14.438 5.688 1 93.06 84 CYS B C 1
ATOM 2863 O O . CYS B 1 84 ? -6.336 14.312 4.461 1 93.06 84 CYS B O 1
ATOM 2865 N N . LEU B 1 85 ? -6.695 13.492 6.48 1 95.75 85 LEU B N 1
ATOM 2866 C CA . LEU B 1 85 ? -7.207 12.211 6.008 1 95.75 85 LEU B CA 1
ATOM 2867 C C . LEU B 1 85 ? -8.562 12.383 5.332 1 95.75 85 LEU B C 1
ATOM 2869 O O . LEU B 1 85 ? -9.008 11.508 4.586 1 95.75 85 LEU B O 1
ATOM 2873 N N . VAL B 1 86 ? -9.234 13.445 5.742 1 96.88 86 VAL B N 1
ATOM 2874 C CA . VAL B 1 86 ? -10.586 13.648 5.227 1 96.88 86 VAL B CA 1
ATOM 2875 C C . VAL B 1 86 ? -10.523 14.422 3.91 1 96.88 86 VAL B C 1
ATOM 2877 O O . VAL B 1 86 ? -10.125 15.586 3.887 1 96.88 86 VAL B O 1
ATOM 2880 N N . ILE B 1 87 ? -10.953 13.742 2.865 1 95.06 87 ILE B N 1
ATOM 2881 C CA . ILE B 1 87 ? -10.75 14.344 1.553 1 95.06 87 ILE B CA 1
ATOM 2882 C C . ILE B 1 87 ? -12.07 14.367 0.786 1 95.06 87 ILE B C 1
ATOM 2884 O O . ILE B 1 87 ? -13 13.625 1.109 1 95.06 87 ILE B O 1
ATOM 2888 N N . ASN B 1 88 ? -12.086 15.242 -0.154 1 92.25 88 ASN B N 1
ATOM 2889 C CA . ASN B 1 88 ? -13.227 15.352 -1.061 1 92.25 88 ASN B CA 1
ATOM 2890 C C . ASN B 1 88 ? -13.195 14.266 -2.133 1 92.25 88 ASN B C 1
ATOM 2892 O O . ASN B 1 88 ? -12.133 13.977 -2.693 1 92.25 88 ASN B O 1
ATOM 2896 N N . LYS B 1 89 ? -14.336 13.734 -2.443 1 87.81 89 LYS B N 1
ATOM 2897 C CA . LYS B 1 89 ? -14.43 12.633 -3.4 1 87.81 89 LYS B CA 1
ATOM 2898 C C . LYS B 1 89 ? -14.039 13.094 -4.805 1 87.81 89 LYS B C 1
ATOM 2900 O O . LYS B 1 89 ? -13.422 12.336 -5.559 1 87.81 89 LYS B O 1
ATOM 2905 N N . ASN B 1 90 ? -14.258 14.297 -5.129 1 85.94 90 ASN B N 1
ATOM 2906 C CA . ASN B 1 90 ? -14.047 14.797 -6.48 1 85.94 90 ASN B CA 1
ATOM 2907 C C . ASN B 1 90 ? -12.594 15.211 -6.707 1 85.94 90 ASN B C 1
ATOM 2909 O O . ASN B 1 90 ? -12.039 14.969 -7.785 1 85.94 90 ASN B O 1
ATOM 2913 N N . THR B 1 91 ? -11.992 15.75 -5.664 1 86.56 91 THR B N 1
ATOM 2914 C CA . THR B 1 91 ? -10.664 16.312 -5.871 1 86.56 91 THR B CA 1
ATOM 2915 C C . THR B 1 91 ? -9.602 15.43 -5.227 1 86.56 91 THR B C 1
ATOM 2917 O O . THR B 1 91 ? -8.414 15.562 -5.523 1 86.56 91 THR B O 1
ATOM 2920 N N . ASN B 1 92 ? -10.078 14.617 -4.312 1 88.44 92 ASN B N 1
ATOM 2921 C CA . ASN B 1 92 ? -9.18 13.812 -3.5 1 88.44 92 ASN B CA 1
ATOM 2922 C C . ASN B 1 92 ? -8.234 14.68 -2.676 1 88.44 92 ASN B C 1
ATOM 2924 O O . ASN B 1 92 ? -7.07 14.328 -2.477 1 88.44 92 ASN B O 1
ATOM 2928 N N . LEU B 1 93 ? -8.703 15.883 -2.332 1 89.88 93 LEU B N 1
ATOM 2929 C CA . LEU B 1 93 ? -7.969 16.828 -1.491 1 89.88 93 LEU B CA 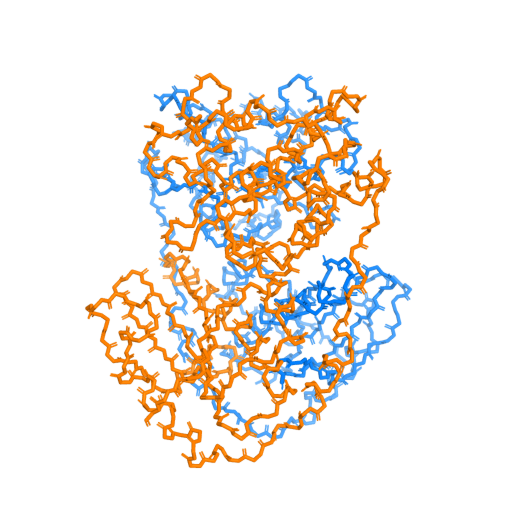1
ATOM 2930 C C . LEU B 1 93 ? -8.805 17.234 -0.278 1 89.88 93 LEU B C 1
ATOM 2932 O O . LEU B 1 93 ? -10.031 17.219 -0.335 1 89.88 93 LEU B O 1
ATOM 2936 N N . PRO B 1 94 ? -8.047 17.516 0.789 1 89.38 94 PRO B N 1
ATOM 2937 C CA . PRO B 1 94 ? -8.797 18.078 1.915 1 89.38 94 PRO B CA 1
ATOM 2938 C C . PRO B 1 94 ? -9.391 19.453 1.604 1 89.38 94 PRO B C 1
ATOM 2940 O O . PRO B 1 94 ? -9.016 20.078 0.609 1 89.38 94 PRO B O 1
ATOM 2943 N N . GLY B 1 95 ? -10.344 19.875 2.447 1 84.31 95 GLY B N 1
ATOM 2944 C CA . GLY B 1 95 ? -10.953 21.188 2.273 1 84.31 95 GLY B CA 1
ATOM 2945 C C . GLY B 1 95 ? -9.984 22.328 2.523 1 84.31 95 GLY B C 1
ATOM 2946 O O . GLY B 1 95 ? -8.891 22.125 3.045 1 84.31 95 GLY B O 1
ATOM 2947 N N . GLU B 1 96 ? -10.367 23.531 2.262 1 77.94 96 GLU B N 1
ATOM 2948 C CA . GLU B 1 96 ? -9.508 24.719 2.301 1 77.94 96 GLU B CA 1
ATOM 2949 C C . GLU B 1 96 ? -9.062 25.031 3.727 1 77.94 96 GLU B C 1
ATOM 2951 O O . GLU B 1 96 ? -7.98 25.578 3.934 1 77.94 96 GLU B O 1
ATOM 2956 N N . GLY B 1 97 ? -9.859 24.641 4.684 1 78.25 97 GLY B N 1
ATOM 2957 C CA . GLY B 1 97 ? -9.539 24.938 6.074 1 78.25 97 GLY B CA 1
ATOM 2958 C C . GLY B 1 97 ? -8.289 24.219 6.559 1 78.25 97 GLY B C 1
ATOM 2959 O O . GLY B 1 97 ? -7.691 24.625 7.555 1 78.25 97 GLY B O 1
ATOM 2960 N N . ILE B 1 98 ? -7.863 23.219 5.809 1 77.19 98 ILE B N 1
ATOM 2961 C CA . ILE B 1 98 ? -6.707 22.422 6.215 1 77.19 98 ILE B CA 1
ATOM 2962 C C . ILE B 1 98 ? -5.441 23.266 6.113 1 77.19 98 ILE B C 1
ATOM 2964 O O . ILE B 1 98 ? -4.441 22.984 6.777 1 77.19 98 ILE B O 1
ATOM 2968 N N . GLY B 1 99 ? -5.496 24.219 5.184 1 72.06 99 GLY B N 1
ATOM 2969 C CA . GLY B 1 99 ? -4.344 25.062 4.945 1 72.06 99 GLY B CA 1
ATOM 2970 C C . GLY B 1 99 ? -3.83 25.734 6.203 1 72.06 99 GLY B C 1
ATOM 2971 O O . GLY B 1 99 ? -2.629 26 6.328 1 72.06 99 GLY B O 1
ATOM 2972 N N . TRP B 1 100 ? -4.629 25.906 7.125 1 69 100 TRP B N 1
ATOM 2973 C CA . TRP B 1 100 ? -4.27 26.531 8.391 1 69 100 TRP B CA 1
ATOM 2974 C C . TRP B 1 100 ? -3.309 25.656 9.188 1 69 100 TRP B C 1
ATOM 2976 O O . TRP B 1 100 ? -2.592 26.156 10.062 1 69 100 TRP B O 1
ATOM 2986 N N . PHE B 1 101 ? -3.293 24.438 8.781 1 73.75 101 PHE B N 1
ATOM 2987 C CA . PHE B 1 101 ? -2.521 23.484 9.578 1 73.75 101 PHE B CA 1
ATOM 2988 C C . PHE B 1 101 ? -1.321 22.969 8.789 1 73.75 101 PHE B C 1
ATOM 2990 O O . PHE B 1 101 ? -0.503 22.219 9.32 1 73.75 101 PHE B O 1
ATOM 2997 N N . LEU B 1 102 ? -1.305 23.219 7.582 1 68.75 102 LEU B N 1
ATOM 2998 C CA . LEU B 1 102 ? -0.238 22.688 6.738 1 68.75 102 LEU B CA 1
ATOM 2999 C C . LEU B 1 102 ? 0.853 2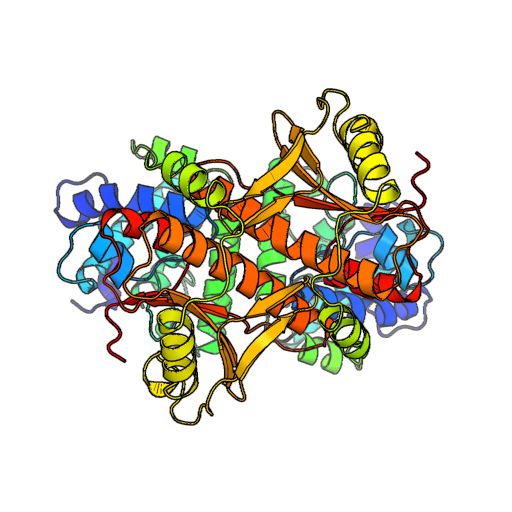3.734 6.52 1 68.75 102 LEU B C 1
ATOM 3001 O O . LEU B 1 102 ? 2.021 23.484 6.828 1 68.75 102 LEU B O 1
ATOM 3005 N N . VAL B 1 103 ? 0.62 24.859 5.59 1 61.5 103 VAL B N 1
ATOM 3006 C CA . VAL B 1 103 ? 1.657 25.781 5.129 1 61.5 103 VAL B CA 1
ATOM 3007 C C . VAL B 1 103 ? 1.436 27.156 5.738 1 61.5 103 VAL B C 1
ATOM 3009 O O . VAL B 1 103 ? 0.395 27.781 5.52 1 61.5 103 VAL B O 1
ATOM 3012 N N . LYS B 1 104 ? 1.866 27.344 6.953 1 58.03 104 LYS B N 1
ATOM 3013 C CA . LYS B 1 104 ? 1.579 28.625 7.598 1 58.03 104 LYS B CA 1
ATOM 3014 C C . LYS B 1 104 ? 1.484 29.75 6.566 1 58.03 104 LYS B C 1
ATOM 3016 O O . LYS B 1 104 ? 0.49 30.469 6.523 1 58.03 104 LYS B O 1
ATOM 3021 N N . LYS B 1 105 ? 2.775 30.125 6.027 1 51.22 105 LYS B N 1
ATOM 3022 C CA . LYS B 1 105 ? 2.883 31.453 5.41 1 51.22 105 LYS B CA 1
ATOM 3023 C C . LYS B 1 105 ? 2.281 31.453 4.004 1 51.22 105 LYS B C 1
ATOM 3025 O O . LYS B 1 105 ? 1.691 32.438 3.578 1 51.22 105 LYS B O 1
ATOM 3030 N N . ALA B 1 106 ? 2.328 30.328 3.35 1 57.28 106 ALA B N 1
ATOM 3031 C CA . ALA B 1 106 ? 1.829 30.281 1.977 1 57.28 106 ALA B CA 1
ATOM 3032 C C . ALA B 1 106 ? 0.404 29.734 1.932 1 57.28 106 ALA B C 1
ATOM 3034 O O . ALA B 1 106 ? 0.027 28.891 2.752 1 57.28 106 ALA B O 1
ATOM 3035 N N . GLU B 1 107 ? -0.583 30.406 1.288 1 72.25 107 GLU B N 1
ATOM 3036 C CA . GLU B 1 107 ? -1.99 30.047 1.14 1 72.25 107 GLU B CA 1
ATOM 3037 C C . GLU B 1 107 ? -2.148 28.75 0.35 1 72.25 107 GLU B C 1
ATOM 3039 O O . GLU B 1 107 ? -1.726 28.672 -0.805 1 72.25 107 GLU B O 1
ATOM 3044 N N . PHE B 1 108 ? -2.518 27.625 1.008 1 80.06 108 PHE B N 1
ATOM 3045 C CA . PHE B 1 108 ? -2.768 26.312 0.409 1 80.06 108 PHE B CA 1
ATOM 3046 C C . PHE B 1 108 ? -3.756 26.438 -0.745 1 80.06 108 PHE B C 1
ATOM 3048 O O . PHE B 1 108 ? -3.557 25.828 -1.803 1 80.06 108 PHE B O 1
ATOM 3055 N N . ALA B 1 109 ? -4.75 27.25 -0.569 1 80.31 109 ALA B N 1
ATOM 3056 C CA . ALA B 1 109 ? -5.824 27.359 -1.555 1 80.31 109 ALA B CA 1
ATOM 3057 C C . ALA B 1 109 ? -5.324 28.031 -2.836 1 80.31 109 ALA B C 1
ATOM 3059 O O . ALA B 1 109 ? -5.902 27.828 -3.908 1 80.31 109 ALA B O 1
ATOM 3060 N N . LYS B 1 110 ? -4.297 28.734 -2.723 1 83.12 110 LYS B N 1
ATOM 3061 C CA . LYS B 1 110 ? -3.793 29.484 -3.871 1 83.12 110 LYS B CA 1
ATOM 3062 C C . LYS B 1 110 ? -2.797 28.656 -4.676 1 83.12 110 LYS B C 1
ATOM 3064 O O . LYS B 1 110 ? -2.459 29.016 -5.809 1 83.12 110 LYS B O 1
ATOM 3069 N N . LEU B 1 111 ? -2.402 27.609 -4.078 1 84.81 111 LEU B N 1
ATOM 3070 C CA . LEU B 1 111 ? -1.422 26.766 -4.758 1 84.81 111 LEU B CA 1
ATOM 3071 C C . LEU B 1 111 ? -2.074 25.969 -5.883 1 84.81 111 LEU B C 1
ATOM 3073 O O . LEU B 1 111 ? -3.252 25.609 -5.797 1 84.81 111 LEU B O 1
ATOM 3077 N N . PRO B 1 112 ? -1.299 25.797 -6.934 1 85.12 112 PRO B N 1
ATOM 3078 C CA . PRO B 1 112 ? -1.791 24.875 -7.953 1 85.12 112 PRO B CA 1
ATOM 3079 C C . PRO B 1 112 ? -2.115 23.484 -7.383 1 85.12 112 PRO B C 1
ATOM 3081 O O . PRO B 1 112 ? -1.519 23.078 -6.387 1 85.12 112 PRO B O 1
ATOM 3084 N N . ARG B 1 113 ? -3.086 22.75 -8.047 1 84 113 ARG B N 1
ATOM 3085 C CA . ARG B 1 113 ? -3.57 21.453 -7.586 1 84 113 ARG B CA 1
ATOM 3086 C C . ARG B 1 113 ? -2.422 20.469 -7.43 1 84 113 ARG B C 1
ATOM 3088 O O . ARG B 1 113 ? -2.406 19.672 -6.488 1 84 113 ARG B O 1
ATOM 3095 N N . SER B 1 114 ? -1.569 20.609 -8.344 1 81 114 SER B N 1
ATOM 3096 C CA . SER B 1 114 ? -0.434 19.703 -8.289 1 81 114 SER B CA 1
ATOM 3097 C C . SER B 1 114 ? 0.377 19.906 -7.012 1 81 114 SER B C 1
ATOM 3099 O O . SER B 1 114 ? 0.778 18.938 -6.367 1 81 114 SER B O 1
ATOM 3101 N N . LYS B 1 115 ? 0.581 21.078 -6.645 1 80.06 115 LYS B N 1
ATOM 3102 C CA . LYS B 1 115 ? 1.336 21.391 -5.434 1 80.06 115 LYS B CA 1
ATOM 3103 C C . LYS B 1 115 ? 0.535 21.031 -4.18 1 80.06 115 LYS B C 1
ATOM 3105 O O . LYS B 1 115 ? 1.098 20.562 -3.189 1 80.06 115 LYS B O 1
ATOM 3110 N N . GLN B 1 116 ? -0.788 21.281 -4.238 1 85.12 116 GLN B N 1
ATOM 3111 C CA . GLN B 1 116 ? -1.648 20.875 -3.133 1 85.12 116 GLN B CA 1
ATOM 3112 C C . GLN B 1 116 ? -1.539 19.375 -2.869 1 85.12 116 GLN B C 1
ATOM 3114 O O . GLN B 1 116 ? -1.407 18.953 -1.72 1 85.12 116 GLN B O 1
ATOM 3119 N N . ARG B 1 117 ? -1.536 18.672 -3.932 1 83.75 117 ARG B N 1
ATOM 3120 C CA . ARG B 1 117 ? -1.449 17.219 -3.822 1 83.75 117 ARG B CA 1
ATOM 3121 C C . ARG B 1 117 ? -0.115 16.797 -3.219 1 83.75 117 ARG B C 1
ATOM 3123 O O . ARG B 1 117 ? -0.063 15.883 -2.396 1 83.75 117 ARG B O 1
ATOM 3130 N N . GLU B 1 118 ? 0.856 17.453 -3.625 1 77.69 118 GLU B N 1
ATOM 3131 C CA . GLU B 1 118 ? 2.184 17.172 -3.092 1 77.69 118 GLU B CA 1
ATOM 3132 C C . GLU B 1 118 ? 2.23 17.375 -1.581 1 77.69 118 GLU B C 1
ATOM 3134 O O . GLU B 1 118 ? 2.74 16.531 -0.845 1 77.69 118 GLU B O 1
ATOM 3139 N N . ILE B 1 119 ? 1.717 18.422 -1.168 1 80.56 119 ILE B N 1
ATOM 3140 C CA . ILE B 1 119 ? 1.719 18.781 0.248 1 80.56 119 ILE B CA 1
ATOM 3141 C C . ILE B 1 119 ? 0.874 17.781 1.03 1 80.56 119 ILE B C 1
ATOM 3143 O O . ILE B 1 119 ? 1.309 17.25 2.062 1 80.56 119 ILE B O 1
ATOM 3147 N N . VAL B 1 120 ? -0.281 17.484 0.521 1 85.56 120 VAL B N 1
ATOM 3148 C CA . VAL B 1 120 ? -1.201 16.562 1.196 1 85.56 120 VAL B CA 1
ATOM 3149 C C . VAL B 1 120 ? -0.586 15.172 1.272 1 85.56 120 VAL B C 1
ATOM 3151 O O . VAL B 1 120 ? -0.641 14.523 2.316 1 85.56 120 VAL B O 1
ATOM 3154 N N . ASN B 1 121 ? -0.004 14.781 0.235 1 82.75 121 ASN B N 1
ATOM 3155 C CA . ASN B 1 121 ? 0.646 13.477 0.224 1 82.75 121 ASN B CA 1
ATOM 3156 C C . ASN B 1 121 ? 1.756 13.398 1.268 1 82.75 121 ASN B C 1
ATOM 3158 O O . ASN B 1 121 ? 1.944 12.352 1.899 1 82.75 121 ASN B O 1
ATOM 3162 N N . GLY B 1 122 ? 2.506 14.461 1.359 1 78.56 122 GLY B N 1
ATOM 3163 C CA . GLY B 1 122 ? 3.52 14.523 2.402 1 78.56 122 GLY B CA 1
ATOM 3164 C C . GLY B 1 122 ? 2.945 14.383 3.799 1 78.56 122 GLY B C 1
ATOM 3165 O O . GLY B 1 122 ? 3.479 13.633 4.621 1 78.56 122 GLY B O 1
ATOM 3166 N N . GLU B 1 123 ? 1.879 15.023 4.012 1 86.31 123 GLU B N 1
ATOM 3167 C CA . GLU B 1 123 ? 1.24 14.945 5.324 1 86.31 123 GLU B CA 1
ATOM 3168 C C . GLU B 1 123 ? 0.646 13.562 5.566 1 86.31 123 GLU B C 1
ATOM 3170 O O . GLU B 1 123 ? 0.713 13.039 6.684 1 86.31 123 GLU B O 1
ATOM 3175 N N . LEU B 1 124 ? 0.044 13.016 4.547 1 88.19 124 LEU B N 1
ATOM 3176 C CA . LEU B 1 124 ? -0.502 11.672 4.684 1 88.19 124 LEU B CA 1
ATOM 3177 C C . LEU B 1 124 ? 0.592 10.68 5.055 1 88.19 124 LEU B C 1
ATOM 3179 O O . LEU B 1 124 ? 0.387 9.812 5.914 1 88.19 124 LEU B O 1
ATOM 3183 N N . ALA B 1 125 ? 1.627 10.859 4.457 1 81.5 125 ALA B N 1
ATOM 3184 C CA . ALA B 1 125 ? 2.754 9.984 4.777 1 81.5 125 ALA B CA 1
ATOM 3185 C C . ALA B 1 125 ? 3.145 10.109 6.246 1 81.5 125 ALA B C 1
ATOM 3187 O O . ALA B 1 125 ? 3.422 9.102 6.91 1 81.5 125 ALA B O 1
ATOM 3188 N N . ARG B 1 126 ? 3.211 11.305 6.707 1 83.81 126 ARG B N 1
ATOM 3189 C CA . ARG B 1 126 ? 3.529 11.539 8.109 1 83.81 126 ARG B CA 1
ATOM 3190 C C . ARG B 1 126 ? 2.467 10.938 9.023 1 83.81 126 ARG B C 1
ATOM 3192 O O . ARG B 1 126 ? 2.789 10.391 10.086 1 83.81 126 ARG B O 1
ATOM 3199 N N . ILE B 1 127 ? 1.308 11.062 8.586 1 91.56 127 ILE B N 1
ATOM 3200 C CA . ILE B 1 127 ? 0.2 10.523 9.367 1 91.56 127 ILE B CA 1
ATOM 3201 C C . ILE B 1 127 ? 0.316 9 9.445 1 91.56 127 ILE B C 1
ATOM 3203 O O . ILE B 1 127 ? 0.182 8.422 10.523 1 91.56 127 ILE B O 1
ATOM 3207 N N . TRP B 1 128 ? 0.656 8.391 8.359 1 87.81 128 TRP B N 1
ATOM 3208 C CA . TRP B 1 128 ? 0.775 6.938 8.305 1 87.81 128 TRP B CA 1
ATOM 3209 C C . TRP B 1 128 ? 1.92 6.449 9.188 1 87.81 128 TRP B C 1
ATOM 3211 O O . TRP B 1 128 ? 1.83 5.383 9.797 1 87.81 128 TRP B O 1
ATOM 3221 N N . ALA B 1 129 ? 2.873 7.215 9.258 1 81.69 129 ALA B N 1
ATOM 3222 C CA . ALA B 1 129 ? 4.102 6.781 9.914 1 81.69 129 ALA B CA 1
ATOM 3223 C C . ALA B 1 129 ? 4.086 7.125 11.398 1 81.69 129 ALA B C 1
ATOM 3225 O O . ALA B 1 129 ? 4.914 6.633 12.172 1 81.69 129 ALA B O 1
ATOM 3226 N N . TYR B 1 130 ? 3.205 7.996 11.844 1 89.5 130 TYR B N 1
ATOM 3227 C CA . TYR B 1 130 ? 3.195 8.461 13.227 1 89.5 130 TYR B CA 1
ATOM 3228 C C . TYR B 1 130 ? 2.826 7.328 14.18 1 89.5 130 TYR B C 1
ATOM 3230 O O . TYR B 1 130 ? 1.752 6.734 14.055 1 89.5 130 TYR B O 1
ATOM 3238 N N . PRO B 1 131 ? 3.639 7.074 15.18 1 87.06 131 PRO B N 1
ATOM 3239 C CA . PRO B 1 131 ? 3.459 5.855 15.969 1 87.06 131 PRO B CA 1
ATOM 3240 C C . PRO B 1 131 ? 2.617 6.082 17.219 1 87.06 131 PRO B C 1
ATOM 3242 O O . PRO B 1 131 ? 2.312 5.133 17.953 1 87.06 131 PRO B O 1
ATOM 3245 N N . LYS B 1 132 ? 2.135 7.285 17.453 1 92.38 132 LYS B N 1
ATOM 3246 C CA . LYS B 1 132 ? 1.592 7.551 18.797 1 92.38 132 LYS B CA 1
ATOM 3247 C C . LYS B 1 132 ? 0.125 7.961 18.719 1 92.38 132 LYS B C 1
ATOM 3249 O O . LYS B 1 132 ? -0.346 8.758 19.531 1 92.38 132 LYS B O 1
ATOM 3254 N N . TRP B 1 133 ? -0.527 7.496 17.75 1 95.69 133 TRP B N 1
ATOM 3255 C CA . TRP B 1 133 ? -1.916 7.918 17.594 1 95.69 133 TRP B CA 1
ATOM 3256 C C . TRP B 1 133 ? -2.756 7.465 18.781 1 95.69 133 TRP B C 1
ATOM 3258 O O . TRP B 1 133 ? -3.641 8.195 19.234 1 95.69 133 TRP B O 1
ATOM 3268 N N . LEU B 1 134 ? -2.529 6.305 19.297 1 95.19 134 LEU B N 1
ATOM 3269 C CA . LEU B 1 134 ? -3.285 5.84 20.469 1 95.19 134 LEU B CA 1
ATOM 3270 C C . LEU B 1 134 ? -2.969 6.688 21.688 1 95.19 134 LEU B C 1
ATOM 3272 O O . LEU B 1 134 ? -3.857 6.977 22.5 1 95.19 134 LEU B O 1
ATOM 3276 N N . ALA B 1 135 ? -1.729 7.059 21.828 1 96.31 135 ALA B N 1
ATOM 3277 C CA . ALA B 1 135 ? -1.344 7.961 22.906 1 96.31 135 ALA B CA 1
ATOM 3278 C C . ALA B 1 135 ? -2.023 9.32 22.766 1 96.31 135 ALA B C 1
ATOM 3280 O O . ALA B 1 135 ? -2.365 9.961 23.766 1 96.31 135 ALA B O 1
ATOM 3281 N N . VAL B 1 136 ? -2.172 9.742 21.531 1 97.56 136 VAL B N 1
ATOM 3282 C CA . VAL B 1 136 ? -2.854 11 21.25 1 97.56 136 VAL B CA 1
ATOM 3283 C C . VAL B 1 136 ? -4.293 10.93 21.75 1 97.56 136 VAL B C 1
ATOM 3285 O O . VAL B 1 136 ? -4.773 11.859 22.406 1 97.56 136 VAL B O 1
ATOM 3288 N N . LEU B 1 137 ? -5 9.859 21.469 1 97.88 137 LEU B N 1
ATOM 3289 C CA . LEU B 1 137 ? -6.367 9.703 21.938 1 97.88 137 LEU B CA 1
ATOM 3290 C C . LEU B 1 137 ? -6.41 9.719 23.469 1 97.88 137 LEU B C 1
ATOM 3292 O O . LEU B 1 137 ? -7.258 10.391 24.062 1 97.88 137 LEU B O 1
ATOM 3296 N N . GLU B 1 138 ? -5.496 9.031 24.062 1 97.5 138 GLU B N 1
ATOM 3297 C CA . GLU B 1 138 ? -5.426 8.984 25.516 1 97.5 138 GLU B CA 1
ATOM 3298 C C . GLU B 1 138 ? -5.219 10.375 26.109 1 97.5 138 GLU B C 1
ATOM 3300 O O . GLU B 1 138 ? -5.836 10.727 27.125 1 97.5 138 GLU B O 1
ATOM 3305 N N . ALA B 1 139 ? -4.375 11.133 25.5 1 97.06 139 ALA B N 1
ATOM 3306 C CA . ALA B 1 139 ? -4.035 12.469 25.984 1 97.06 139 ALA B CA 1
ATOM 3307 C C . ALA B 1 139 ? -5.262 13.375 26 1 97.06 139 ALA B C 1
ATOM 3309 O O . ALA B 1 139 ? -5.32 14.336 26.781 1 97.06 139 ALA B O 1
ATOM 3310 N N . VAL B 1 140 ? -6.234 13.109 25.188 1 96.81 140 VAL B N 1
ATOM 3311 C CA . VAL B 1 140 ? -7.426 13.945 25.141 1 96.81 140 VAL B CA 1
ATOM 3312 C C . VAL B 1 140 ? -8.625 13.18 25.703 1 96.81 140 VAL B C 1
ATOM 3314 O O . VAL B 1 140 ? -9.773 13.516 25.406 1 96.81 140 VAL B O 1
ATOM 3317 N N . ASP B 1 141 ? -8.344 12.07 26.328 1 96.56 141 ASP B N 1
ATOM 3318 C CA . ASP B 1 141 ? -9.312 11.281 27.062 1 96.56 141 ASP B CA 1
ATOM 3319 C C . ASP B 1 141 ? -10.336 10.641 26.125 1 96.56 141 ASP B C 1
ATOM 3321 O O . ASP B 1 141 ? -11.539 10.68 26.391 1 96.56 141 ASP B O 1
ATOM 3325 N N . LEU B 1 142 ? -9.867 10.195 25.031 1 97.56 142 LEU B N 1
ATOM 3326 C CA . LEU B 1 142 ? -10.711 9.445 24.094 1 97.56 142 LEU B CA 1
ATOM 3327 C C . LEU B 1 142 ? -10.234 8.008 23.984 1 97.56 142 LEU B C 1
ATOM 3329 O O . LEU B 1 142 ? -9.055 7.715 24.203 1 97.56 142 LEU B O 1
ATOM 3333 N N . LEU B 1 143 ? -11.141 7.152 23.672 1 96.75 143 LEU B N 1
ATOM 3334 C CA . LEU B 1 143 ? -10.844 5.746 23.438 1 96.75 143 LEU B CA 1
ATOM 3335 C C . LEU B 1 143 ? -10.844 5.43 21.938 1 96.75 143 LEU B C 1
ATOM 3337 O O . LEU B 1 143 ? -11.594 6.047 21.172 1 96.75 143 LEU B O 1
ATOM 3341 N N . PRO B 1 144 ? -9.961 4.508 21.516 1 96.25 144 PRO B N 1
ATOM 3342 C CA . PRO B 1 144 ? -10.039 4.066 20.125 1 96.25 144 PRO B CA 1
ATOM 3343 C C . PRO B 1 144 ? -11.352 3.367 19.797 1 96.25 144 PRO B C 1
ATOM 3345 O O . PRO B 1 144 ? -12.086 2.963 20.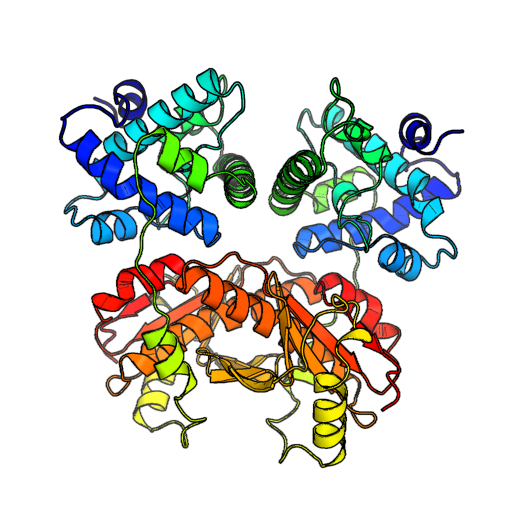703 1 96.25 144 PRO B O 1
ATOM 3348 N N . THR B 1 145 ? -11.609 3.328 18.5 1 94.25 145 THR B N 1
ATOM 3349 C CA . THR B 1 145 ? -12.766 2.547 18.062 1 94.25 145 THR B CA 1
ATOM 3350 C C . THR B 1 145 ? -12.586 1.073 18.422 1 94.25 145 THR B C 1
ATOM 3352 O O . THR B 1 145 ? -11.453 0.59 18.531 1 94.25 145 THR B O 1
ATOM 3355 N N . THR B 1 146 ? -13.688 0.426 18.625 1 91.56 146 THR B N 1
ATOM 3356 C CA . THR B 1 146 ? -13.602 -0.97 19.047 1 91.56 146 THR B CA 1
ATOM 3357 C C . THR B 1 146 ? -14.227 -1.886 18 1 91.56 146 THR B C 1
ATOM 3359 O O . THR B 1 146 ? -14.25 -3.107 18.172 1 91.56 146 THR B O 1
ATOM 3362 N N . ILE B 1 147 ? -14.656 -1.322 16.969 1 92.75 147 ILE B N 1
ATOM 3363 C CA . ILE B 1 147 ? -15.297 -2.146 15.953 1 92.75 147 ILE B CA 1
ATOM 3364 C C . ILE B 1 147 ? -14.281 -3.098 15.336 1 92.75 147 ILE B C 1
ATOM 3366 O O . ILE B 1 147 ? -13.164 -2.688 15.008 1 92.75 147 ILE B O 1
ATOM 3370 N N . SER B 1 148 ? -14.633 -4.375 15.297 1 96.31 148 SER B N 1
ATOM 3371 C CA . SER B 1 148 ? -13.805 -5.418 14.703 1 96.31 148 SER B CA 1
ATOM 3372 C C . SER B 1 148 ? -14.609 -6.277 13.734 1 96.31 148 SER B C 1
ATOM 3374 O O . SER B 1 148 ? -15.758 -6.621 14.016 1 96.31 148 SER B O 1
ATOM 3376 N N . PHE B 1 149 ? -14.023 -6.605 12.672 1 98.31 149 PHE B N 1
ATOM 3377 C CA . PHE B 1 149 ? -14.719 -7.387 11.648 1 98.31 149 PHE B CA 1
ATOM 3378 C C . PHE B 1 149 ? -14.18 -8.812 11.602 1 98.31 149 PHE B C 1
ATOM 3380 O O . PHE B 1 149 ? -14.195 -9.453 10.547 1 98.31 149 PHE B O 1
ATOM 3387 N N . LYS B 1 150 ? -13.68 -9.258 12.727 1 97.81 150 LYS B N 1
ATOM 3388 C CA . LYS B 1 150 ? -13.102 -10.594 12.828 1 97.81 150 LYS B CA 1
ATOM 3389 C C . LYS B 1 150 ? -14.102 -11.664 12.398 1 97.81 150 LYS B C 1
ATOM 3391 O O . LYS B 1 150 ? -13.766 -12.562 11.625 1 97.81 150 LYS B O 1
ATOM 3396 N N . ASP B 1 151 ? -15.328 -11.57 12.844 1 98.12 151 ASP B N 1
ATOM 3397 C CA . ASP B 1 151 ? -16.344 -12.562 12.516 1 98.12 151 ASP B CA 1
ATOM 3398 C C . ASP B 1 151 ? -16.734 -12.484 11.047 1 98.12 151 ASP B C 1
ATOM 3400 O O . ASP B 1 151 ? -16.922 -13.516 10.391 1 98.12 151 ASP B O 1
ATOM 3404 N N . ASP B 1 152 ? -16.859 -11.297 10.539 1 98.38 152 ASP B N 1
ATOM 3405 C CA . ASP B 1 152 ? -17.156 -11.109 9.117 1 98.38 152 ASP B CA 1
ATOM 3406 C C . ASP B 1 152 ? -16.047 -11.688 8.25 1 98.38 152 ASP B C 1
ATOM 3408 O O . ASP B 1 152 ? -16.312 -12.344 7.234 1 98.38 152 ASP B O 1
ATOM 3412 N N . ASN B 1 153 ? -14.773 -11.445 8.664 1 98.5 153 ASN B N 1
ATOM 3413 C CA . ASN B 1 153 ? -13.625 -11.977 7.938 1 98.5 153 ASN B CA 1
ATOM 3414 C C . ASN B 1 153 ? -13.609 -13.5 7.949 1 98.5 153 ASN B C 1
ATOM 3416 O O . ASN B 1 153 ? -13.344 -14.133 6.922 1 98.5 153 ASN B O 1
ATOM 3420 N N . ARG B 1 154 ? -13.891 -14.039 9.078 1 97.75 154 ARG B N 1
ATOM 3421 C CA . ARG B 1 154 ? -13.93 -15.492 9.203 1 97.75 154 ARG B CA 1
ATOM 3422 C C . ARG B 1 154 ? -15.008 -16.094 8.297 1 97.75 154 ARG B C 1
ATOM 3424 O O . ARG B 1 154 ? -14.766 -17.078 7.605 1 97.75 154 ARG B O 1
ATOM 3431 N N . ALA B 1 155 ? -16.172 -15.523 8.305 1 97.69 155 ALA B N 1
ATOM 3432 C CA . ALA B 1 155 ? -17.266 -15.992 7.469 1 97.69 155 ALA B CA 1
ATOM 3433 C C . ALA B 1 155 ? -16.922 -15.891 5.988 1 97.69 155 ALA B C 1
ATOM 3435 O O . ALA B 1 155 ? -17.219 -16.797 5.207 1 97.69 155 ALA B O 1
ATOM 3436 N N . ALA B 1 156 ? -16.297 -14.797 5.57 1 97.81 156 ALA B N 1
ATOM 3437 C CA . ALA B 1 156 ? -15.883 -14.625 4.184 1 97.81 156 ALA B CA 1
ATOM 3438 C C . ALA B 1 156 ? -14.82 -15.648 3.791 1 97.81 156 ALA B C 1
ATOM 3440 O O . ALA B 1 156 ? -14.867 -16.203 2.691 1 97.81 156 ALA B O 1
ATOM 3441 N N . ALA B 1 157 ? -13.875 -15.914 4.664 1 97.19 157 ALA B N 1
ATOM 3442 C CA . ALA B 1 157 ? -12.805 -16.875 4.41 1 97.19 157 ALA B CA 1
ATOM 3443 C C . ALA B 1 157 ? -13.359 -18.297 4.297 1 97.19 157 ALA B C 1
ATOM 3445 O O . ALA B 1 157 ? -12.797 -19.141 3.594 1 97.19 157 ALA B O 1
ATOM 3446 N N . ALA B 1 158 ? -14.391 -18.547 4.941 1 95.56 158 ALA B N 1
ATOM 3447 C CA . ALA B 1 158 ? -14.984 -19.891 4.996 1 95.56 158 ALA B CA 1
ATOM 3448 C C . ALA B 1 158 ? -15.789 -20.172 3.734 1 95.56 158 ALA B C 1
ATOM 3450 O O . ALA B 1 158 ? -16.172 -21.328 3.49 1 95.56 158 ALA B O 1
ATOM 3451 N N . LEU B 1 159 ? -15.938 -19.031 2.98 1 91.88 159 LEU B N 1
ATOM 3452 C CA . LEU B 1 159 ? -16.688 -19.25 1.746 1 91.88 159 LEU B CA 1
ATOM 3453 C C . LEU B 1 159 ? -15.898 -20.141 0.789 1 91.88 159 LEU B C 1
ATOM 3455 O O . LEU B 1 159 ? -14.68 -19.984 0.652 1 91.88 159 LEU B O 1
ATOM 3459 N N . GLY B 1 160 ? -16.141 -21.375 0.599 1 75.06 160 GLY B N 1
ATOM 3460 C CA . GLY B 1 160 ? -15.477 -22.266 -0.329 1 75.06 160 GLY B CA 1
ATOM 3461 C C . GLY B 1 160 ? -15.266 -21.656 -1.701 1 75.06 160 GLY B C 1
ATOM 3462 O O . GLY B 1 160 ? -15.641 -20.516 -1.94 1 75.06 160 GLY B O 1
ATOM 3463 N N . VAL B 1 161 ? -14.227 -22.125 -2.426 1 64.75 161 VAL B N 1
ATOM 3464 C CA . VAL B 1 161 ? -13.984 -21.734 -3.807 1 64.75 161 VAL B CA 1
ATOM 3465 C C . VAL B 1 161 ? -15.195 -22.094 -4.672 1 64.75 161 VAL B C 1
ATOM 3467 O O . VAL B 1 161 ? -15.516 -23.266 -4.836 1 64.75 161 VAL B O 1
ATOM 3470 N N . GLY B 1 162 ? -16.328 -21.641 -4.145 1 53.69 162 GLY B N 1
ATOM 3471 C CA . GLY B 1 162 ? -17.578 -22.094 -4.727 1 53.69 162 GLY B CA 1
ATOM 3472 C C . GLY B 1 162 ? -17.516 -22.281 -6.227 1 53.69 162 GLY B C 1
ATOM 3473 O O . GLY B 1 162 ? -16.531 -21.891 -6.863 1 53.69 162 GLY B O 1
ATOM 3474 N N . GLY B 1 163 ? -18.656 -22.969 -6.844 1 53.53 163 GLY B N 1
ATOM 3475 C CA . GLY B 1 163 ? -19.094 -23.453 -8.141 1 53.53 163 GLY B CA 1
ATOM 3476 C C . GLY B 1 163 ? -19 -22.391 -9.234 1 53.53 163 GLY B C 1
ATOM 3477 O O . GLY B 1 163 ? -18.672 -21.234 -8.953 1 53.53 163 GLY B O 1
ATOM 3478 N N . GLY B 1 164 ? -19.141 -22.75 -10.492 1 59.78 164 GLY B N 1
ATOM 3479 C CA . GLY B 1 164 ? -19.266 -22.031 -11.758 1 59.78 164 GLY B CA 1
ATOM 3480 C C . GLY B 1 164 ? -20.031 -20.734 -11.633 1 59.78 164 GLY B C 1
ATOM 3481 O O . GLY B 1 164 ? -20.859 -20.562 -10.734 1 59.78 164 GLY B O 1
ATOM 3482 N N . GLU B 1 165 ? -19.359 -19.641 -11.984 1 71.75 165 GLU B N 1
ATOM 3483 C CA . GLU B 1 165 ? -20.062 -18.375 -12.109 1 71.75 165 GLU B CA 1
ATOM 3484 C C . GLU B 1 165 ? -21.484 -18.562 -12.602 1 71.75 165 GLU B C 1
ATOM 3486 O O . GLU B 1 165 ? -21.703 -19.172 -13.648 1 71.75 165 GLU B O 1
ATOM 3491 N N . GLY B 1 166 ? -22.5 -18.266 -11.703 1 82.31 166 GLY B N 1
ATOM 3492 C CA . GLY B 1 166 ? -23.891 -18.359 -12.133 1 82.31 166 GLY B CA 1
ATOM 3493 C C . GLY B 1 166 ? -24.219 -17.422 -13.281 1 82.31 166 GLY B C 1
ATOM 3494 O O . GLY B 1 166 ? -23.438 -16.5 -13.586 1 82.31 166 GLY B O 1
ATOM 3495 N N . ASP B 1 167 ? -25.266 -17.672 -13.961 1 88.38 167 ASP B N 1
ATOM 3496 C CA . ASP B 1 167 ? -25.719 -16.875 -15.109 1 88.38 167 ASP B CA 1
ATOM 3497 C C . ASP B 1 167 ? -25.953 -15.43 -14.719 1 88.38 167 ASP B C 1
ATOM 3499 O O . ASP B 1 167 ? -25.625 -14.516 -15.477 1 88.38 167 ASP B O 1
ATOM 3503 N N . ALA B 1 168 ? -26.484 -15.234 -13.578 1 89.25 168 ALA B N 1
ATOM 3504 C CA . ALA B 1 168 ? -26.781 -13.875 -13.117 1 89.25 168 ALA B CA 1
ATOM 3505 C C . ALA B 1 168 ? -25.484 -13.07 -12.938 1 89.25 168 ALA B C 1
ATOM 3507 O O . ALA B 1 168 ? -25.422 -11.906 -13.328 1 89.25 168 ALA B O 1
ATOM 3508 N N . HIS B 1 169 ? -24.562 -13.641 -12.367 1 92.88 169 HIS B N 1
ATOM 3509 C CA . HIS B 1 169 ? -23.266 -12.992 -12.156 1 92.88 169 HIS B CA 1
ATOM 3510 C C . HIS B 1 169 ? -22.609 -12.648 -13.484 1 92.88 169 HIS B C 1
ATOM 3512 O O . HIS B 1 169 ? -22.094 -11.539 -13.656 1 92.88 169 HIS B O 1
ATOM 3518 N N . ARG B 1 170 ? -22.688 -13.586 -14.438 1 94.25 170 ARG B N 1
ATOM 3519 C CA . ARG B 1 170 ? -22.109 -13.367 -15.758 1 94.25 170 ARG B CA 1
ATOM 3520 C C . ARG B 1 170 ? -22.797 -12.211 -16.4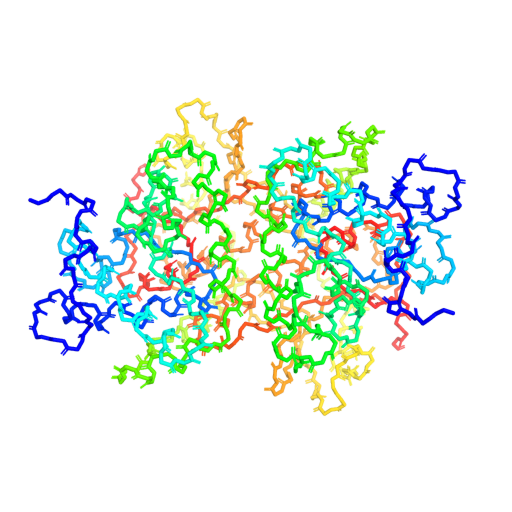69 1 94.25 170 ARG B C 1
ATOM 3522 O O . ARG B 1 170 ? -22.125 -11.352 -17.047 1 94.25 170 ARG B O 1
ATOM 3529 N N . ALA B 1 171 ? -24.078 -12.25 -16.422 1 94.81 171 ALA B N 1
ATOM 3530 C CA . ALA B 1 171 ? -24.844 -11.188 -17.078 1 94.81 171 ALA B CA 1
ATOM 3531 C C . ALA B 1 171 ? -24.516 -9.828 -16.469 1 94.81 171 ALA B C 1
ATOM 3533 O O . ALA B 1 171 ? -24.391 -8.828 -17.172 1 94.81 171 ALA B O 1
ATOM 3534 N N . PHE B 1 172 ? -24.453 -9.797 -15.18 1 96.25 172 PHE B N 1
ATOM 3535 C CA . PHE B 1 172 ? -24.172 -8.547 -14.477 1 96.25 172 PHE B CA 1
ATOM 3536 C C . PHE B 1 172 ? -22.766 -8.055 -14.805 1 96.25 172 PHE B C 1
ATOM 3538 O O . PHE B 1 172 ? -22.547 -6.855 -14.984 1 96.25 172 PHE B O 1
ATOM 3545 N N . LYS B 1 173 ? -21.828 -8.93 -14.953 1 96.38 173 LYS B N 1
ATOM 3546 C CA . LYS B 1 173 ? -20.453 -8.602 -15.359 1 96.38 173 LYS B CA 1
ATOM 3547 C C . LYS B 1 173 ? -20.438 -7.914 -16.719 1 96.38 173 LYS B C 1
ATOM 3549 O O . LYS B 1 173 ? -19.766 -6.898 -16.906 1 96.38 173 LYS B O 1
ATOM 3554 N N . ILE B 1 174 ? -21.156 -8.492 -17.594 1 97.56 174 ILE B N 1
ATOM 3555 C CA . ILE B 1 174 ? -21.219 -7.969 -18.953 1 97.56 174 ILE B CA 1
ATOM 3556 C C . ILE B 1 174 ? -21.875 -6.586 -18.938 1 97.56 174 ILE B C 1
ATOM 3558 O O . ILE B 1 174 ? -21.391 -5.668 -19.609 1 97.56 174 ILE B O 1
ATOM 3562 N N . PHE B 1 175 ? -22.906 -6.465 -18.203 1 97.88 175 PHE B N 1
ATOM 3563 C CA . PHE B 1 175 ? -23.562 -5.176 -18.078 1 97.88 175 PHE B CA 1
ATOM 3564 C C . PHE B 1 175 ? -22.594 -4.105 -17.594 1 97.88 175 PHE B C 1
ATOM 3566 O O . PHE B 1 175 ? -22.531 -3.014 -18.156 1 97.88 175 PHE B O 1
ATOM 3573 N N . VAL B 1 176 ? -21.828 -4.441 -16.516 1 98.31 176 VAL B N 1
ATOM 3574 C CA . VAL B 1 176 ? -20.875 -3.494 -15.93 1 98.31 176 VAL B CA 1
ATOM 3575 C C . VAL B 1 176 ? -19.828 -3.123 -16.969 1 98.31 176 VAL B C 1
ATOM 3577 O O . VAL B 1 176 ? -19.5 -1.945 -17.141 1 98.31 176 VAL B O 1
ATOM 3580 N N . ALA B 1 177 ? -19.344 -4.09 -17.672 1 98.38 177 ALA B N 1
ATOM 3581 C CA . ALA B 1 177 ? -18.312 -3.867 -18.672 1 98.38 177 ALA B CA 1
ATOM 3582 C C . ALA B 1 177 ? -18.812 -2.92 -19.766 1 98.38 177 ALA B C 1
ATOM 3584 O O . ALA B 1 177 ? -18.047 -2.098 -20.281 1 98.38 177 ALA B O 1
ATOM 3585 N N . LYS B 1 178 ? -20.094 -2.93 -20.047 1 98 178 LYS B N 1
ATOM 3586 C CA . LYS B 1 178 ? -20.672 -2.184 -21.172 1 98 178 LYS B CA 1
ATOM 3587 C C . LYS B 1 178 ? -21.094 -0.787 -20.734 1 98 178 LYS B C 1
ATOM 3589 O O . LYS B 1 178 ? -21.469 0.041 -21.578 1 98 178 LYS B O 1
ATOM 3594 N N . ASN B 1 179 ? -21.094 -0.481 -19.484 1 97.69 179 ASN B N 1
ATOM 3595 C CA . ASN B 1 179 ? -21.625 0.788 -19 1 97.69 179 ASN B CA 1
ATOM 3596 C C . ASN B 1 179 ? -20.641 1.501 -18.078 1 97.69 179 ASN B C 1
ATOM 3598 O O . ASN B 1 179 ? -20.984 1.881 -16.969 1 97.69 179 ASN B O 1
ATOM 3602 N N . PRO B 1 180 ? -19.438 1.778 -18.578 1 96.88 180 PRO B N 1
ATOM 3603 C CA . PRO B 1 180 ? -18.438 2.432 -17.75 1 96.88 180 PRO B CA 1
ATOM 3604 C C . PRO B 1 180 ? -18.891 3.781 -17.203 1 96.88 180 PRO B C 1
ATOM 3606 O O . PRO B 1 180 ? -18.453 4.211 -16.141 1 96.88 180 PRO B O 1
ATOM 3609 N N . GLU B 1 181 ? -19.781 4.5 -17.781 1 94.44 181 GLU B N 1
ATOM 3610 C CA . GLU B 1 181 ? -20.234 5.836 -17.406 1 94.44 181 GLU B CA 1
ATOM 3611 C C . GLU B 1 181 ? -20.969 5.809 -16.078 1 94.44 181 GLU B C 1
ATOM 3613 O O . GLU B 1 181 ? -21.156 6.852 -15.438 1 94.44 181 GLU B O 1
ATOM 3618 N N . ARG B 1 182 ? -21.375 4.695 -15.664 1 96.06 182 ARG B N 1
ATOM 3619 C CA . ARG B 1 182 ? -22.156 4.574 -14.438 1 96.06 182 ARG B CA 1
ATOM 3620 C C . ARG B 1 182 ? -21.25 4.535 -13.211 1 96.06 182 ARG B C 1
ATOM 3622 O O . ARG B 1 182 ? -21.734 4.586 -12.078 1 96.06 182 ARG B O 1
ATOM 3629 N N . PHE B 1 183 ? -20 4.504 -13.398 1 95.94 183 PHE B N 1
ATOM 3630 C CA . PHE B 1 183 ? -19.109 4.223 -12.273 1 95.94 183 PHE B CA 1
ATOM 3631 C C . PHE B 1 183 ? -18.047 5.312 -12.141 1 95.94 183 PHE B C 1
ATOM 3633 O O . PHE B 1 183 ? -16.891 5.023 -11.844 1 95.94 183 PHE B O 1
ATOM 3640 N N . ASP B 1 184 ? -18.422 6.5 -12.406 1 91.38 184 ASP B N 1
ATOM 3641 C CA . ASP B 1 184 ? -17.641 7.715 -12.219 1 91.38 184 ASP B CA 1
ATOM 3642 C C . ASP B 1 184 ? -16.344 7.652 -13.023 1 91.38 184 ASP B C 1
ATOM 3644 O O . ASP B 1 184 ? -15.289 8.078 -12.547 1 91.38 184 ASP B O 1
ATOM 3648 N N . LEU B 1 185 ? -16.391 6.973 -14.148 1 93.56 185 LEU B N 1
ATOM 3649 C CA . LEU B 1 185 ? -15.289 6.973 -15.094 1 93.56 185 LEU B CA 1
ATOM 3650 C C . LEU B 1 185 ? -15.469 8.062 -16.141 1 93.56 185 LEU B C 1
ATOM 3652 O O . LEU B 1 185 ? -16.594 8.5 -16.406 1 93.56 185 LEU B O 1
ATOM 3656 N N . PRO B 1 186 ? -14.406 8.516 -16.672 1 90.12 186 PRO B N 1
ATOM 3657 C CA . PRO B 1 186 ? -14.539 9.516 -17.719 1 90.12 186 PRO B CA 1
ATOM 3658 C C . PRO B 1 186 ? -15.461 9.055 -18.859 1 90.12 186 PRO B C 1
ATOM 3660 O O . PRO B 1 186 ? -15.5 7.867 -19.188 1 90.12 186 PRO B O 1
ATOM 3663 N N . GLY B 1 187 ? -16.188 10.008 -19.453 1 89.44 187 GLY B N 1
ATOM 3664 C CA . GLY B 1 187 ? -17.156 9.703 -20.5 1 89.44 187 GLY B CA 1
ATOM 3665 C C . GLY B 1 187 ? -16.547 8.984 -21.688 1 89.44 187 GLY B C 1
ATOM 3666 O O . GLY B 1 187 ? -17.234 8.234 -22.375 1 89.44 187 GLY B O 1
ATOM 3667 N N . SER B 1 188 ? -15.273 9.188 -21.891 1 90.56 188 SER B N 1
ATOM 3668 C CA . SER B 1 188 ? -14.609 8.617 -23.062 1 90.56 188 SER B CA 1
ATOM 3669 C C . SER B 1 188 ? -14.078 7.215 -22.766 1 90.56 188 SER B C 1
ATOM 3671 O O . SER B 1 188 ? -13.445 6.59 -23.609 1 90.56 188 SER B O 1
ATOM 3673 N N . THR B 1 189 ? -14.414 6.656 -21.594 1 94.5 189 THR B N 1
ATOM 3674 C CA . THR B 1 189 ? -13.914 5.336 -21.234 1 94.5 189 THR B CA 1
ATOM 3675 C C . THR B 1 189 ? -14.57 4.254 -22.078 1 94.5 189 THR B C 1
ATOM 3677 O O . THR B 1 189 ? -15.797 4.156 -22.141 1 94.5 189 THR B O 1
ATOM 3680 N N . PRO B 1 190 ? -13.773 3.512 -22.828 1 95.69 190 PRO B N 1
ATOM 3681 C CA . PRO B 1 190 ? -14.359 2.416 -23.609 1 95.69 190 PRO B CA 1
ATOM 3682 C C . PRO B 1 190 ? -14.969 1.326 -22.719 1 95.69 190 PRO B C 1
ATOM 3684 O O . PRO B 1 190 ? -14.742 1.31 -21.516 1 95.69 190 PRO B O 1
ATOM 3687 N N . CYS B 1 191 ? -15.711 0.481 -23.344 1 97.5 191 CYS B N 1
ATOM 3688 C CA . CYS B 1 191 ? -16.234 -0.696 -22.656 1 97.5 191 CYS B CA 1
ATOM 3689 C C . CYS B 1 191 ? -15.102 -1.518 -22.047 1 97.5 191 CYS B C 1
ATOM 3691 O O . CYS B 1 191 ? -14.016 -1.611 -22.625 1 97.5 191 CYS B O 1
ATOM 3693 N N . GLY B 1 192 ? -15.422 -2.078 -20.922 1 97.81 192 GLY B N 1
ATOM 3694 C CA . GLY B 1 192 ? -14.422 -2.871 -20.219 1 97.81 192 GLY B CA 1
ATOM 3695 C C . GLY B 1 192 ? -14.266 -4.266 -20.797 1 97.81 192 GLY B C 1
ATOM 3696 O O . GLY B 1 192 ? -15.094 -4.715 -21.594 1 97.81 192 GLY B O 1
ATOM 3697 N N . SER B 1 193 ? -13.164 -4.898 -20.438 1 97.56 193 SER B N 1
ATOM 3698 C CA . SER B 1 193 ? -12.945 -6.312 -20.719 1 97.56 193 SER B CA 1
ATOM 3699 C C . SER B 1 193 ? -13.32 -7.18 -19.516 1 97.56 193 SER B C 1
ATOM 3701 O O . SER B 1 193 ? -13.055 -6.809 -18.375 1 97.56 193 SER B O 1
ATOM 3703 N N . VAL B 1 194 ? -13.922 -8.305 -19.812 1 97.56 194 VAL B N 1
ATOM 3704 C CA . VAL B 1 194 ? -14.32 -9.211 -18.734 1 97.56 194 VAL B CA 1
ATOM 3705 C C . VAL B 1 194 ? -13.266 -10.297 -18.547 1 97.56 194 VAL B C 1
ATOM 3707 O O . VAL B 1 194 ? -12.648 -10.734 -19.516 1 97.56 194 VAL B O 1
ATOM 3710 N N . GLU B 1 195 ? -13.016 -10.688 -17.297 1 96.44 195 GLU B N 1
ATOM 3711 C CA . GLU B 1 195 ? -12.148 -11.805 -16.922 1 96.44 195 GLU B CA 1
ATOM 3712 C C . GLU B 1 195 ? -10.727 -11.586 -17.422 1 96.44 195 GLU B C 1
ATOM 3714 O O . GLU B 1 195 ? -10.172 -12.43 -18.141 1 96.44 195 GLU B O 1
ATOM 3719 N N . LEU B 1 196 ? -10.156 -10.484 -17.094 1 97.06 196 LEU B N 1
ATOM 3720 C CA . LEU B 1 196 ? -8.773 -10.203 -17.469 1 97.06 196 LEU B CA 1
ATOM 3721 C C . LEU B 1 196 ? -7.805 -10.898 -16.516 1 97.06 196 LEU B C 1
ATOM 3723 O O . LEU B 1 196 ? -7.777 -10.594 -15.32 1 97.06 196 LEU B O 1
ATOM 3727 N N . PRO B 1 197 ? -6.965 -11.75 -17.016 1 97.62 197 PRO B N 1
ATOM 3728 C CA . PRO B 1 197 ? -6.02 -12.445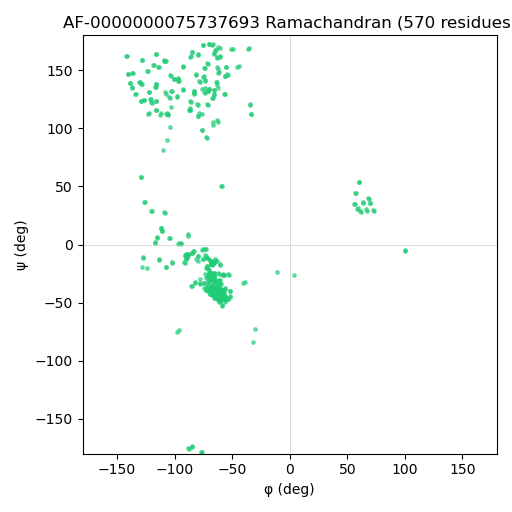 -16.141 1 97.62 197 PRO B CA 1
ATOM 3729 C C . PRO B 1 197 ? -4.895 -11.539 -15.648 1 97.62 197 PRO B C 1
ATOM 3731 O O . PRO B 1 197 ? -4.418 -10.68 -16.391 1 97.62 197 PRO B O 1
ATOM 3734 N N . LEU B 1 198 ? -4.504 -11.695 -14.422 1 98.06 198 LEU B N 1
ATOM 3735 C CA . LEU B 1 198 ? -3.373 -11.008 -13.805 1 98.06 198 LEU B CA 1
ATOM 3736 C C . LEU B 1 198 ? -2.219 -11.969 -13.555 1 98.06 198 LEU B C 1
ATOM 3738 O O . LEU B 1 198 ? -2.43 -13.18 -13.43 1 98.06 198 LEU B O 1
ATOM 3742 N N . PRO B 1 199 ? -1.018 -11.469 -13.422 1 98.44 199 PRO B N 1
ATOM 3743 C CA . PRO B 1 199 ? 0.13 -12.352 -13.203 1 98.44 199 PRO B CA 1
ATOM 3744 C C . PRO B 1 199 ? 0.096 -13.031 -11.844 1 98.44 199 PRO B C 1
ATOM 3746 O O . PRO B 1 199 ? 0.844 -13.984 -11.609 1 98.44 199 PRO B O 1
ATOM 3749 N N . SER B 1 200 ? -0.716 -12.602 -10.922 1 98.25 200 SER B N 1
ATOM 3750 C CA . SER B 1 200 ? -0.863 -13.227 -9.609 1 98.25 200 SER B CA 1
ATOM 3751 C C . SER B 1 200 ? -1.662 -14.523 -9.703 1 98.25 200 SER B C 1
ATOM 3753 O O . SER B 1 200 ? -1.751 -15.281 -8.734 1 98.25 200 SER B O 1
ATOM 3755 N N . GLY B 1 201 ? -2.318 -14.766 -10.852 1 96.62 201 GLY B N 1
ATOM 3756 C CA . GLY B 1 201 ? -3.191 -15.914 -11.031 1 96.62 201 GLY B CA 1
ATOM 3757 C C . GLY B 1 201 ? -4.664 -15.57 -10.891 1 96.62 201 GLY B C 1
ATOM 3758 O O . GLY B 1 201 ? -5.527 -16.422 -11.125 1 96.62 201 GLY B O 1
ATOM 3759 N N . ASP B 1 202 ? -4.949 -14.359 -10.531 1 96.31 202 ASP B N 1
ATOM 3760 C CA . ASP B 1 202 ? -6.32 -13.883 -10.406 1 96.31 202 ASP B CA 1
ATOM 3761 C C . ASP B 1 202 ? -6.867 -13.414 -11.758 1 96.31 202 ASP B C 1
ATOM 3763 O O . ASP B 1 202 ? -6.117 -13.281 -12.727 1 96.31 202 ASP B O 1
ATOM 3767 N N . SER B 1 203 ? -8.141 -13.258 -11.789 1 96.94 203 SER B N 1
ATOM 3768 C CA . SER B 1 203 ? -8.844 -12.703 -12.945 1 96.94 203 SER B CA 1
ATOM 3769 C C . SER B 1 203 ? -9.781 -11.578 -12.539 1 96.94 203 SER B C 1
ATOM 3771 O O . SER B 1 203 ? -10.625 -11.75 -11.656 1 96.94 203 SER B O 1
ATOM 3773 N N . LEU B 1 204 ? -9.617 -10.406 -13.109 1 97.94 204 LEU B N 1
ATOM 3774 C CA . LEU B 1 204 ? -10.516 -9.289 -12.844 1 97.94 204 LEU B CA 1
ATOM 3775 C C . LEU B 1 204 ? -11.883 -9.531 -13.461 1 97.94 204 LEU B C 1
ATOM 3777 O O . LEU B 1 204 ? -11.984 -9.898 -14.633 1 97.94 204 LEU B O 1
ATOM 3781 N N . ASP B 1 205 ? -12.953 -9.281 -12.703 1 98 205 ASP B N 1
ATOM 3782 C CA . ASP B 1 205 ? -14.289 -9.406 -13.289 1 98 205 ASP B CA 1
ATOM 3783 C C . ASP B 1 205 ? -14.453 -8.484 -14.492 1 98 205 ASP B C 1
ATOM 3785 O O . ASP B 1 205 ? -14.852 -8.93 -15.57 1 98 205 ASP B O 1
ATOM 3789 N N . VAL B 1 206 ? -14.156 -7.23 -14.289 1 98.62 206 VAL B N 1
ATOM 3790 C CA . VAL B 1 206 ? -14.203 -6.234 -15.352 1 98.62 206 VAL B CA 1
ATOM 3791 C C . VAL B 1 206 ? -12.984 -5.32 -15.266 1 98.62 206 VAL B C 1
ATOM 3793 O O . VAL B 1 206 ? -12.609 -4.887 -14.172 1 98.62 206 VAL B O 1
ATOM 3796 N N . SER B 1 207 ? -12.375 -5.074 -16.359 1 98.56 207 SER B N 1
ATOM 3797 C CA . SER B 1 207 ? -11.227 -4.18 -16.469 1 98.56 207 SER B CA 1
ATOM 3798 C C . SER B 1 207 ? -11.516 -3.016 -17.406 1 98.56 207 SER B C 1
ATOM 3800 O O . SER B 1 207 ? -11.867 -3.227 -18.562 1 98.56 207 SER B O 1
ATOM 3802 N N . PHE B 1 208 ? -11.383 -1.784 -16.844 1 98.06 208 PHE B N 1
ATOM 3803 C CA . PHE B 1 208 ? -11.516 -0.571 -17.641 1 98.06 208 PHE B CA 1
ATOM 3804 C C . PHE B 1 208 ? -10.156 0.099 -17.828 1 98.06 208 PHE B C 1
ATOM 3806 O O . PHE B 1 208 ? -9.406 0.273 -16.859 1 98.06 208 PHE B O 1
ATOM 3813 N N . GLN B 1 209 ? -9.844 0.42 -18.953 1 93.12 209 GLN B N 1
ATOM 3814 C CA . GLN B 1 209 ? -8.672 1.228 -19.266 1 93.12 209 GLN B CA 1
ATOM 3815 C C . GLN B 1 209 ? -9.07 2.596 -19.812 1 93.12 209 GLN B C 1
ATOM 3817 O O . GLN B 1 209 ? -9.672 2.693 -20.875 1 93.12 209 GLN B O 1
ATOM 3822 N N . THR B 1 210 ? -8.719 3.572 -18.859 1 84.62 210 THR B N 1
ATOM 3823 C CA . THR B 1 210 ? -8.977 4.945 -19.281 1 84.62 210 THR B CA 1
ATOM 3824 C C . THR B 1 210 ? -7.688 5.645 -19.688 1 84.62 210 THR B C 1
ATOM 3826 O O . THR B 1 210 ? -6.609 5.309 -19.188 1 84.62 210 THR B O 1
ATOM 3829 N N . GLY B 1 211 ? -7.273 5.848 -20.906 1 79.94 211 GLY B N 1
ATOM 3830 C CA . GLY B 1 211 ? -6.051 6.523 -21.312 1 79.94 211 GLY B CA 1
ATOM 3831 C C . GLY B 1 211 ? -5.18 6.934 -20.141 1 79.94 211 GLY B C 1
ATOM 3832 O O . GLY B 1 211 ? -3.953 6.941 -20.234 1 79.94 211 GLY B O 1
ATOM 3833 N N . SER B 1 212 ? -5.695 7.195 -18.844 1 84.44 212 SER B N 1
ATOM 3834 C CA . SER B 1 212 ? -4.914 7.707 -17.719 1 84.44 212 SER B CA 1
ATOM 3835 C C . SER B 1 212 ? -5.004 6.777 -16.516 1 84.44 212 SER B C 1
ATOM 3837 O O . SER B 1 212 ? -4.184 6.863 -15.594 1 84.44 212 SER B O 1
ATOM 3839 N N . GLU B 1 213 ? -6.035 5.957 -16.516 1 92.69 213 GLU B N 1
ATOM 3840 C CA . GLU B 1 213 ? -6.258 5.148 -15.32 1 92.69 213 GLU B CA 1
ATOM 3841 C C . GLU B 1 213 ? -6.609 3.709 -15.68 1 92.69 213 GLU B C 1
ATOM 3843 O O . GLU B 1 213 ? -7.125 3.445 -16.766 1 92.69 213 GLU B O 1
ATOM 3848 N N . TRP B 1 214 ? -6.207 2.812 -14.859 1 97.12 214 TRP B N 1
ATOM 3849 C CA . TRP B 1 214 ? -6.605 1.409 -14.883 1 97.12 214 TRP B CA 1
ATOM 3850 C C . TRP B 1 214 ? -7.555 1.097 -13.734 1 97.12 214 TRP B C 1
ATOM 3852 O O . TRP B 1 214 ? -7.176 1.192 -12.562 1 97.12 214 TRP B O 1
ATOM 3862 N N . VAL B 1 215 ? -8.852 0.782 -14.047 1 98 215 VAL B N 1
ATOM 3863 C CA . VAL B 1 215 ? -9.859 0.564 -13.023 1 98 215 VAL B CA 1
ATOM 3864 C C . VAL B 1 215 ? -10.438 -0.843 -13.156 1 98 215 VAL B C 1
ATOM 3866 O O . VAL B 1 215 ? -10.844 -1.255 -14.25 1 98 215 VAL B O 1
ATOM 3869 N N . ALA B 1 216 ? -10.391 -1.586 -12.109 1 98.62 216 ALA B N 1
ATOM 3870 C CA . ALA B 1 216 ? -11.047 -2.891 -12.055 1 98.62 216 ALA B CA 1
ATOM 3871 C C . ALA B 1 216 ? -12.375 -2.805 -11.297 1 98.62 216 ALA B C 1
ATOM 3873 O O . ALA B 1 216 ? -12.492 -2.068 -10.312 1 98.62 216 ALA B O 1
ATOM 3874 N N . ALA B 1 217 ? -13.359 -3.551 -11.766 1 98.69 217 ALA B N 1
ATOM 3875 C CA . ALA B 1 217 ? -14.625 -3.682 -11.047 1 98.69 217 ALA B CA 1
ATOM 3876 C C . ALA B 1 217 ? -14.859 -5.125 -10.602 1 98.69 217 ALA B C 1
ATOM 3878 O O . ALA B 1 217 ? -14.914 -6.031 -11.438 1 98.69 217 ALA B O 1
ATOM 3879 N N . GLU B 1 218 ? -14.898 -5.348 -9.359 1 98.62 218 GLU B N 1
ATOM 3880 C CA . GLU B 1 218 ? -15.414 -6.59 -8.789 1 98.62 218 GLU B CA 1
ATOM 3881 C C . GLU B 1 218 ? -16.938 -6.551 -8.672 1 98.62 218 GLU B C 1
ATOM 3883 O O . GLU B 1 218 ? -17.5 -5.594 -8.133 1 98.62 218 GLU B O 1
ATOM 3888 N N . VAL B 1 219 ? -17.562 -7.57 -9.156 1 98.25 219 VAL B N 1
ATOM 3889 C CA . VAL B 1 219 ? -19.031 -7.508 -9.25 1 98.25 219 VAL B CA 1
ATOM 3890 C C . VAL B 1 219 ? -19.656 -8.57 -8.352 1 98.25 219 VAL B C 1
ATOM 3892 O O . VAL B 1 219 ? -19.141 -9.688 -8.25 1 98.25 219 VAL B O 1
ATOM 3895 N N . LYS B 1 220 ? -20.703 -8.227 -7.656 1 96.44 220 LYS B N 1
ATOM 3896 C CA . LYS B 1 220 ? -21.531 -9.133 -6.867 1 96.44 220 LYS B CA 1
ATOM 3897 C C . LYS B 1 220 ? -23 -9.008 -7.25 1 96.44 220 LYS B C 1
ATOM 3899 O O . LYS B 1 220 ? -23.562 -7.906 -7.223 1 96.44 220 LYS B O 1
ATOM 3904 N N . SER B 1 221 ? -23.609 -10.102 -7.625 1 94.19 221 SER B N 1
ATOM 3905 C CA . SER B 1 221 ? -25 -10.094 -8.062 1 94.19 221 SER B CA 1
ATOM 3906 C C . SER B 1 221 ? -25.953 -9.977 -6.871 1 94.19 221 SER B C 1
ATOM 3908 O O . SER B 1 221 ? -25.516 -9.914 -5.723 1 94.19 221 SER B O 1
ATOM 3910 N N . SER B 1 222 ? -27.266 -9.984 -7.148 1 90.75 222 SER B N 1
ATOM 3911 C CA . SER B 1 222 ? -28.281 -9.758 -6.141 1 90.75 222 SER B CA 1
ATOM 3912 C C . SER B 1 222 ? -28.375 -10.93 -5.164 1 90.75 222 SER B C 1
ATOM 3914 O O . SER B 1 222 ? -28.922 -10.797 -4.074 1 90.75 222 SER B O 1
ATOM 3916 N N . ILE B 1 223 ? -27.75 -12.023 -5.5 1 88.25 223 ILE B N 1
ATOM 3917 C CA . ILE B 1 223 ? -27.891 -13.211 -4.656 1 88.25 223 ILE B CA 1
ATOM 3918 C C . ILE B 1 223 ? -26.703 -13.305 -3.705 1 88.25 223 ILE B C 1
ATOM 3920 O O . ILE B 1 223 ? -26.625 -14.211 -2.871 1 88.25 223 ILE B O 1
ATOM 3924 N N . SER B 1 224 ? -25.797 -12.352 -3.785 1 91.75 224 SER B N 1
ATOM 3925 C CA . SER B 1 224 ? -24.609 -12.406 -2.945 1 91.75 224 SER B CA 1
ATOM 3926 C C . SER B 1 224 ? -24.938 -12.133 -1.483 1 91.75 224 SER B C 1
ATOM 3928 O O . SER B 1 224 ? -25.719 -11.227 -1.179 1 91.75 224 SER B O 1
ATOM 3930 N N . SER B 1 225 ? -24.438 -12.953 -0.608 1 94.5 225 SER B N 1
ATOM 3931 C CA . SER B 1 225 ? -24.594 -12.781 0.833 1 94.5 225 SER B CA 1
ATOM 3932 C C . SER B 1 225 ? -23.688 -11.672 1.36 1 94.5 225 SER B C 1
ATOM 3934 O O . SER B 1 225 ? -22.828 -11.18 0.638 1 94.5 225 SER B O 1
ATOM 3936 N N . ASP B 1 226 ? -23.875 -11.305 2.643 1 97.38 226 ASP B N 1
ATOM 3937 C CA . ASP B 1 226 ? -23.016 -10.32 3.283 1 97.38 226 ASP B CA 1
ATOM 3938 C C . ASP B 1 226 ? -21.562 -10.781 3.285 1 97.38 226 ASP B C 1
ATOM 3940 O O . ASP B 1 226 ? -20.641 -9.984 3.066 1 97.38 226 ASP B O 1
ATOM 3944 N N . SER B 1 227 ? -21.344 -12.102 3.498 1 97.56 227 SER B N 1
ATOM 3945 C CA . SER B 1 227 ? -19.984 -12.641 3.514 1 97.56 227 SER B CA 1
ATOM 3946 C C . SER B 1 227 ? -19.344 -12.562 2.133 1 97.56 227 SER B C 1
ATOM 3948 O O . SER B 1 227 ? -18.141 -12.344 2.02 1 97.56 227 SER B O 1
ATOM 3950 N N . ASP B 1 228 ? -20.172 -12.758 1.149 1 96.81 228 ASP B N 1
ATOM 3951 C CA . ASP B 1 228 ? -19.656 -12.625 -0.211 1 96.81 228 ASP B CA 1
ATOM 3952 C C . ASP B 1 228 ? -19.297 -11.18 -0.529 1 96.81 228 ASP B C 1
ATOM 3954 O O . ASP B 1 228 ? -18.359 -10.914 -1.279 1 96.81 228 ASP B O 1
ATOM 3958 N N . ILE B 1 229 ? -20.078 -10.258 -0.005 1 98.25 229 ILE B N 1
ATOM 3959 C CA . ILE B 1 229 ? -19.797 -8.836 -0.177 1 98.25 229 ILE B CA 1
ATOM 3960 C C . ILE B 1 229 ? -18.484 -8.484 0.538 1 98.25 229 ILE B C 1
ATOM 3962 O O . ILE B 1 229 ? -17.656 -7.762 -0.004 1 98.25 229 ILE B O 1
ATOM 3966 N N . VAL B 1 230 ? -18.281 -9.031 1.747 1 98.75 230 VAL B N 1
ATOM 3967 C CA . VAL B 1 230 ? -17.016 -8.859 2.461 1 98.75 230 VAL B CA 1
ATOM 3968 C C . VAL B 1 230 ? -15.867 -9.375 1.608 1 98.75 230 VAL B C 1
ATOM 3970 O O . VAL B 1 230 ? -14.836 -8.711 1.471 1 98.75 230 VAL B O 1
ATOM 3973 N N . ARG B 1 231 ? -16.047 -10.555 1.016 1 98.44 231 ARG B N 1
ATOM 3974 C CA . ARG B 1 231 ? -15.023 -11.102 0.124 1 98.44 231 ARG B CA 1
ATOM 3975 C C . ARG B 1 231 ? -14.742 -10.141 -1.028 1 98.44 231 ARG B C 1
ATOM 3977 O O . ARG B 1 231 ? -13.578 -9.938 -1.398 1 98.44 231 ARG B O 1
ATOM 3984 N N . GLY B 1 232 ? -15.828 -9.578 -1.595 1 98.5 232 GLY B N 1
ATOM 3985 C CA . GLY B 1 232 ? -15.664 -8.617 -2.668 1 98.5 232 GLY B CA 1
ATOM 3986 C C . GLY B 1 232 ? -14.828 -7.414 -2.264 1 98.5 232 GLY B C 1
ATOM 3987 O O . GLY B 1 232 ? -14.016 -6.926 -3.049 1 98.5 232 GLY B O 1
ATOM 3988 N N . LEU B 1 233 ? -15 -6.91 -1.047 1 98.88 233 LEU B N 1
ATOM 3989 C CA . LEU B 1 233 ? -14.203 -5.797 -0.543 1 98.88 233 LEU B CA 1
ATOM 3990 C C . LEU B 1 233 ? -12.727 -6.148 -0.521 1 98.88 233 LEU B C 1
ATOM 3992 O O . LEU B 1 233 ? -11.891 -5.379 -1 1 98.88 233 LEU B O 1
ATOM 3996 N N . TYR B 1 234 ? -12.375 -7.312 -0.016 1 98.88 234 TYR B N 1
ATOM 3997 C CA . TYR B 1 234 ? -10.984 -7.727 0.074 1 98.88 234 TYR B CA 1
ATOM 3998 C C . TYR B 1 234 ? -10.406 -8.023 -1.308 1 98.88 234 TYR B C 1
ATOM 4000 O O . TYR B 1 234 ? -9.219 -7.812 -1.55 1 98.88 234 TYR B O 1
ATOM 4008 N N . GLN B 1 235 ? -11.242 -8.5 -2.234 1 98.75 235 GLN B N 1
ATOM 4009 C CA . GLN B 1 235 ? -10.789 -8.688 -3.609 1 98.75 235 GLN B CA 1
ATOM 4010 C C . GLN B 1 235 ? -10.398 -7.359 -4.246 1 98.75 235 GLN B C 1
ATOM 4012 O O . GLN B 1 235 ? -9.414 -7.289 -4.984 1 98.75 235 GLN B O 1
ATOM 4017 N N . CYS B 1 236 ? -11.141 -6.301 -3.93 1 98.88 236 CYS B N 1
ATOM 4018 C CA . CYS B 1 236 ? -10.758 -4.984 -4.418 1 98.88 236 CYS B CA 1
ATOM 4019 C C . CYS B 1 236 ? -9.391 -4.582 -3.883 1 98.88 236 CYS B C 1
ATOM 4021 O O . CYS B 1 236 ? -8.562 -4.035 -4.617 1 98.88 236 CYS B O 1
ATOM 4023 N N . VAL B 1 237 ? -9.117 -4.852 -2.58 1 98.81 237 VAL B N 1
ATOM 4024 C CA . VAL B 1 237 ? -7.82 -4.574 -1.98 1 98.81 237 VAL B CA 1
ATOM 4025 C C . VAL B 1 237 ? -6.73 -5.355 -2.717 1 98.81 237 VAL B C 1
ATOM 4027 O O . VAL B 1 237 ? -5.703 -4.789 -3.096 1 98.81 237 VAL B O 1
ATOM 4030 N N . LYS B 1 238 ? -7.008 -6.602 -2.943 1 98.56 238 LYS B N 1
ATOM 4031 C CA . LYS B 1 238 ? -6.078 -7.5 -3.625 1 98.56 238 LYS B CA 1
ATOM 4032 C C . LYS B 1 238 ? -5.785 -7.016 -5.039 1 98.56 238 LYS B C 1
ATOM 4034 O O . LYS B 1 238 ? -4.621 -6.938 -5.445 1 98.56 238 LYS B O 1
ATOM 4039 N N . TYR B 1 239 ? -6.781 -6.68 -5.793 1 98.81 239 TYR B N 1
ATOM 4040 C CA . TYR B 1 239 ? -6.637 -6.297 -7.195 1 98.81 239 TYR B CA 1
ATOM 4041 C C . TYR B 1 239 ? -5.883 -4.98 -7.324 1 98.81 239 TYR B C 1
ATOM 4043 O O . TYR B 1 239 ? -5.008 -4.836 -8.18 1 98.81 239 TYR B O 1
ATOM 4051 N N . GLN B 1 240 ? -6.23 -4.07 -6.508 1 98.56 240 GLN B N 1
ATOM 4052 C CA . GLN B 1 240 ? -5.516 -2.801 -6.555 1 98.56 240 GLN B CA 1
ATOM 4053 C C . GLN B 1 240 ? -4.016 -3.004 -6.363 1 98.56 240 GLN B C 1
ATOM 4055 O O . GLN B 1 240 ? -3.209 -2.449 -7.109 1 98.56 240 GLN B O 1
ATOM 4060 N N . ALA B 1 241 ? -3.619 -3.799 -5.367 1 98.56 241 ALA B N 1
ATOM 4061 C CA . ALA B 1 241 ? -2.209 -4.039 -5.074 1 98.56 241 ALA B CA 1
ATOM 4062 C C . ALA B 1 241 ? -1.506 -4.688 -6.266 1 98.56 241 ALA B C 1
ATOM 4064 O O . ALA B 1 241 ? -0.412 -4.27 -6.648 1 98.56 241 ALA B O 1
ATOM 4065 N N . VAL B 1 242 ? -2.121 -5.664 -6.844 1 98.81 242 VAL B N 1
ATOM 4066 C CA . VAL B 1 242 ? -1.51 -6.391 -7.953 1 98.81 242 VAL B CA 1
ATOM 4067 C C . VAL B 1 242 ? -1.438 -5.492 -9.188 1 98.81 242 VAL B C 1
ATOM 4069 O O . VAL B 1 242 ? -0.421 -5.465 -9.883 1 98.81 242 VAL B O 1
ATOM 4072 N N . MET B 1 243 ? -2.496 -4.75 -9.453 1 98.56 243 MET B N 1
ATOM 4073 C CA . MET B 1 243 ? -2.521 -3.855 -10.609 1 98.56 243 MET B CA 1
ATOM 4074 C C . MET B 1 243 ? -1.408 -2.816 -10.516 1 98.56 243 MET B C 1
ATOM 4076 O O . MET B 1 243 ? -0.693 -2.58 -11.492 1 98.56 243 MET B O 1
ATOM 4080 N N . GLN B 1 244 ? -1.277 -2.254 -9.359 1 97.94 244 GLN B N 1
ATOM 4081 C CA . GLN B 1 244 ? -0.239 -1.246 -9.18 1 97.94 244 GLN B CA 1
ATOM 4082 C C . GLN B 1 244 ? 1.152 -1.862 -9.289 1 97.94 244 GLN B C 1
ATOM 4084 O O . GLN B 1 244 ? 2.076 -1.232 -9.805 1 97.94 244 GLN B O 1
ATOM 4089 N N . ALA B 1 245 ? 1.33 -3.047 -8.82 1 98.69 245 ALA B N 1
ATOM 4090 C CA . ALA B 1 245 ? 2.592 -3.768 -8.977 1 98.69 245 ALA B CA 1
ATOM 4091 C C . ALA B 1 245 ? 2.904 -4.016 -10.453 1 98.69 245 ALA B C 1
ATOM 4093 O O . ALA B 1 245 ? 4.051 -3.869 -10.883 1 98.69 245 ALA B O 1
ATOM 4094 N N . VAL B 1 246 ? 1.886 -4.41 -11.195 1 98.62 246 VAL B N 1
ATOM 4095 C CA . VAL B 1 246 ? 2.049 -4.637 -12.625 1 98.62 246 VAL B CA 1
ATOM 4096 C C . VAL B 1 246 ? 2.48 -3.342 -13.305 1 98.62 246 VAL B C 1
ATOM 4098 O O . VAL B 1 246 ? 3.418 -3.338 -14.109 1 98.62 246 VAL B O 1
ATOM 4101 N N . GLU B 1 247 ? 1.785 -2.27 -12.969 1 97.25 247 GLU B N 1
ATOM 4102 C CA . GLU B 1 247 ? 2.127 -0.975 -13.547 1 97.25 247 GLU B CA 1
ATOM 4103 C C . GLU B 1 247 ? 3.576 -0.602 -13.25 1 97.25 247 GLU B C 1
ATOM 4105 O O . GLU B 1 247 ? 4.309 -0.175 -14.148 1 97.25 247 GLU B O 1
ATOM 4110 N N . ALA B 1 248 ? 4 -0.813 -12.023 1 96.5 248 ALA B N 1
ATOM 4111 C CA . ALA B 1 248 ? 5.375 -0.517 -11.633 1 96.5 248 ALA B CA 1
ATOM 4112 C C . ALA B 1 248 ? 6.363 -1.366 -12.43 1 96.5 248 ALA B C 1
ATOM 4114 O O . ALA B 1 248 ? 7.355 -0.852 -12.953 1 96.5 248 ALA B O 1
ATOM 4115 N N . ALA B 1 249 ? 6.074 -2.631 -12.578 1 98.12 249 ALA B N 1
ATOM 4116 C CA . ALA B 1 249 ? 6.953 -3.576 -13.266 1 98.12 249 ALA B CA 1
ATOM 4117 C C . ALA B 1 249 ? 7.023 -3.281 -14.758 1 98.12 249 ALA B C 1
ATOM 4119 O O . ALA B 1 249 ? 7.926 -3.754 -15.453 1 98.12 249 ALA B O 1
ATOM 4120 N N . GLU B 1 250 ? 6.086 -2.514 -15.227 1 96.75 250 GLU B N 1
ATOM 4121 C CA . GLU B 1 250 ? 6.031 -2.203 -16.656 1 96.75 250 GLU B CA 1
ATOM 4122 C C . GLU B 1 250 ? 6.344 -0.733 -16.906 1 96.75 250 GLU B C 1
ATOM 4124 O O . GLU B 1 250 ? 6.012 -0.198 -17.969 1 96.75 250 GLU B O 1
ATOM 4129 N N . ASN B 1 251 ? 6.871 -0.043 -15.945 1 92.5 251 ASN B N 1
ATOM 4130 C CA . ASN B 1 251 ? 7.309 1.346 -16.047 1 92.5 251 ASN B CA 1
ATOM 4131 C C . ASN B 1 251 ? 6.141 2.279 -16.344 1 92.5 251 ASN B C 1
ATOM 4133 O O . ASN B 1 251 ? 6.258 3.186 -17.172 1 92.5 251 ASN B O 1
ATOM 4137 N N . ARG B 1 252 ? 5.012 1.937 -15.766 1 92.06 252 ARG B N 1
ATOM 4138 C CA . ARG B 1 252 ? 3.832 2.785 -15.883 1 92.06 252 ARG B CA 1
ATOM 4139 C C . ARG B 1 252 ? 3.531 3.498 -14.57 1 92.06 252 ARG B C 1
ATOM 4141 O O . ARG B 1 252 ? 4.008 3.082 -13.508 1 92.06 252 ARG B O 1
ATOM 4148 N N . GLU B 1 253 ? 2.799 4.602 -14.711 1 90.12 253 GLU B N 1
ATOM 4149 C CA . GLU B 1 253 ? 2.328 5.285 -13.508 1 90.12 253 GLU B CA 1
ATOM 4150 C C . GLU B 1 253 ? 1.379 4.402 -12.703 1 90.12 253 GLU B C 1
ATOM 4152 O O . GLU B 1 253 ? 0.529 3.715 -13.273 1 90.12 253 GLU B O 1
ATOM 4157 N N . ARG B 1 254 ? 1.532 4.461 -11.445 1 92.19 254 ARG B N 1
ATOM 4158 C CA . ARG B 1 254 ? 0.683 3.688 -10.547 1 92.19 254 ARG B CA 1
ATOM 4159 C C . ARG B 1 254 ? -0.698 4.32 -10.414 1 92.19 254 ARG B C 1
ATOM 4161 O O . ARG B 1 254 ? -0.889 5.25 -9.633 1 92.19 254 ARG B O 1
ATOM 4168 N N . THR B 1 255 ? -1.67 3.83 -11.133 1 93.25 255 THR B N 1
ATOM 4169 C CA . THR B 1 255 ? -3 4.43 -11.156 1 93.25 255 THR B CA 1
ATOM 4170 C C . THR B 1 255 ? -4.066 3.385 -10.844 1 93.25 255 THR B C 1
ATOM 4172 O O . THR B 1 255 ? -5.246 3.717 -10.695 1 93.25 255 THR B O 1
ATOM 4175 N N . GLY B 1 256 ? -3.645 2.123 -10.828 1 96.19 256 GLY B N 1
ATOM 4176 C CA . GLY B 1 256 ? -4.602 1.04 -10.688 1 96.19 256 GLY B CA 1
ATOM 4177 C C . GLY B 1 256 ? -5.449 1.155 -9.43 1 96.19 256 GLY B C 1
ATOM 4178 O O . GLY B 1 256 ? -4.918 1.375 -8.336 1 96.19 256 GLY B O 1
ATOM 4179 N N . ARG B 1 257 ? -6.742 1.052 -9.586 1 96.56 257 ARG B N 1
ATOM 4180 C CA . ARG B 1 257 ? -7.66 0.981 -8.453 1 96.56 257 ARG B CA 1
ATOM 4181 C C . ARG B 1 257 ? -8.797 0.004 -8.734 1 96.56 257 ARG B C 1
ATOM 4183 O O . ARG B 1 257 ? -9.039 -0.365 -9.883 1 96.56 257 ARG B O 1
ATOM 4190 N N . ALA B 1 258 ? -9.445 -0.401 -7.719 1 98.5 258 ALA B N 1
ATOM 4191 C CA . ALA B 1 258 ? -10.539 -1.362 -7.836 1 98.5 258 ALA B CA 1
ATOM 4192 C C . ALA B 1 258 ? -11.789 -0.862 -7.117 1 98.5 258 ALA B C 1
ATOM 4194 O O . ALA B 1 258 ? -11.703 -0.284 -6.031 1 98.5 258 ALA B O 1
ATOM 4195 N N . ILE B 1 259 ? -12.945 -1.041 -7.738 1 98.56 259 ILE B N 1
ATOM 4196 C CA . ILE B 1 259 ? -14.234 -0.683 -7.156 1 98.56 259 ILE B CA 1
ATOM 4197 C C . ILE B 1 259 ? -15.094 -1.934 -7 1 98.56 259 ILE B C 1
ATOM 4199 O O . ILE B 1 259 ? -14.875 -2.934 -7.688 1 98.56 259 ILE B O 1
ATOM 4203 N N . LEU B 1 260 ? -15.992 -1.877 -6.082 1 98.81 260 LEU B N 1
ATOM 4204 C CA . LEU B 1 260 ? -16.984 -2.936 -5.898 1 98.81 260 LEU B CA 1
ATOM 4205 C C . LEU B 1 260 ? -18.344 -2.508 -6.434 1 98.81 260 LEU B C 1
ATOM 4207 O O . LEU B 1 260 ? -18.844 -1.441 -6.074 1 98.81 260 LEU B O 1
ATOM 4211 N N . VAL B 1 261 ? -18.906 -3.312 -7.293 1 98.81 261 VAL B N 1
ATOM 4212 C CA . VAL B 1 261 ? -20.203 -3.02 -7.891 1 98.81 261 VAL B CA 1
ATOM 4213 C C . VAL B 1 261 ? -21.219 -4.078 -7.461 1 98.81 261 VAL B C 1
ATOM 4215 O O . VAL B 1 261 ? -21.031 -5.27 -7.715 1 98.81 261 VAL B O 1
ATOM 4218 N N . LEU B 1 262 ? -22.297 -3.582 -6.867 1 98.31 262 LEU B N 1
ATOM 4219 C CA . LEU B 1 262 ? -23.328 -4.473 -6.348 1 98.31 262 LEU B CA 1
ATOM 4220 C C . LEU B 1 262 ? -24.641 -4.258 -7.078 1 98.31 262 LEU B C 1
ATOM 4222 O O . LEU B 1 262 ? -25.062 -3.117 -7.277 1 98.31 262 LEU B O 1
ATOM 4226 N N . GLN B 1 263 ? -25.219 -5.344 -7.391 1 96.62 263 GLN B N 1
ATOM 4227 C CA . GLN B 1 263 ? -26.594 -5.238 -7.852 1 96.62 263 GLN B CA 1
ATOM 4228 C C . GLN B 1 263 ? -27.531 -4.898 -6.699 1 96.62 263 GLN B C 1
ATOM 4230 O O . GLN B 1 263 ? -28.484 -4.137 -6.875 1 96.62 263 GLN B O 1
ATOM 4235 N N . GLY B 1 264 ? -27.281 -5.465 -5.52 1 95.62 264 GLY B N 1
ATOM 4236 C CA . GLY B 1 264 ? -28.078 -5.172 -4.332 1 95.62 264 GLY B CA 1
ATOM 4237 C C . GLY B 1 264 ? -27.562 -3.973 -3.559 1 95.62 264 GLY B C 1
ATOM 4238 O O . GLY B 1 264 ? -26.656 -3.271 -4.02 1 95.62 264 GLY B O 1
ATOM 4239 N N . LYS B 1 265 ? -28.188 -3.697 -2.391 1 96.56 265 LYS B N 1
ATOM 4240 C CA . LYS B 1 265 ? -27.781 -2.604 -1.513 1 96.56 265 LYS B CA 1
ATOM 4241 C C . LYS B 1 265 ? -26.594 -3.012 -0.644 1 96.56 265 LYS B C 1
ATOM 4243 O O . LYS B 1 265 ? -26.484 -4.172 -0.241 1 96.56 265 LYS B O 1
ATOM 4248 N N . PHE B 1 266 ? -25.797 -2.08 -0.377 1 97.88 266 PHE B N 1
ATOM 4249 C CA . PHE B 1 266 ? -24.672 -2.334 0.524 1 97.88 266 PHE B CA 1
ATOM 4250 C C . PHE B 1 266 ? -25.156 -2.426 1.968 1 97.88 266 PHE B C 1
ATOM 4252 O O . PHE B 1 266 ? -25.891 -1.562 2.439 1 97.88 266 PHE B O 1
ATOM 4259 N N . PRO B 1 267 ? -24.734 -3.455 2.633 1 97.31 267 PRO B N 1
ATOM 4260 C CA . PRO B 1 267 ? -25.188 -3.6 4.02 1 97.31 267 PRO B CA 1
ATOM 4261 C C . PRO B 1 267 ? -24.656 -2.5 4.934 1 97.31 267 PRO B C 1
ATOM 4263 O O . PRO B 1 267 ? -23.453 -2.232 4.945 1 97.31 267 PRO B O 1
ATOM 4266 N N . GLY B 1 268 ? -25.531 -1.906 5.742 1 96.5 268 GLY B N 1
ATOM 4267 C CA . GLY B 1 268 ? -25.172 -0.801 6.617 1 96.5 268 GLY B CA 1
ATOM 4268 C C . GLY B 1 268 ? -24.094 -1.162 7.621 1 96.5 268 GLY B C 1
ATOM 4269 O O . GLY B 1 268 ? -23.234 -0.337 7.945 1 96.5 268 GLY B O 1
ATOM 4270 N N . GLN B 1 269 ? -24.094 -2.389 8.07 1 96.38 269 GLN B N 1
ATOM 4271 C CA . GLN B 1 269 ? -23.172 -2.809 9.109 1 96.38 269 GLN B CA 1
ATOM 4272 C C . GLN B 1 269 ? -21.75 -2.928 8.562 1 96.38 269 GLN B C 1
ATOM 4274 O O . GLN B 1 269 ? -20.781 -3.061 9.328 1 96.38 269 GLN B O 1
ATOM 4279 N N . LEU B 1 270 ? -21.562 -2.84 7.203 1 98.19 270 LEU B N 1
ATOM 4280 C CA . LEU B 1 270 ? -20.25 -3.008 6.598 1 98.19 270 LEU B CA 1
ATOM 4281 C C . LEU B 1 270 ? -19.672 -1.662 6.172 1 98.19 270 LEU B C 1
ATOM 4283 O O . LEU B 1 270 ? -18.594 -1.604 5.59 1 98.19 270 LEU B O 1
ATOM 4287 N N . VAL B 1 271 ? -20.344 -0.582 6.496 1 97.69 271 VAL B N 1
ATOM 4288 C CA . VAL B 1 271 ? -19.922 0.746 6.062 1 97.69 271 VAL B CA 1
ATOM 4289 C C . VAL B 1 271 ? -18.531 1.059 6.637 1 97.69 271 VAL B C 1
ATOM 4291 O O . VAL B 1 271 ? -17.656 1.538 5.922 1 97.69 271 VAL B O 1
ATOM 4294 N N . ALA B 1 272 ? -18.312 0.786 7.914 1 97.88 272 ALA B N 1
ATOM 4295 C CA . ALA B 1 272 ? -17.016 1.035 8.539 1 97.88 272 ALA B CA 1
ATOM 4296 C C . ALA B 1 272 ? -15.922 0.198 7.875 1 97.88 272 ALA B C 1
ATOM 4298 O O . ALA B 1 272 ? -14.805 0.679 7.664 1 97.88 272 ALA B O 1
ATOM 4299 N N . LEU B 1 273 ? -16.219 -1.088 7.523 1 98.62 273 LEU B N 1
ATOM 4300 C CA . LEU B 1 273 ? -15.25 -1.952 6.867 1 98.62 273 LEU B CA 1
ATOM 4301 C C . LEU B 1 273 ? -14.844 -1.383 5.512 1 98.62 273 LEU B C 1
ATOM 4303 O O . LEU B 1 273 ? -13.656 -1.333 5.184 1 98.62 273 LEU B O 1
ATOM 4307 N N . LYS B 1 274 ? -15.859 -0.985 4.777 1 98.56 274 LYS B N 1
ATOM 4308 C CA . LYS B 1 274 ? -15.625 -0.343 3.484 1 98.56 274 LYS B CA 1
ATOM 4309 C C . LYS B 1 274 ? -14.648 0.819 3.617 1 98.56 274 LYS B C 1
ATOM 4311 O O . LYS B 1 274 ? -13.719 0.948 2.816 1 98.56 274 LYS B O 1
ATOM 4316 N N . ASN B 1 275 ? -14.82 1.646 4.645 1 97.94 275 ASN B N 1
ATOM 4317 C CA . ASN B 1 275 ? -13.977 2.818 4.859 1 97.94 275 ASN B CA 1
ATOM 4318 C C . ASN B 1 275 ? -12.586 2.426 5.336 1 97.94 275 ASN B C 1
ATOM 4320 O O . ASN B 1 275 ? -11.586 3.018 4.914 1 97.94 275 ASN B O 1
ATOM 4324 N N . ILE B 1 276 ? -12.5 1.427 6.195 1 98.12 276 ILE B N 1
ATOM 4325 C CA . ILE B 1 276 ? -11.219 0.93 6.684 1 98.12 276 ILE B CA 1
ATOM 4326 C C . ILE B 1 276 ? -10.383 0.409 5.516 1 98.12 276 ILE B C 1
ATOM 4328 O O . ILE B 1 276 ? -9.172 0.642 5.453 1 98.12 276 ILE B O 1
ATOM 4332 N N . LEU B 1 277 ? -11.039 -0.237 4.559 1 98.5 277 LEU B N 1
ATOM 4333 C CA . LEU B 1 277 ? -10.344 -0.881 3.447 1 98.5 277 LEU B CA 1
ATOM 4334 C C . LEU B 1 277 ? -10.148 0.091 2.289 1 98.5 277 LEU B C 1
ATOM 4336 O O . LEU B 1 277 ? -9.414 -0.202 1.345 1 98.5 277 LEU B O 1
ATOM 4340 N N . GLY B 1 278 ? -10.789 1.226 2.32 1 97.31 278 GLY B N 1
ATOM 4341 C CA . GLY B 1 278 ? -10.633 2.246 1.295 1 97.31 278 GLY B CA 1
ATOM 4342 C C . GLY B 1 278 ? -11.242 1.846 -0.037 1 97.31 278 GLY B C 1
ATOM 4343 O O . GLY B 1 278 ? -10.695 2.164 -1.095 1 97.31 278 GLY B O 1
ATOM 4344 N N . VAL B 1 279 ? -12.344 1.145 -0.004 1 98.31 279 VAL B N 1
ATOM 4345 C CA . VAL B 1 279 ? -12.945 0.647 -1.236 1 98.31 279 VAL B CA 1
ATOM 4346 C C . VAL B 1 279 ? -14.148 1.517 -1.613 1 98.31 279 VAL B C 1
ATOM 4348 O O . VAL B 1 279 ? -14.984 1.831 -0.766 1 98.31 279 VAL B O 1
ATOM 4351 N N . THR B 1 280 ? -14.219 1.93 -2.854 1 97.56 280 THR B N 1
ATOM 4352 C CA . THR B 1 280 ? -15.398 2.59 -3.395 1 97.56 280 THR B CA 1
ATOM 4353 C C . THR B 1 280 ? -16.438 1.562 -3.838 1 97.56 280 THR B C 1
ATOM 4355 O O . THR B 1 280 ? -16.109 0.604 -4.539 1 97.56 280 THR B O 1
ATOM 4358 N N . VAL B 1 281 ? -17.688 1.805 -3.402 1 98.19 281 VAL B N 1
ATOM 4359 C CA . VAL B 1 281 ? -18.75 0.848 -3.695 1 98.19 281 VAL B CA 1
ATOM 4360 C C . VAL B 1 281 ? -19.875 1.542 -4.457 1 98.19 281 VAL B C 1
ATOM 4362 O O . VAL B 1 281 ? -20.297 2.641 -4.09 1 98.19 281 VAL B O 1
ATOM 4365 N N . PHE B 1 282 ? -20.297 0.951 -5.512 1 98.12 282 PHE B N 1
ATOM 4366 C CA . PHE B 1 282 ? -21.531 1.282 -6.207 1 98.12 282 PHE B CA 1
ATOM 4367 C C . PHE B 1 282 ? -22.594 0.223 -5.953 1 98.12 282 PHE B C 1
ATOM 4369 O O . PHE B 1 282 ? -22.453 -0.928 -6.367 1 98.12 282 PHE B O 1
ATOM 4376 N N . ASP B 1 283 ? -23.625 0.616 -5.227 1 97.69 283 ASP B N 1
ATOM 4377 C CA . ASP B 1 283 ? -24.641 -0.38 -4.883 1 97.69 283 ASP B CA 1
ATOM 4378 C C . ASP B 1 283 ? -25.984 -0.037 -5.512 1 97.69 283 ASP B C 1
ATOM 4380 O O . ASP B 1 283 ? -26.156 1.038 -6.094 1 97.69 283 ASP B O 1
ATOM 4384 N N . GLY B 1 284 ? -26.812 -0.994 -5.535 1 97.06 284 GLY B N 1
ATOM 4385 C CA . GLY B 1 284 ? -28.125 -0.813 -6.125 1 97.06 284 GLY B CA 1
ATOM 4386 C C . GLY B 1 284 ? -28.094 -0.602 -7.625 1 97.06 284 GLY B C 1
ATOM 4387 O O . GLY B 1 284 ? -28.906 0.146 -8.172 1 97.06 284 GLY B O 1
ATOM 4388 N N . VAL B 1 285 ? -27.094 -1.152 -8.281 1 96.88 285 VAL B N 1
ATOM 4389 C CA . VAL B 1 285 ? -26.922 -0.973 -9.719 1 96.88 285 VAL B CA 1
ATOM 4390 C C . VAL B 1 285 ? -27.922 -1.866 -10.469 1 96.88 285 VAL B C 1
ATOM 4392 O O . VAL B 1 285 ? -27.828 -3.094 -10.391 1 96.88 285 VAL B O 1
ATOM 4395 N N . GLU B 1 286 ? -28.844 -1.268 -11.117 1 90 286 GLU B N 1
ATOM 4396 C CA . GLU B 1 286 ? -29.859 -1.988 -11.875 1 90 286 GLU B CA 1
ATOM 4397 C C . GLU B 1 286 ? -29.391 -2.309 -13.289 1 90 286 GLU B C 1
ATOM 4399 O O . GLU B 1 286 ? -28.953 -1.415 -14.016 1 90 286 GLU B O 1
ATOM 4404 N N . ALA B 1 287 ? -29.25 -3.584 -13.602 1 84.56 287 ALA B N 1
ATOM 4405 C CA . ALA B 1 287 ? -28.859 -4.043 -14.93 1 84.56 287 ALA B CA 1
ATOM 4406 C C . ALA B 1 287 ? -30.078 -4.207 -15.836 1 84.56 287 ALA B C 1
ATOM 4408 O O . ALA B 1 287 ? -31.172 -4.492 -15.359 1 84.56 287 ALA B O 1
#

Foldseek 3Di:
DDLQCLLVVAAALPDDDPLSVLLLVLLLLLLLLLQLLAAFELVLSCVVSVHPDSSSCSNSLSNNLNLQVVVCVVVVHRDFSSSQSYAHPVLRGRDQNCQVRFPPPDRLVPDDSVVVVVSSVVSSVVSNPDDCSQVSCVVVPHHHDDDDCVVLQVLLVPPPVDDDDDPQNLVVLQVCQCCVVVPPDDPPWHRWDAQCAAPVRGTFRTWTDDVQAIETEDEDEPPDDLSNVVNSLVVQLVQLVRQQVVCVVVVHDNHYGYAYEYCADHDPVCSSVSRSSNHHYHHNDHD/DDLQCLLVVAAALPDDDPLSVLLLVLLLLLLLLLQLLAAFELVLSCVVSVHPDSSSCSNSLSNNLNLQVVVCVVVVHRDFSSSQSYAHPVLRGRDQNCQVRFPPPDRLVPDDSVVVVVSSVVSSVVSNPDDCSQVSCVVVPHHHDDDDCVVLQVLLVPPPVDDDDDPQQLVVLQVCQCCVVVPPDDPPWHGWDAQCAAPVRGTFRTWTDDVQAIETEDEDEPVDDLSSVVVSLVVQLVQLVRQQVVCVVVVHDSHYGYAYEYCADHDPVCSSVSRSSNHHYHHNDHD

Solvent-accessible surface area (backbone atoms only — not comparable to full-atom values): 30323 Å² total; per-residue (Å²): 128,58,75,62,51,36,31,78,66,29,56,42,40,87,53,86,47,69,48,19,52,49,19,63,61,44,50,29,54,47,49,52,22,35,70,36,68,25,54,41,36,42,63,58,53,20,54,78,69,69,43,92,55,47,74,62,46,50,42,18,41,15,7,48,47,41,37,40,52,50,48,16,62,76,68,73,42,88,56,62,68,61,59,62,38,38,18,36,85,88,75,70,38,50,61,69,36,52,27,80,73,69,42,83,91,53,64,49,80,73,43,55,67,68,55,43,48,40,53,49,38,35,48,50,24,35,37,51,44,52,87,50,56,70,58,52,34,50,75,72,74,44,68,72,70,77,76,58,43,56,68,55,39,50,51,14,25,64,48,64,89,67,78,78,84,49,69,63,44,52,52,50,39,52,49,52,16,66,42,40,64,78,67,84,42,62,84,84,40,51,64,31,44,68,60,44,61,35,31,51,63,50,61,38,49,17,38,32,64,38,104,82,37,40,40,34,37,41,72,41,42,72,83,55,48,74,39,51,50,51,16,44,54,36,36,27,46,26,48,20,45,40,43,28,46,50,25,36,42,48,72,40,78,70,48,38,36,33,30,37,38,25,37,34,73,73,61,75,90,46,51,65,54,36,45,45,64,56,50,52,73,47,51,54,47,82,127,129,59,74,62,51,37,32,78,66,29,55,44,40,86,52,83,46,69,47,19,51,50,20,62,61,45,48,30,54,46,49,52,21,33,70,36,66,24,54,43,36,41,61,57,52,20,55,77,70,70,42,92,54,46,74,62,45,50,41,17,42,15,8,48,47,43,37,40,52,51,47,16,62,74,67,72,41,88,57,62,67,61,61,63,38,39,18,36,85,89,75,68,40,50,60,65,36,52,27,76,74,69,42,78,88,54,63,48,79,75,42,54,69,70,55,43,48,41,52,51,38,34,50,49,24,35,36,51,44,53,87,51,58,68,57,51,35,49,76,71,73,42,68,72,73,77,77,60,42,56,66,54,40,51,51,13,25,65,47,64,88,66,78,77,84,49,69,63,46,52,52,50,40,51,50,53,19,67,42,38,64,78,68,85,42,62,85,82,40,50,64,31,44,68,60,45,61,32,30,52,65,49,62,38,47,18,38,33,64,37,104,81,37,39,40,34,37,42,72,42,43,70,82,55,50,73,37,51,50,50,17,46,55,35,36,27,47,24,47,20,47,40,42,28,46,50,25,35,43,48,72,40,79,70,48,38,38,34,30,36,40,24,37,36,73,72,61,75,89,46,51,66,55,36,46,45,64,57,51,52,74,46,51,54,48,82,125

Sequence (574 aa):
MSRGQTAKIAEPISGDKLYQDRARRAFPLLVRQAEAHQPIYYSSLAEELGMPNPRNLNYVLGSIGQTIENLSAVWKETVPPIQCLVINKNTNLPGEGIGWFLVKKAEFAKLPRSKQREIVNGELARIWAYPKWLAVLEAVDLLPTTISFKDDNRAAAALGVGGGEGDAHRAFKIFVAKNPERFDLPGSTPCGSVELPLPSGDSLDVSFQTGSEWVAAEVKSSISSDSDIVRGLYQCVKYQAVMQAVEAAENRERTGRAILVLQGKFPGQLVALKNILGVTVFDGVEAMSRGQTAKIAEPISGDKLYQDRARRAFPLLVRQAEAHQPIYYSSLAEELGMPNPRNLNYVLGSIGQTIENLSAVWKETVPPIQCLVINKNTNLPGEGIGWFLVKKAEFAKLPRSKQREIVNGELARIWAYPKWLAVLEAVDLLPTTISFKDDNRAAAALGVGGGEGDAHRAFKIFVAKNPERFDLPGSTPCGSVELPLPSGDSLDVSFQTGSEWVAAEVKSSISSDSDIVRGLYQCVKYQAVMQAVEAAENRERTGRAILVLQGKFPGQLVALKNILGVTVFDGVEA

Radius of gyration: 24.19 Å; Cα contacts (8 Å, |Δi|>4): 1049; chains: 2; bounding box: 68×67×51 Å

Organism: Rhodopseudomonas palustris (strain ATCC BAA-98 / CGA009) (NCBI:txid258594)

Secondary structure (DSSP, 8-state):
--GGGHHHHPPPTTS-SHHHHHHHHHHHHHHHHHHHT--EEHHHHHHHHT-S-GGGHHHHHHHHHHHHHHHHHHHTS----GGGGEE-TTT-S--GGGHHHH-SSS-TTTS-HHHHHHHHHHHHHHHHH-S-HHHHHHHTT-PPP----HHHHHHHHTS-S-SS--HHHHHHHHHHHH-GGGGT--TTPPPPEEEEE-TTS-EEEEEEE-SS-EEEEEEE-TT--HHHHHHHHHHHHHHHHHHHHHHHHTT-----EEEEEESSPPPGGGHHHHHHHT-EEE-S---/--GGGHHHHPPPTTS-SHHHHHHHHHHHHHHHHHHHT--EEHHHHHHHHT-S-GGGHHHHHHHHHHHHHHHHHHHTS----GGGGEE-TTT-S--GGGHHHH-SSS-GGGS-HHHHHHHHHHHHHHHHH-S-HHHHHHHTT-PPP----HHHHHHHHTS-S-SS--HHHHHHHHHHHH-GGGGT--TTPPPPEEEEE-TTS-EEEEEEEETTEEEEEEEE-TT--HHHHHHHHHHHHHHHHHHHHHHHHTT-----EEEEEESSPPPGGGHHHHHHHT-EEE-S---

pLDDT: mean 90.87, std 11.28, range [36.12, 98.88]